Protein 2EK1 (pdb70)

Nearest PDB structures (foldseek):
  2f9d-assembly1_A  TM=8.554E-01  e=1.506E-04  Homo sapiens
  3lqv-assembly1_A  TM=8.595E-01  e=1.959E-04  Homo sapiens
  7q4o-assembly1_F  TM=8.553E-01  e=1.959E-04  Homo sapiens
  5d78-assembly1_A  TM=8.202E-01  e=4.035E-04  Saccharomyces cerevisiae S288C
  1no8-assembly1_A  TM=7.678E-01  e=1.829E-03  Mus musculus

Sequence (605 aa):
PTVIKVQNPFTVSIDEILDFFYGYQVIPGSVCLKYNEKGPTGEAVAFESRDEATAAVIDLNDRPIGSRKVKLSGPSPTVIKVQNPFTVSIDEILDFFYGYQVIPGSVCLKYNEKGPTGEAVAFESRDEATAAVIDLNDRPIGSRKVKLSGPPTVIKVQNPFTVSIDEILDFFYGYQVIPGSVCLKYNEKGPTGEAVAFESRDEATAAVIDLNDRPIGSRKVKLSGPSGPTVIKVQNPFTVSIDEILDFFYGYQVIPGSVCLKYNEKGPTGEAVAFESRDEATAAVIDLNDRPIGSRKVKLSGPPTVIKVQNPFTVSIDEILDFFYGYQVIPGSVCLKYNEKGPTGEAVAFESRDEATAAVIDLNDRPIGSRKVKLSGPSPTVIKVQNPFTVSIDEILDFFYGYQVIPGSVCLKYNEKGPTGEAVAFESRDEATAAVIDLNDRPIGSRKVKLSGPSTVIKVQNPFTVSIDEILDFFYGYQVIPGSVCLKYNEKGPTGEAVAFESRDEATAAVIDLNDRPIGSRKVKLSGPPTVIKVQNPFTVSIDEILDFFYGYQVIPGSVCLKYNEKGPTGEAVAFESRDEATAAVIDLNDRPIGSRKVKLSGPS

Solvent-accessible surface area: 30882 Å² total

Secondary structure (DSSP, 8-state):
-EE-EEE--TT--HHHHHHHTTTS-B-TT--EEE--TT---S---EESSHHHHHHHHHHHTT-EETTEE-EEE---/-EE-EEE---S--HHHHHHHTTTS-BPTT--EEE--TT---S---EESSHHHHHHHHHHHTT-EETTEE-EEE--/-EE-EEE--TT--HHHHHHHTBTB-B-TT--EEE--TT---S---EESSHHHHHHHHHHHTT-BSSSSBPEEE---/--EE-EEE---S--HHHHHHHTTTS-BPTT--EEE--TT---S---EES-HHHHHHHHHHHTT-EETTEEPEEE--/-EE-EEE--TT--HHHHHHHTTTS-B-TT--EEE--TT---S---EESSHHHHHHHHHHHTT-EETTEEPEEE---/-EE-EEE---S--HHHHHHHTTTS-BPTT--EEE--TT---S---EES-HHHHHHHHHHHTT-EETTEEPEEE---/-B-EEE---S--HHHHHHHTTTS-BPTT--EEE--TT---S---BBSSHHHHHHHHHHHTT-BSSSSB-EEE--/--B-EEE--TT--HHHHHHHTTTS-B-TT--EEE--TT---S---BBS-HHHHHHHHHHHTT-EETTEE-EEE---

InterPro domains:
  IPR000504 RNA recognition motif domain [PF00076] (859-928)
  IPR000504 RNA recognition motif domain [PF28441] (5-83)
  IPR000504 RNA recognition motif domain [PF28441] (307-384)
  IPR000504 RNA recognition motif domain [PF28441] (433-510)
  IPR000504 RNA recognition motif domain [PF28441] (551-627)
  IPR000504 RNA recognition motif domain [PS50102] (304-379)
  IPR000504 RNA recognition motif domain [PS50102] (430-507)
  IPR000504 RNA recognition motif domain [PS50102] (856-932)
  IPR000504 RNA recognition motif domain [SM00360] (305-375)
  IPR000504 RNA recognition motif domain [SM00360] (431-503)
  IPR000504 RNA recognition motif domain [SM00360] (545-617)
  IPR000504 RNA recognition motif domain [SM00360] (857-930)
  IPR012677 Nucleotide-binding alpha-beta plait domain superfamily [G3DSA:3.30.70.330] (1-85)
  IPR012677 Nucleotide-binding alpha-beta plait domain superfamily [G3DSA:3.30.70.330] (300-381)
  IPR012677 Nucleotide-binding alpha-beta plait domain superfamily [G3DSA:3.30.70.330] (408-527)
  IPR012677 Nucleotide-binding alpha-beta plait domain superfamily [G3DSA:3.30.70.330] (542-623)
  IPR012677 Nucleotide-binding alpha-beta plait domain superfamily [G3DSA:3.30.70.330] (846-930)
  IPR034591 RBM12, RNA recognition motif 1 [cd12745] (1-92)
  IPR034594 RBM12, RNA recognition motif 2 [cd12747] (303-377)
  IPR034854 RBM12, RNA recognition motif 5 [cd12751] (855-930)

GO terms:
  GO:0005515 protein binding (F, IPI)
  GO:0005654 nucleoplasm (C, IDA)
  GO:0003723 RNA binding (F, HDA)

Organism: Homo sapiens (NCBI:txid9606)

CATH classification: 3.30.70.330

Foldseek 3Di:
DFDKKKADDPPDDLVLVCVLCVVQAWPSVAWDADADPVGGHRMITHHPDLVSQVVCQVPQQQPDRPPGGMHMGHTD/DWDKKKADPQDADVVLVCVLVPPQAWPPPQWDADADPVGHHRMTTDHPDPVSLVVCQVPQQQPDRPPGGMHMDDD/DWDKKKAKDPPDDLVLVVVLLPPFAWPNVAKDADDDPVGGHRMITHGPDQVSLVVCQVPQQQPDRDVIGMHMGDGD/DWWDKKKADPQDADVVLVVVLVPPACWPPPAWAADADPVGHHRMTTTHNDPVRLVCCQVVQQQPDRPPGGMHMDGD/DFDKKKADPPDDDLVLVVVLLPPFQWVSVAWDADADPVGGRRMITDHPDQVSLVVCQVVQAQCDDPPGRMHMDDRD/DWDKKKADDPDADVVLVVVLVVPFDWDPVAWDADADPVGGHRMITDHPDLVRQVVCQVPQAQDDRPPGGMGMGTGD/DDKKKADPLDADPVLVVVLVPPQAWPPPQWDADADPVGHHRMTTHGPDLVSQQVCQVVQQQPDRDVGGMHMGHD/DFDKKKADDPVDDLVLVCVLLPPLQWPSVAKDADDDPVGGRRMITGHPDLVSQQVCQVPQAQPDRPPGGMHMDHTD

Structure (mmCIF, N/CA/C/O backbone):
data_2EK1
#
_entry.id   2EK1
#
_cell.length_a   47.879
_cell.length_b   103.227
_cell.length_c   62.189
_cell.angle_alpha   90.00
_cell.angle_beta   91.50
_cell.angle_gamma   90.00
#
_symmetry.space_group_name_H-M   'P 1 21 1'
#
loop_
_entity.id
_entity.type
_entity.pdbx_description
1 polymer 'RNA-binding protein 12'
2 water water
#
loop_
_atom_site.group_PDB
_atom_site.id
_atom_site.type_symbol
_atom_site.label_atom_id
_atom_site.label_alt_id
_atom_site.label_comp_id
_atom_site.label_asym_id
_atom_site.label_entity_id
_atom_site.label_seq_id
_atom_site.pdbx_PDB_ins_code
_atom_site.Cartn_x
_atom_site.Cartn_y
_atom_site.Cartn_z
_atom_site.occupancy
_atom_site.B_iso_or_equiv
_atom_site.auth_seq_id
_atom_site.auth_comp_id
_atom_site.auth_asym_id
_atom_site.auth_atom_id
_atom_site.pdbx_PDB_model_num
ATOM 1 N N . PRO A 1 15 ? -12.697 61.995 54.367 1.00 37.94 875 PRO A N 1
ATOM 2 C CA . PRO A 1 15 ? -11.930 61.584 53.122 1.00 37.65 875 PRO A CA 1
ATOM 3 C C . PRO A 1 15 ? -11.806 62.829 52.262 1.00 36.04 875 PRO A C 1
ATOM 4 O O . PRO A 1 15 ? -12.804 63.490 51.963 1.00 37.57 875 PRO A O 1
ATOM 8 N N . THR A 1 16 ? -10.583 63.179 51.879 1.00 32.06 876 THR A N 1
ATOM 9 C CA . THR A 1 16 ? -10.440 64.418 51.132 1.00 29.47 876 THR A CA 1
ATOM 10 C C . THR A 1 16 ? -9.879 64.056 49.800 1.00 25.26 876 THR A C 1
ATOM 11 O O . THR A 1 16 ? -8.954 63.243 49.717 1.00 21.78 876 THR A O 1
ATOM 15 N N . VAL A 1 17 ? -10.429 64.678 48.790 1.00 21.78 877 VAL A N 1
ATOM 16 C CA . VAL A 1 17 ? -10.037 64.344 47.430 1.00 21.60 877 VAL A CA 1
ATOM 17 C C . VAL A 1 17 ? -9.133 65.389 46.845 1.00 21.99 877 VAL A C 1
ATOM 18 O O . VAL A 1 17 ? -9.361 66.603 47.005 1.00 23.52 877 VAL A O 1
ATOM 22 N N . ILE A 1 18 ? -8.087 64.954 46.182 1.00 18.58 878 ILE A N 1
ATOM 23 C CA . ILE A 1 18 ? -7.232 65.941 45.529 1.00 18.46 878 ILE A CA 1
ATOM 24 C C . ILE A 1 18 ? -7.281 65.711 43.981 1.00 17.63 878 ILE A C 1
ATOM 25 O O . ILE A 1 18 ? -7.724 64.710 43.508 1.00 20.13 878 ILE A O 1
ATOM 30 N N . LYS A 1 19 ? -6.740 66.637 43.239 1.00 17.42 879 LYS A N 1
ATOM 31 C CA . LYS A 1 19 ? -6.633 66.524 41.811 1.00 17.26 879 LYS A CA 1
ATOM 32 C C . LYS A 1 19 ? -5.201 66.334 41.422 1.00 16.73 879 LYS A C 1
ATOM 33 O O . LYS A 1 19 ? -4.258 66.905 42.031 1.00 15.36 879 LYS A O 1
ATOM 39 N N . VAL A 1 20 ? -5.029 65.567 40.347 1.00 15.47 880 VAL A N 1
ATOM 40 C CA . VAL A 1 20 ? -3.730 65.230 39.772 1.00 12.93 880 VAL A CA 1
ATOM 41 C C . VAL A 1 20 ? -3.858 65.607 38.321 1.00 14.89 880 VAL A C 1
ATOM 42 O O . VAL A 1 20 ? -4.860 65.270 37.664 1.00 13.84 880 VAL A O 1
ATOM 46 N N . GLN A 1 21 ? -2.857 66.289 37.784 1.00 14.52 881 GLN A N 1
ATOM 47 C CA . GLN A 1 21 ? -2.909 66.757 36.389 1.00 17.49 881 GLN A CA 1
ATOM 48 C C . GLN A 1 21 ? -1.515 66.570 35.773 1.00 17.50 881 GLN A C 1
ATOM 49 O O . GLN A 1 21 ? -0.508 66.470 36.496 1.00 16.81 881 GLN A O 1
ATOM 55 N N . ASN A 1 22 ? -1.493 66.601 34.460 1.00 17.09 882 ASN A N 1
ATOM 56 C CA . ASN A 1 22 ? -0.295 66.459 33.684 1.00 17.36 882 ASN A CA 1
ATOM 57 C C . ASN A 1 22 ? 0.230 65.059 33.685 1.00 19.89 882 ASN A C 1
ATOM 58 O O . ASN A 1 22 ? 1.366 64.891 33.364 1.00 19.21 882 ASN A O 1
ATOM 71 N N . PRO A 1 24 ? 0.993 61.337 32.099 1.00 21.72 884 PRO A N 1
ATOM 72 C CA . PRO A 1 24 ? 1.028 60.958 30.682 1.00 22.44 884 PRO A CA 1
ATOM 73 C C . PRO A 1 24 ? -0.214 60.144 30.413 1.00 23.69 884 PRO A C 1
ATOM 74 O O . PRO A 1 24 ? -0.881 59.587 31.358 1.00 20.73 884 PRO A O 1
ATOM 78 N N . PHE A 1 25 ? -0.544 60.119 29.137 1.00 21.96 885 PHE A N 1
ATOM 79 C CA . PHE A 1 25 ? -1.690 59.404 28.646 1.00 26.04 885 PHE A CA 1
ATOM 80 C C . PHE A 1 25 ? -1.591 57.878 28.844 1.00 25.64 885 PHE A C 1
ATOM 81 O O . PHE A 1 25 ? -2.571 57.233 28.755 1.00 26.50 885 PHE A O 1
ATOM 89 N N . THR A 1 26 ? -0.405 57.319 29.046 1.00 25.92 886 THR A N 1
ATOM 90 C CA . THR A 1 26 ? -0.203 55.872 29.281 1.00 24.88 886 THR A CA 1
ATOM 91 C C . THR A 1 26 ? -0.294 55.478 30.763 1.00 24.38 886 THR A C 1
ATOM 92 O O . THR A 1 26 ? -0.104 54.322 31.107 1.00 22.71 886 THR A O 1
ATOM 96 N N . VAL A 1 27 ? -0.549 56.440 31.648 1.00 22.49 887 VAL A N 1
ATOM 97 C CA . VAL A 1 27 ? -0.568 56.132 33.044 1.00 21.40 887 VAL A CA 1
ATOM 98 C C . VAL A 1 27 ? -1.549 54.962 33.416 1.00 20.30 887 VAL A C 1
ATOM 99 O O . VAL A 1 27 ? -2.595 54.779 32.794 1.00 20.05 887 VAL A O 1
ATOM 103 N N . SER A 1 28 ? -1.208 54.191 34.435 1.00 17.22 888 SER A N 1
ATOM 104 C CA . SER A 1 28 ? -2.099 53.149 34.868 1.00 20.98 888 SER A CA 1
ATOM 105 C C . SER A 1 28 ? -2.505 53.414 36.300 1.00 19.05 888 SER A C 1
ATOM 106 O O . SER A 1 28 ? -1.821 54.149 36.995 1.00 19.55 888 SER A O 1
ATOM 109 N N . ILE A 1 29 ? -3.574 52.760 36.768 1.00 18.22 889 ILE A N 1
ATOM 110 C CA . ILE A 1 29 ? -3.951 52.858 38.150 1.00 18.52 889 ILE A CA 1
ATOM 111 C C . ILE A 1 29 ? -2.733 52.447 39.028 1.00 21.14 889 ILE A C 1
ATOM 112 O O . ILE A 1 29 ? -2.440 53.122 40.008 1.00 19.59 889 ILE A O 1
ATOM 117 N N . ASP A 1 30 ? -1.986 51.414 38.647 1.00 22.52 890 ASP A N 1
ATOM 118 C CA . ASP A 1 30 ? -0.831 51.024 39.492 1.00 25.11 890 ASP A CA 1
ATOM 119 C C . ASP A 1 30 ? 0.219 52.137 39.643 1.00 24.57 890 ASP A C 1
ATOM 120 O O . ASP A 1 30 ? 0.693 52.367 40.729 1.00 25.92 890 ASP A O 1
ATOM 125 N N . GLU A 1 31 ? 0.572 52.783 38.540 1.00 22.20 891 GLU A N 1
ATOM 126 C CA . GLU A 1 31 ? 1.520 53.890 38.544 1.00 24.31 891 GLU A CA 1
ATOM 127 C C . GLU A 1 31 ? 1.047 55.024 39.417 1.00 25.13 891 GLU A C 1
ATOM 128 O O . GLU A 1 31 ? 1.894 55.711 40.043 1.00 24.48 891 GLU A O 1
ATOM 134 N N . ILE A 1 32 ? -0.287 55.223 39.495 1.00 22.67 892 ILE A N 1
ATOM 135 C CA . ILE A 1 32 ? -0.805 56.265 40.350 1.00 21.76 892 ILE A CA 1
ATOM 136 C C . ILE A 1 32 ? -0.642 55.851 41.776 1.00 22.90 892 ILE A C 1
ATOM 137 O O . ILE A 1 32 ? -0.237 56.668 42.670 1.00 23.54 892 ILE A O 1
ATOM 142 N N . LEU A 1 33 ? -1.000 54.594 42.046 1.00 22.72 893 LEU A N 1
ATOM 143 C CA . LEU A 1 33 ? -0.861 54.056 43.387 1.00 24.66 893 LEU A CA 1
ATOM 144 C C . LEU A 1 33 ? 0.633 54.075 43.731 1.00 24.63 893 LEU A C 1
ATOM 145 O O . LEU A 1 33 ? 0.974 54.522 44.733 1.00 27.17 893 LEU A O 1
ATOM 150 N N . ASP A 1 34 ? 1.524 53.637 42.870 1.00 28.97 894 ASP A N 1
ATOM 151 C CA . ASP A 1 34 ? 2.966 53.708 43.179 1.00 29.04 894 ASP A CA 1
ATOM 152 C C . ASP A 1 34 ? 3.371 55.165 43.466 1.00 28.60 894 ASP A C 1
ATOM 153 O O . ASP A 1 34 ? 4.028 55.415 44.440 1.00 28.58 894 ASP A O 1
ATOM 158 N N . PHE A 1 35 ? 2.974 56.131 42.640 1.00 27.19 895 PHE A N 1
ATOM 159 C CA . PHE A 1 35 ? 3.336 57.533 42.891 1.00 23.76 895 PHE A CA 1
ATOM 160 C C . PHE A 1 35 ? 2.985 57.938 44.334 1.00 24.70 895 PHE A C 1
ATOM 161 O O . PHE A 1 35 ? 3.735 58.676 44.977 1.00 23.23 895 PHE A O 1
ATOM 169 N N . PHE A 1 36 ? 1.824 57.520 44.849 1.00 23.96 896 PHE A N 1
ATOM 170 C CA . PHE A 1 36 ? 1.499 57.912 46.189 1.00 23.01 896 PHE A CA 1
ATOM 171 C C . PHE A 1 36 ? 1.954 56.900 47.238 1.00 24.14 896 PHE A C 1
ATOM 172 O O . PHE A 1 36 ? 1.425 56.895 48.346 1.00 23.33 896 PHE A O 1
ATOM 180 N N . TYR A 1 37 ? 2.955 56.096 46.877 1.00 25.25 897 TYR A N 1
ATOM 181 C CA . TYR A 1 37 ? 3.476 55.050 47.797 1.00 29.67 897 TYR A CA 1
ATOM 182 C C . TYR A 1 37 ? 4.049 55.732 49.022 1.00 29.82 897 TYR A C 1
ATOM 183 O O . TYR A 1 37 ? 4.823 56.694 48.939 1.00 28.19 897 TYR A O 1
ATOM 192 N N . GLY A 1 38 ? 3.607 55.292 50.171 1.00 29.92 898 GLY A N 1
ATOM 193 C CA . GLY A 1 38 ? 4.137 55.894 51.356 1.00 29.99 898 GLY A CA 1
ATOM 194 C C . GLY A 1 38 ? 3.183 56.975 51.775 1.00 31.47 898 GLY A C 1
ATOM 195 O O . GLY A 1 38 ? 3.394 57.620 52.837 1.00 30.37 898 GLY A O 1
ATOM 196 N N . TYR A 1 39 ? 2.137 57.235 50.992 1.00 29.97 899 TYR A N 1
ATOM 197 C CA . TYR A 1 39 ? 1.230 58.280 51.473 1.00 28.12 899 TYR A CA 1
ATOM 198 C C . TYR A 1 39 ? -0.207 57.917 51.843 1.00 27.79 899 TYR A C 1
ATOM 199 O O . TYR A 1 39 ? -1.001 58.795 52.091 1.00 27.28 899 TYR A O 1
ATOM 208 N N . GLN A 1 40 ? -0.593 56.651 51.882 1.00 27.98 900 GLN A N 1
ATOM 209 C CA . GLN A 1 40 ? -1.984 56.349 52.331 1.00 29.02 900 GLN A CA 1
ATOM 210 C C . GLN A 1 40 ? -3.206 56.840 51.503 1.00 27.68 900 GLN A C 1
ATOM 211 O O . GLN A 1 40 ? -4.317 57.178 51.972 1.00 28.01 900 GLN A O 1
ATOM 217 N N . VAL A 1 41 ? -2.979 56.849 50.213 1.00 26.71 901 VAL A N 1
ATOM 218 C CA . VAL A 1 41 ? -4.009 57.170 49.286 1.00 24.50 901 VAL A CA 1
ATOM 219 C C . VAL A 1 41 ? -4.942 55.968 49.423 1.00 23.56 901 VAL A C 1
ATOM 220 O O . VAL A 1 41 ? -4.490 54.851 49.571 1.00 23.17 901 VAL A O 1
ATOM 224 N N . ILE A 1 42 ? -6.244 56.169 49.356 1.00 24.01 902 ILE A N 1
ATOM 225 C CA . ILE A 1 42 ? -7.195 55.102 49.413 1.00 22.81 902 ILE A CA 1
ATOM 226 C C . ILE A 1 42 ? -7.108 54.384 48.070 1.00 25.55 902 ILE A C 1
ATOM 227 O O . ILE A 1 42 ? -7.424 54.994 47.013 1.00 24.49 902 ILE A O 1
ATOM 232 N N . PRO A 1 43 ? -6.776 53.059 48.081 1.00 26.36 903 PRO A N 1
ATOM 233 C CA . PRO A 1 43 ? -6.624 52.293 46.843 1.00 27.12 903 PRO A CA 1
ATOM 234 C C . PRO A 1 43 ? -7.742 52.076 45.791 1.00 27.39 903 PRO A C 1
ATOM 235 O O . PRO A 1 43 ? -7.402 51.770 44.616 1.00 28.61 903 PRO A O 1
ATOM 239 N N . GLY A 1 44 ? -9.019 52.277 46.149 1.00 26.91 904 GLY A N 1
ATOM 240 C CA . GLY A 1 44 ? -10.129 52.140 45.186 1.00 23.88 904 GLY A CA 1
ATOM 241 C C . GLY A 1 44 ? -10.794 53.507 44.901 1.00 24.27 904 GLY A C 1
ATOM 242 O O . GLY A 1 44 ? -11.917 53.567 44.354 1.00 22.39 904 GLY A O 1
ATOM 243 N N . SER A 1 45 ? -10.059 54.608 45.179 1.00 20.67 905 SER A N 1
ATOM 244 C CA . SER A 1 45 ? -10.600 55.979 45.036 1.00 20.12 905 SER A CA 1
ATOM 245 C C . SER A 1 45 ? -10.123 56.642 43.751 1.00 20.33 905 SER A C 1
ATOM 246 O O . SER A 1 45 ? -10.514 57.772 43.478 1.00 21.86 905 SER A O 1
ATOM 249 N N . VAL A 1 46 ? -9.294 55.983 42.965 1.00 18.82 906 VAL A N 1
ATOM 250 C CA . VAL A 1 46 ? -8.766 56.698 41.791 1.00 18.00 906 VAL A CA 1
ATOM 251 C C . VAL A 1 46 ? -9.826 56.794 40.658 1.00 19.25 906 VAL A C 1
ATOM 252 O O . VAL A 1 46 ? -10.458 55.764 40.334 1.00 15.74 906 VAL A O 1
ATOM 256 N N . CYS A 1 47 ? -10.014 57.979 40.067 1.00 18.24 907 CYS A N 1
ATOM 257 C CA . CYS A 1 47 ? -10.916 58.058 38.869 1.00 19.63 907 CYS A CA 1
ATOM 258 C C . CYS A 1 47 ? -10.086 58.847 37.877 1.00 16.51 907 CYS A C 1
ATOM 259 O O . CYS A 1 47 ? -9.394 59.749 38.280 1.00 15.02 907 CYS A O 1
ATOM 262 N N . LEU A 1 48 ? -10.155 58.506 36.599 1.00 15.66 908 LEU A N 1
ATOM 263 C CA . LEU A 1 48 ? -9.396 59.108 35.569 1.00 16.01 908 LEU A CA 1
ATOM 264 C C . LEU A 1 48 ? -10.359 59.877 34.707 1.00 18.39 908 LEU A C 1
ATOM 265 O O . LEU A 1 48 ? -11.445 59.330 34.331 1.00 16.44 908 LEU A O 1
ATOM 270 N N . LYS A 1 49 ? -9.959 61.099 34.323 1.00 18.25 909 LYS A N 1
ATOM 271 C CA . LYS A 1 49 ? -10.835 61.883 33.506 1.00 19.33 909 LYS A CA 1
ATOM 272 C C . LYS A 1 49 ? -10.633 61.622 31.999 1.00 19.51 909 LYS A C 1
ATOM 273 O O . LYS A 1 49 ? -9.536 61.348 31.550 1.00 16.08 909 LYS A O 1
ATOM 279 N N . TYR A 1 50 ? -11.726 61.727 31.243 1.00 19.72 910 TYR A N 1
ATOM 280 C CA . TYR A 1 50 ? -11.611 61.525 29.783 1.00 22.52 910 TYR A CA 1
ATOM 281 C C . TYR A 1 50 ? -12.429 62.632 29.111 1.00 21.12 910 TYR A C 1
ATOM 282 O O . TYR A 1 50 ? -13.502 62.971 29.574 1.00 24.74 910 TYR A O 1
ATOM 291 N N . ASN A 1 51 ? -11.952 63.187 28.035 1.00 20.53 911 ASN A N 1
ATOM 292 C CA . ASN A 1 51 ? -12.742 64.206 27.350 1.00 18.70 911 ASN A CA 1
ATOM 293 C C . ASN A 1 51 ? -13.943 63.618 26.631 1.00 21.39 911 ASN A C 1
ATOM 294 O O . ASN A 1 51 ? -14.240 62.392 26.676 1.00 18.25 911 ASN A O 1
ATOM 299 N N . GLU A 1 52 ? -14.605 64.486 25.859 1.00 22.47 912 GLU A N 1
ATOM 300 C CA . GLU A 1 52 ? -15.783 64.087 25.164 1.00 24.41 912 GLU A CA 1
ATOM 301 C C . GLU A 1 52 ? -15.494 63.084 24.045 1.00 25.01 912 GLU A C 1
ATOM 302 O O . GLU A 1 52 ? -16.345 62.276 23.659 1.00 25.36 912 GLU A O 1
ATOM 308 N N . LYS A 1 53 ? -14.269 63.031 23.557 1.00 25.77 913 LYS A N 1
ATOM 309 C CA . LYS A 1 53 ? -13.977 62.067 22.516 1.00 24.03 913 LYS A CA 1
ATOM 310 C C . LYS A 1 53 ? -13.502 60.744 23.031 1.00 24.59 913 LYS A C 1
ATOM 311 O O . LYS A 1 53 ? -12.986 59.921 22.256 1.00 22.68 913 LYS A O 1
ATOM 317 N N . GLY A 1 54 ? -13.639 60.544 24.352 1.00 22.22 914 GLY A N 1
ATOM 318 C CA . GLY A 1 54 ? -13.273 59.255 24.934 1.00 20.29 914 GLY A CA 1
ATOM 319 C C . GLY A 1 54 ? -11.789 59.015 25.125 1.00 18.82 914 GLY A C 1
ATOM 320 O O . GLY A 1 54 ? -11.353 57.882 25.229 1.00 17.62 914 GLY A O 1
ATOM 329 N N . PRO A 1 56 ? -8.207 59.949 27.354 1.00 19.87 916 PRO A N 1
ATOM 330 C CA . PRO A 1 56 ? -7.816 60.427 28.693 1.00 21.18 916 PRO A CA 1
ATOM 331 C C . PRO A 1 56 ? -7.230 61.863 28.739 1.00 23.03 916 PRO A C 1
ATOM 332 O O . PRO A 1 56 ? -6.434 62.219 27.865 1.00 24.08 916 PRO A O 1
ATOM 336 N N . THR A 1 57 ? -7.630 62.705 29.707 1.00 21.98 917 THR A N 1
ATOM 337 C CA . THR A 1 57 ? -7.056 64.080 29.728 1.00 23.12 917 THR A CA 1
ATOM 338 C C . THR A 1 57 ? -5.698 64.238 30.490 1.00 23.24 917 THR A C 1
ATOM 339 O O . THR A 1 57 ? -5.129 65.309 30.440 1.00 22.37 917 THR A O 1
ATOM 343 N N . GLY A 1 58 ? -5.180 63.182 31.163 1.00 21.88 918 GLY A N 1
ATOM 344 C CA . GLY A 1 58 ? -3.951 63.371 31.933 1.00 21.51 918 GLY A CA 1
ATOM 345 C C . GLY A 1 58 ? -4.320 63.820 33.336 1.00 20.59 918 GLY A C 1
ATOM 346 O O . GLY A 1 58 ? -3.461 64.145 34.128 1.00 21.64 918 GLY A O 1
ATOM 347 N N . GLU A 1 59 ? -5.614 63.792 33.677 1.00 22.66 919 GLU A N 1
ATOM 348 C CA . GLU A 1 59 ? -6.088 64.249 34.988 1.00 19.79 919 GLU A CA 1
ATOM 349 C C . GLU A 1 59 ? -6.755 63.132 35.783 1.00 21.37 919 GLU A C 1
ATOM 350 O O . GLU A 1 59 ? -7.315 62.194 35.192 1.00 20.05 919 GLU A O 1
ATOM 356 N N . ALA A 1 60 ? -6.752 63.259 37.108 1.00 18.90 920 ALA A N 1
ATOM 357 C CA . ALA A 1 60 ? -7.346 62.238 37.978 1.00 20.48 920 ALA A CA 1
ATOM 358 C C . ALA A 1 60 ? -7.740 62.877 39.315 1.00 20.53 920 ALA A C 1
ATOM 359 O O . ALA A 1 60 ? -7.348 64.017 39.592 1.00 22.80 920 ALA A O 1
ATOM 369 N N . VAL A 1 62 ? -8.112 61.585 43.361 1.00 19.76 922 VAL A N 1
ATOM 370 C CA . VAL A 1 62 ? -7.616 60.530 44.208 1.00 20.43 922 VAL A CA 1
ATOM 371 C C . VAL A 1 62 ? -7.945 60.983 45.672 1.00 19.94 922 VAL A C 1
ATOM 372 O O . VAL A 1 62 ? -7.981 62.200 45.988 1.00 19.82 922 VAL A O 1
ATOM 376 N N . ALA A 1 63 ? -8.217 60.026 46.547 1.00 17.74 923 ALA A N 1
ATOM 377 C CA . ALA A 1 63 ? -8.611 60.406 47.918 1.00 19.17 923 ALA A CA 1
ATOM 378 C C . ALA A 1 63 ? -7.741 59.795 49.002 1.00 17.59 923 ALA A C 1
ATOM 379 O O . ALA A 1 63 ? -7.142 58.803 48.810 1.00 16.74 923 ALA A O 1
ATOM 381 N N . PHE A 1 64 ? -7.746 60.447 50.158 1.00 20.20 924 PHE A N 1
ATOM 382 C CA . PHE A 1 64 ? -6.961 60.051 51.296 1.00 20.56 924 PHE A CA 1
ATOM 383 C C . PHE A 1 64 ? -7.945 60.058 52.467 1.00 23.70 924 PHE A C 1
ATOM 384 O O . PHE A 1 64 ? -8.979 60.804 52.469 1.00 20.66 924 PHE A O 1
ATOM 392 N N . GLU A 1 65 ? -7.575 59.263 53.449 1.00 22.83 925 GLU A N 1
ATOM 393 C CA . GLU A 1 65 ? -8.353 59.100 54.653 1.00 29.84 925 GLU A CA 1
ATOM 394 C C . GLU A 1 65 ? -8.583 60.336 55.456 1.00 28.51 925 GLU A C 1
ATOM 395 O O . GLU A 1 65 ? -9.609 60.485 56.041 1.00 30.52 925 GLU A O 1
ATOM 401 N N . SER A 1 66 ? -7.638 61.233 55.478 1.00 30.01 926 SER A N 1
ATOM 402 C CA . SER A 1 66 ? -7.817 62.461 56.250 1.00 28.77 926 SER A CA 1
ATOM 403 C C . SER A 1 66 ? -7.418 63.711 55.434 1.00 29.45 926 SER A C 1
ATOM 404 O O . SER A 1 66 ? -6.716 63.603 54.389 1.00 26.08 926 SER A O 1
ATOM 407 N N . ARG A 1 67 ? -7.865 64.899 55.895 1.00 29.91 927 ARG A N 1
ATOM 408 C CA . ARG A 1 67 ? -7.472 66.131 55.216 1.00 31.31 927 ARG A CA 1
ATOM 409 C C . ARG A 1 67 ? -5.968 66.332 55.388 1.00 31.54 927 ARG A C 1
ATOM 410 O O . ARG A 1 67 ? -5.283 66.705 54.396 1.00 33.94 927 ARG A O 1
ATOM 418 N N . ASP A 1 68 ? -5.431 66.096 56.608 1.00 28.64 928 ASP A N 1
ATOM 419 C CA . ASP A 1 68 ? -3.974 66.252 56.834 1.00 27.00 928 ASP A CA 1
ATOM 420 C C . ASP A 1 68 ? -3.182 65.356 55.862 1.00 24.06 928 ASP A C 1
ATOM 421 O O . ASP A 1 68 ? -2.200 65.833 55.322 1.00 25.74 928 ASP A O 1
ATOM 426 N N . GLU A 1 69 ? -3.575 64.101 55.616 1.00 22.64 929 GLU A N 1
ATOM 427 C CA . GLU A 1 69 ? -2.786 63.281 54.658 1.00 21.35 929 GLU A CA 1
ATOM 428 C C . GLU A 1 69 ? -2.869 63.839 53.199 1.00 19.34 929 GLU A C 1
ATOM 429 O O . GLU A 1 69 ? -1.850 63.851 52.499 1.00 20.60 929 GLU A O 1
ATOM 435 N N . ALA A 1 70 ? -4.058 64.298 52.766 1.00 17.71 930 ALA A N 1
ATOM 436 C CA . ALA A 1 70 ? -4.203 64.886 51.399 1.00 18.16 930 ALA A CA 1
ATOM 437 C C . ALA A 1 70 ? -3.247 66.097 51.270 1.00 19.02 930 ALA A C 1
ATOM 438 O O . ALA A 1 70 ? -2.541 66.270 50.310 1.00 17.38 930 ALA A O 1
ATOM 440 N N . THR A 1 71 ? -3.254 66.946 52.285 1.00 20.59 931 THR A N 1
ATOM 441 C CA . THR A 1 71 ? -2.362 68.095 52.320 1.00 23.03 931 THR A CA 1
ATOM 442 C C . THR A 1 71 ? -0.902 67.757 52.237 1.00 23.37 931 THR A C 1
ATOM 443 O O . THR A 1 71 ? -0.199 68.380 51.450 1.00 21.66 931 THR A O 1
ATOM 447 N N . ALA A 1 72 ? -0.444 66.764 53.024 1.00 21.53 932 ALA A N 1
ATOM 448 C CA . ALA A 1 72 ? 0.915 66.344 52.982 1.00 21.12 932 ALA A CA 1
ATOM 449 C C . ALA A 1 72 ? 1.277 65.791 51.629 1.00 21.00 932 ALA A C 1
ATOM 450 O O . ALA A 1 72 ? 2.380 66.072 51.122 1.00 18.12 932 ALA A O 1
ATOM 452 N N . ALA A 1 73 ? 0.406 64.935 51.032 1.00 20.14 933 ALA A N 1
ATOM 453 C CA . ALA A 1 73 ? 0.772 64.461 49.675 1.00 17.47 933 ALA A CA 1
ATOM 454 C C . ALA A 1 73 ? 0.952 65.611 48.715 1.00 16.94 933 ALA A C 1
ATOM 455 O O . ALA A 1 73 ? 1.914 65.638 47.935 1.00 17.62 933 ALA A O 1
ATOM 457 N N . VAL A 1 74 ? 0.022 66.552 48.739 1.00 17.11 934 VAL A N 1
ATOM 458 C CA . VAL A 1 74 ? 0.100 67.655 47.832 1.00 17.53 934 VAL A CA 1
ATOM 459 C C . VAL A 1 74 ? 1.385 68.445 48.008 1.00 20.33 934 VAL A C 1
ATOM 460 O O . VAL A 1 74 ? 2.033 68.831 47.017 1.00 17.93 934 VAL A O 1
ATOM 464 N N . ILE A 1 75 ? 1.797 68.659 49.259 1.00 18.49 935 ILE A N 1
ATOM 465 C CA . ILE A 1 75 ? 3.040 69.359 49.454 1.00 21.16 935 ILE A CA 1
ATOM 466 C C . ILE A 1 75 ? 4.271 68.627 49.001 1.00 19.82 935 ILE A C 1
ATOM 467 O O . ILE A 1 75 ? 5.053 69.142 48.217 1.00 19.05 935 ILE A O 1
ATOM 472 N N . ASP A 1 76 ? 4.395 67.374 49.418 1.00 20.30 936 ASP A N 1
ATOM 473 C CA . ASP A 1 76 ? 5.597 66.617 49.166 1.00 21.61 936 ASP A CA 1
ATOM 474 C C . ASP A 1 76 ? 5.739 66.054 47.777 1.00 22.09 936 ASP A C 1
ATOM 475 O O . ASP A 1 76 ? 6.883 65.907 47.339 1.00 24.20 936 ASP A O 1
ATOM 480 N N . LEU A 1 77 ? 4.622 65.791 47.083 1.00 19.84 937 LEU A N 1
ATOM 481 C CA . LEU A 1 77 ? 4.681 65.174 45.725 1.00 18.85 937 LEU A CA 1
ATOM 482 C C . LEU A 1 77 ? 4.432 66.057 44.538 1.00 17.47 937 LEU A C 1
ATOM 483 O O . LEU A 1 77 ? 4.617 65.571 43.454 1.00 19.57 937 LEU A O 1
ATOM 488 N N . ASN A 1 78 ? 4.019 67.304 44.728 1.00 15.28 938 ASN A N 1
ATOM 489 C CA . ASN A 1 78 ? 3.773 68.206 43.586 1.00 18.59 938 ASN A CA 1
ATOM 490 C C . ASN A 1 78 ? 5.081 68.314 42.827 1.00 18.86 938 ASN A C 1
ATOM 491 O O . ASN A 1 78 ? 6.134 68.452 43.441 1.00 16.56 938 ASN A O 1
ATOM 496 N N . ASP A 1 79 ? 4.986 68.226 41.495 1.00 18.04 939 ASP A N 1
ATOM 497 C CA . ASP A 1 79 ? 6.135 68.289 40.611 1.00 21.01 939 ASP A CA 1
ATOM 498 C C . ASP A 1 79 ? 7.018 67.043 40.562 1.00 21.45 939 ASP A C 1
ATOM 499 O O . ASP A 1 79 ? 8.035 67.081 39.880 1.00 24.89 939 ASP A O 1
ATOM 504 N N . ARG A 1 80 ? 6.666 65.949 41.240 1.00 21.96 940 ARG A N 1
ATOM 505 C CA . ARG A 1 80 ? 7.496 64.743 41.132 1.00 24.64 940 ARG A CA 1
ATOM 506 C C . ARG A 1 80 ? 7.097 64.086 39.841 1.00 22.94 940 ARG A C 1
ATOM 507 O O . ARG A 1 80 ? 6.015 64.305 39.350 1.00 25.70 940 ARG A O 1
ATOM 515 N N . PRO A 1 81 ? 7.917 63.209 39.331 1.00 22.28 941 PRO A N 1
ATOM 516 C CA . PRO A 1 81 ? 7.491 62.630 38.055 1.00 23.44 941 PRO A CA 1
ATOM 517 C C . PRO A 1 81 ? 6.721 61.379 38.076 1.00 24.51 941 PRO A C 1
ATOM 518 O O . PRO A 1 81 ? 6.714 60.613 39.065 1.00 22.80 941 PRO A O 1
ATOM 522 N N . ILE A 1 82 ? 6.051 61.182 36.944 1.00 28.51 942 ILE A N 1
ATOM 523 C CA . ILE A 1 82 ? 5.342 59.914 36.617 1.00 29.96 942 ILE A CA 1
ATOM 524 C C . ILE A 1 82 ? 5.806 59.823 35.194 1.00 30.54 942 ILE A C 1
ATOM 525 O O . ILE A 1 82 ? 5.506 60.703 34.369 1.00 31.90 942 ILE A O 1
ATOM 530 N N . GLY A 1 83 ? 6.577 58.797 34.886 1.00 32.79 943 GLY A N 1
ATOM 531 C CA . GLY A 1 83 ? 7.117 58.709 33.539 1.00 29.91 943 GLY A CA 1
ATOM 532 C C . GLY A 1 83 ? 7.899 59.982 33.336 1.00 29.94 943 GLY A C 1
ATOM 533 O O . GLY A 1 83 ? 8.514 60.457 34.253 1.00 30.06 943 GLY A O 1
ATOM 534 N N . SER A 1 84 ? 7.814 60.571 32.155 1.00 29.67 944 SER A N 1
ATOM 535 C CA . SER A 1 84 ? 8.542 61.788 31.791 1.00 30.43 944 SER A CA 1
ATOM 536 C C . SER A 1 84 ? 7.838 63.114 32.168 1.00 30.07 944 SER A C 1
ATOM 537 O O . SER A 1 84 ? 8.304 64.209 31.810 1.00 30.01 944 SER A O 1
ATOM 540 N N . ARG A 1 85 ? 6.720 63.038 32.895 1.00 27.59 945 ARG A N 1
ATOM 541 C CA . ARG A 1 85 ? 6.076 64.292 33.224 1.00 27.22 945 ARG A CA 1
ATOM 542 C C . ARG A 1 85 ? 6.052 64.606 34.695 1.00 25.56 945 ARG A C 1
ATOM 543 O O . ARG A 1 85 ? 5.909 63.718 35.498 1.00 27.78 945 ARG A O 1
ATOM 551 N N . LYS A 1 86 ? 6.186 65.872 35.018 1.00 23.79 946 LYS A N 1
ATOM 552 C CA . LYS A 1 86 ? 6.109 66.322 36.385 1.00 24.43 946 LYS A CA 1
ATOM 553 C C . LYS A 1 86 ? 4.624 66.566 36.631 1.00 22.49 946 LYS A C 1
ATOM 554 O O . LYS A 1 86 ? 3.967 67.392 35.950 1.00 22.81 946 LYS A O 1
ATOM 560 N N . VAL A 1 87 ? 4.098 65.807 37.571 1.00 22.42 947 VAL A N 1
ATOM 561 C CA . VAL A 1 87 ? 2.693 65.844 37.970 1.00 21.12 947 VAL A CA 1
ATOM 562 C C . VAL A 1 87 ? 2.371 67.084 38.766 1.00 21.27 947 VAL A C 1
ATOM 563 O O . VAL A 1 87 ? 3.189 67.521 39.557 1.00 22.08 947 VAL A O 1
ATOM 567 N N . LYS A 1 88 ? 1.213 67.701 38.513 1.00 17.45 948 LYS A N 1
ATOM 568 C CA . LYS A 1 88 ? 0.785 68.842 39.226 1.00 19.37 948 LYS A CA 1
ATOM 569 C C . LYS A 1 88 ? -0.375 68.408 40.245 1.00 18.88 948 LYS A C 1
ATOM 570 O O . LYS A 1 88 ? -1.384 67.890 39.790 1.00 17.88 948 LYS A O 1
ATOM 576 N N . LEU A 1 89 ? -0.237 68.661 41.558 1.00 17.97 949 LEU A N 1
ATOM 577 C CA . LEU A 1 89 ? -1.292 68.280 42.544 1.00 19.65 949 LEU A CA 1
ATOM 578 C C . LEU A 1 89 ? -1.962 69.514 43.108 1.00 20.23 949 LEU A C 1
ATOM 579 O O . LEU A 1 89 ? -1.282 70.532 43.325 1.00 20.10 949 LEU A O 1
ATOM 584 N N . SER A 1 90 ? -3.272 69.459 43.341 1.00 21.24 950 SER A N 1
ATOM 585 C CA . SER A 1 90 ? -4.023 70.595 43.862 1.00 26.16 950 SER A CA 1
ATOM 586 C C . SER A 1 90 ? -4.823 70.108 45.005 1.00 27.35 950 SER A C 1
ATOM 587 O O . SER A 1 90 ? -5.603 69.171 44.878 1.00 24.34 950 SER A O 1
ATOM 590 N N . GLY A 1 91 ? -4.613 70.830 46.082 1.00 31.53 951 GLY A N 1
ATOM 591 C CA . GLY A 1 91 ? -5.113 70.554 47.406 1.00 36.71 951 GLY A CA 1
ATOM 592 C C . GLY A 1 91 ? -6.570 70.377 47.446 1.00 40.47 951 GLY A C 1
ATOM 593 O O . GLY A 1 91 ? -7.266 70.807 46.539 1.00 41.51 951 GLY A O 1
ATOM 594 N N . PRO A 1 92 ? -7.062 69.832 48.577 1.00 43.31 952 PRO A N 1
ATOM 595 C CA . PRO A 1 92 ? -8.459 69.549 48.825 1.00 45.77 952 PRO A CA 1
ATOM 596 C C . PRO A 1 92 ? -9.440 70.730 48.784 1.00 49.00 952 PRO A C 1
ATOM 597 O O . PRO A 1 92 ? -9.122 71.838 49.238 1.00 48.49 952 PRO A O 1
ATOM 601 N N . SER A 1 93 ? -10.626 70.482 48.207 1.00 51.51 953 SER A N 1
ATOM 602 C CA . SER A 1 93 ? -11.655 71.512 48.134 1.00 54.57 953 SER A CA 1
ATOM 603 C C . SER A 1 93 ? -13.038 71.158 48.727 1.00 56.29 953 SER A C 1
ATOM 604 O O . SER A 1 93 ? -13.475 69.968 48.629 1.00 57.71 953 SER A O 1
ATOM 607 N N . PRO B 1 15 ? -18.693 73.848 40.339 1.00 46.38 875 PRO B N 1
ATOM 608 C CA . PRO B 1 15 ? -17.722 72.798 40.742 1.00 44.59 875 PRO B CA 1
ATOM 609 C C . PRO B 1 15 ? -18.382 71.848 41.774 1.00 42.68 875 PRO B C 1
ATOM 610 O O . PRO B 1 15 ? -17.872 71.688 42.885 1.00 42.41 875 PRO B O 1
ATOM 614 N N . THR B 1 16 ? -19.546 71.306 41.480 1.00 39.22 876 THR B N 1
ATOM 615 C CA . THR B 1 16 ? -20.095 70.396 42.460 1.00 38.07 876 THR B CA 1
ATOM 616 C C . THR B 1 16 ? -20.326 69.044 41.726 1.00 36.56 876 THR B C 1
ATOM 617 O O . THR B 1 16 ? -21.055 68.976 40.671 1.00 33.29 876 THR B O 1
ATOM 621 N N . VAL B 1 17 ? -19.688 67.988 42.264 1.00 33.76 877 VAL B N 1
ATOM 622 C CA . VAL B 1 17 ? -19.778 66.653 41.646 1.00 31.54 877 VAL B CA 1
ATOM 623 C C . VAL B 1 17 ? -20.808 65.666 42.197 1.00 29.66 877 VAL B C 1
ATOM 624 O O . VAL B 1 17 ? -21.137 65.669 43.419 1.00 28.55 877 VAL B O 1
ATOM 628 N N . ILE B 1 18 ? -21.315 64.816 41.302 1.00 24.64 878 ILE B N 1
ATOM 629 C CA . ILE B 1 18 ? -22.241 63.779 41.753 1.00 23.68 878 ILE B CA 1
ATOM 630 C C . ILE B 1 18 ? -21.588 62.468 41.323 1.00 20.84 878 ILE B C 1
ATOM 631 O O . ILE B 1 18 ? -20.666 62.462 40.551 1.00 17.22 878 ILE B O 1
ATOM 636 N N . LYS B 1 19 ? -22.045 61.373 41.855 1.00 20.57 879 LYS B N 1
ATOM 637 C CA . LYS B 1 19 ? -21.502 60.068 41.501 1.00 19.73 879 LYS B CA 1
ATOM 638 C C . LYS B 1 19 ? -22.538 59.355 40.672 1.00 21.09 879 LYS B C 1
ATOM 639 O O . LYS B 1 19 ? -23.741 59.495 40.926 1.00 22.42 879 LYS B O 1
ATOM 645 N N . VAL B 1 20 ? -22.100 58.571 39.705 1.00 18.11 880 VAL B N 1
ATOM 646 C CA . VAL B 1 20 ? -23.039 57.811 38.914 1.00 19.00 880 VAL B CA 1
ATOM 647 C C . VAL B 1 20 ? -22.662 56.353 39.145 1.00 18.25 880 VAL B C 1
ATOM 648 O O . VAL B 1 20 ? -21.476 55.968 39.028 1.00 18.09 880 VAL B O 1
ATOM 652 N N . GLN B 1 21 ? -23.639 55.510 39.418 1.00 17.97 881 GLN B N 1
ATOM 653 C CA . GLN B 1 21 ? -23.361 54.047 39.631 1.00 17.09 881 GLN B CA 1
ATOM 654 C C . GLN B 1 21 ? -24.242 53.153 38.826 1.00 15.54 881 GLN B C 1
ATOM 655 O O . GLN B 1 21 ? -25.382 53.568 38.439 1.00 15.62 881 GLN B O 1
ATOM 661 N N . ASN B 1 22 ? -23.744 51.932 38.581 1.00 13.17 882 ASN B N 1
ATOM 662 C CA . ASN B 1 22 ? -24.453 50.876 37.856 1.00 12.47 882 ASN B CA 1
ATOM 663 C C . ASN B 1 22 ? -24.436 51.049 36.375 1.00 13.73 882 ASN B C 1
ATOM 664 O O . ASN B 1 22 ? -25.263 50.507 35.646 1.00 14.96 882 ASN B O 1
ATOM 677 N N . PRO B 1 24 ? -22.965 50.254 32.627 1.00 14.79 884 PRO B N 1
ATOM 678 C CA . PRO B 1 24 ? -22.385 49.064 32.022 1.00 12.70 884 PRO B CA 1
ATOM 679 C C . PRO B 1 24 ? -20.885 49.230 32.194 1.00 14.15 884 PRO B C 1
ATOM 680 O O . PRO B 1 24 ? -20.393 50.353 32.188 1.00 11.73 884 PRO B O 1
ATOM 684 N N . PHE B 1 25 ? -20.127 48.147 32.291 1.00 14.60 885 PHE B N 1
ATOM 685 C CA . PHE B 1 25 ? -18.701 48.361 32.450 1.00 15.88 885 PHE B CA 1
ATOM 686 C C . PHE B 1 25 ? -17.999 48.989 31.253 1.00 17.46 885 PHE B C 1
ATOM 687 O O . PHE B 1 25 ? -16.956 49.567 31.445 1.00 18.73 885 PHE B O 1
ATOM 695 N N . THR B 1 26 ? -18.503 48.801 30.033 1.00 17.07 886 THR B N 1
ATOM 696 C CA . THR B 1 26 ? -17.849 49.415 28.838 1.00 16.68 886 THR B CA 1
ATOM 697 C C . THR B 1 26 ? -18.836 50.605 28.533 1.00 16.86 886 THR B C 1
ATOM 698 O O . THR B 1 26 ? -20.032 50.343 28.250 1.00 17.05 886 THR B O 1
ATOM 702 N N . VAL B 1 27 ? -18.404 51.856 28.680 1.00 14.05 887 VAL B N 1
ATOM 703 C CA . VAL B 1 27 ? -19.336 52.972 28.416 1.00 16.36 887 VAL B CA 1
ATOM 704 C C . VAL B 1 27 ? -18.455 54.060 27.857 1.00 15.85 887 VAL B C 1
ATOM 705 O O . VAL B 1 27 ? -17.281 54.175 28.265 1.00 18.48 887 VAL B O 1
ATOM 709 N N . SER B 1 28 ? -18.945 54.870 26.940 1.00 14.02 888 SER B N 1
ATOM 710 C CA . SER B 1 28 ? -18.073 55.902 26.376 1.00 15.80 888 SER B CA 1
ATOM 711 C C . SER B 1 28 ? -18.432 57.195 27.037 1.00 16.11 888 SER B C 1
ATOM 712 O O . SER B 1 28 ? -19.548 57.356 27.621 1.00 18.51 888 SER B O 1
ATOM 715 N N . ILE B 1 29 ? -17.502 58.144 26.991 1.00 16.26 889 ILE B N 1
ATOM 716 C CA . ILE B 1 29 ? -17.861 59.420 27.524 1.00 17.20 889 ILE B CA 1
ATOM 717 C C . ILE B 1 29 ? -19.075 59.974 26.718 1.00 17.67 889 ILE B C 1
ATOM 718 O O . ILE B 1 29 ? -20.043 60.557 27.279 1.00 18.58 889 ILE B O 1
ATOM 723 N N . ASP B 1 30 ? -19.042 59.715 25.436 1.00 18.39 890 ASP B N 1
ATOM 724 C CA . ASP B 1 30 ? -20.135 60.184 24.556 1.00 21.56 890 ASP B CA 1
ATOM 725 C C . ASP B 1 30 ? -21.522 59.770 25.164 1.00 21.04 890 ASP B C 1
ATOM 726 O O . ASP B 1 30 ? -22.404 60.608 25.349 1.00 22.95 890 ASP B O 1
ATOM 731 N N . GLU B 1 31 ? -21.669 58.489 25.496 1.00 20.78 891 GLU B N 1
ATOM 732 C CA . GLU B 1 31 ? -22.895 57.951 26.099 1.00 21.74 891 GLU B CA 1
ATOM 733 C C . GLU B 1 31 ? -23.233 58.667 27.409 1.00 20.27 891 GLU B C 1
ATOM 734 O O . GLU B 1 31 ? -24.395 58.991 27.700 1.00 22.06 891 GLU B O 1
ATOM 740 N N . ILE B 1 32 ? -22.245 58.933 28.239 1.00 18.82 892 ILE B N 1
ATOM 741 C CA . ILE B 1 32 ? -22.524 59.664 29.496 1.00 17.99 892 ILE B CA 1
ATOM 742 C C . ILE B 1 32 ? -23.044 61.084 29.296 1.00 19.40 892 ILE B C 1
ATOM 743 O O . ILE B 1 32 ? -23.980 61.552 30.004 1.00 19.09 892 ILE B O 1
ATOM 748 N N . LEU B 1 33 ? -22.448 61.784 28.344 1.00 20.49 893 LEU B N 1
ATOM 749 C CA . LEU B 1 33 ? -22.841 63.166 28.063 1.00 23.44 893 LEU B CA 1
ATOM 750 C C . LEU B 1 33 ? -24.259 63.145 27.492 1.00 22.89 893 LEU B C 1
ATOM 751 O O . LEU B 1 33 ? -25.033 63.982 27.809 1.00 22.44 893 LEU B O 1
ATOM 756 N N . ASP B 1 34 ? -24.623 62.130 26.706 1.00 24.42 894 ASP B N 1
ATOM 757 C CA . ASP B 1 34 ? -26.005 62.064 26.178 1.00 21.51 894 ASP B CA 1
ATOM 758 C C . ASP B 1 34 ? -26.964 61.905 27.333 1.00 22.61 894 ASP B C 1
ATOM 759 O O . ASP B 1 34 ? -28.011 62.518 27.389 1.00 22.71 894 ASP B O 1
ATOM 764 N N . PHE B 1 35 ? -26.601 61.058 28.278 1.00 20.57 895 PHE B N 1
ATOM 765 C CA . PHE B 1 35 ? -27.416 60.826 29.434 1.00 20.67 895 PHE B CA 1
ATOM 766 C C . PHE B 1 35 ? -27.694 62.140 30.134 1.00 21.00 895 PHE B C 1
ATOM 767 O O . PHE B 1 35 ? -28.807 62.321 30.679 1.00 21.21 895 PHE B O 1
ATOM 775 N N . PHE B 1 36 ? -26.717 63.045 30.128 1.00 20.16 896 PHE B N 1
ATOM 776 C CA . PHE B 1 36 ? -26.850 64.344 30.802 1.00 21.66 896 PHE B CA 1
ATOM 777 C C . PHE B 1 36 ? -27.187 65.507 29.870 1.00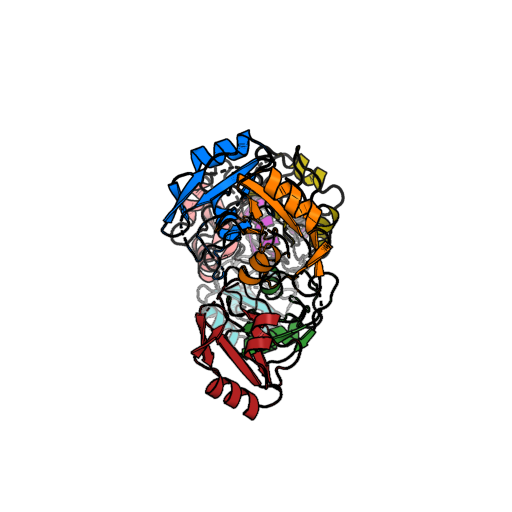 22.15 896 PHE B C 1
ATOM 778 O O . PHE B 1 36 ? -27.143 66.659 30.263 1.00 20.19 896 PHE B O 1
ATOM 786 N N . TYR B 1 37 ? -27.588 65.173 28.661 1.00 25.56 897 TYR B N 1
ATOM 787 C CA . TYR B 1 37 ? -27.929 66.212 27.669 1.00 27.99 897 TYR B CA 1
ATOM 788 C C . TYR B 1 37 ? -28.833 67.262 28.287 1.00 26.93 897 TYR B C 1
ATOM 789 O O . TYR B 1 37 ? -29.822 66.965 28.923 1.00 25.79 897 TYR B O 1
ATOM 798 N N . GLY B 1 38 ? -28.484 68.516 28.142 1.00 29.73 898 GLY B N 1
ATOM 799 C CA . GLY B 1 38 ? -29.347 69.549 28.710 1.00 30.51 898 GLY B CA 1
ATOM 800 C C . GLY B 1 38 ? -28.948 70.038 30.080 1.00 31.96 898 GLY B C 1
ATOM 801 O O . GLY B 1 38 ? -29.447 71.064 30.565 1.00 31.38 898 GLY B O 1
ATOM 802 N N . TYR B 1 39 ? -28.093 69.288 30.761 1.00 31.22 899 TYR B N 1
ATOM 803 C CA . TYR B 1 39 ? -27.644 69.785 32.027 1.00 31.93 899 TYR B CA 1
ATOM 804 C C . TYR B 1 39 ? -26.236 70.292 31.758 1.00 33.17 899 TYR B C 1
ATOM 805 O O . TYR B 1 39 ? -25.570 69.885 30.802 1.00 32.01 899 TYR B O 1
ATOM 814 N N . GLN B 1 40 ? -25.756 71.206 32.570 1.00 34.40 900 GLN B N 1
ATOM 815 C CA . GLN B 1 40 ? -24.437 71.715 32.258 1.00 35.36 900 GLN B CA 1
ATOM 816 C C . GLN B 1 40 ? -23.269 70.939 32.861 1.00 34.08 900 GLN B C 1
ATOM 817 O O . GLN B 1 40 ? -22.695 71.340 33.860 1.00 34.54 900 GLN B O 1
ATOM 823 N N . VAL B 1 41 ? -22.928 69.829 32.233 1.00 33.63 901 VAL B N 1
ATOM 824 C CA . VAL B 1 41 ? -21.818 69.010 32.698 1.00 32.99 901 VAL B CA 1
ATOM 825 C C . VAL B 1 41 ? -20.513 69.795 32.440 1.00 32.64 901 VAL B C 1
ATOM 826 O O . VAL B 1 41 ? -20.250 70.170 31.299 1.00 32.35 901 VAL B O 1
ATOM 830 N N . ILE B 1 42 ? -19.700 70.033 33.462 1.00 30.29 902 ILE B N 1
ATOM 831 C CA . ILE B 1 42 ? -18.420 70.710 33.217 1.00 31.26 902 ILE B CA 1
ATOM 832 C C . ILE B 1 42 ? -17.526 69.910 32.270 1.00 30.68 902 ILE B C 1
ATOM 833 O O . ILE B 1 42 ? -17.164 68.785 32.569 1.00 31.10 902 ILE B O 1
ATOM 838 N N . PRO B 1 43 ? -17.145 70.502 31.119 1.00 30.69 903 PRO B N 1
ATOM 839 C CA . PRO B 1 43 ? -16.292 69.820 30.124 1.00 30.65 903 PRO B CA 1
ATOM 840 C C . PRO B 1 43 ? -15.066 69.099 30.658 1.00 29.47 903 PRO B C 1
ATOM 841 O O . PRO B 1 43 ? -14.223 69.745 31.337 1.00 30.08 903 PRO B O 1
ATOM 845 N N . GLY B 1 44 ? -14.896 67.818 30.290 1.00 24.56 904 GLY B N 1
ATOM 846 C CA . GLY B 1 44 ? -13.715 67.122 30.741 1.00 22.89 904 GLY B CA 1
ATOM 847 C C . GLY B 1 44 ? -13.712 66.645 32.190 1.00 23.43 904 GLY B C 1
ATOM 848 O O . GLY B 1 44 ? -12.733 66.088 32.624 1.00 25.22 904 GLY B O 1
ATOM 849 N N . SER B 1 45 ? -14.808 66.826 32.926 1.00 22.96 905 SER B N 1
ATOM 850 C CA . SER B 1 45 ? -14.860 66.420 34.332 1.00 21.27 905 SER B CA 1
ATOM 851 C C . SER B 1 45 ? -15.371 65.002 34.514 1.00 20.40 905 SER B C 1
ATOM 852 O O . SER B 1 45 ? -15.568 64.568 35.651 1.00 18.16 905 SER B O 1
ATOM 855 N N . VAL B 1 46 ? -15.724 64.323 33.416 1.00 19.46 906 VAL B N 1
ATOM 856 C CA . VAL B 1 46 ? -16.209 62.980 33.616 1.00 18.48 906 VAL B CA 1
ATOM 857 C C . VAL B 1 46 ? -15.080 62.045 33.979 1.00 17.04 906 VAL B C 1
ATOM 858 O O . VAL B 1 46 ? -14.151 61.883 33.203 1.00 17.64 906 VAL B O 1
ATOM 862 N N . CYS B 1 47 ? -15.080 61.446 35.167 1.00 20.79 907 CYS B N 1
ATOM 863 C CA . CYS B 1 47 ? -13.983 60.537 35.413 1.00 22.32 907 CYS B CA 1
ATOM 864 C C . CYS B 1 47 ? -14.451 59.208 35.941 1.00 20.81 907 CYS B C 1
ATOM 865 O O . CYS B 1 47 ? -15.248 59.039 36.902 1.00 20.64 907 CYS B O 1
ATOM 868 N N . LEU B 1 48 ? -14.025 58.247 35.179 1.00 16.94 908 LEU B N 1
ATOM 869 C CA . LEU B 1 48 ? -14.352 56.930 35.419 1.00 14.57 908 LEU B CA 1
ATOM 870 C C . LEU B 1 48 ? -13.606 56.431 36.628 1.00 14.92 908 LEU B C 1
ATOM 871 O O . LEU B 1 48 ? -12.380 56.604 36.698 1.00 14.41 908 LEU B O 1
ATOM 876 N N . LYS B 1 49 ? -14.328 55.819 37.546 1.00 11.33 909 LYS B N 1
ATOM 877 C CA . LYS B 1 49 ? -13.726 55.244 38.748 1.00 14.84 909 LYS B CA 1
ATOM 878 C C . LYS B 1 49 ? -13.130 53.816 38.504 1.00 16.89 909 LYS B C 1
ATOM 879 O O . LYS B 1 49 ? -13.776 53.010 37.864 1.00 17.13 909 LYS B O 1
ATOM 885 N N . TYR B 1 50 ? -11.916 53.545 39.007 1.00 16.08 910 TYR B N 1
ATOM 886 C CA . TYR B 1 50 ? -11.280 52.217 38.891 1.00 16.99 910 TYR B CA 1
ATOM 887 C C . TYR B 1 50 ? -11.181 51.628 40.307 1.00 17.28 910 TYR B C 1
ATOM 888 O O . TYR B 1 50 ? -10.990 52.366 41.253 1.00 17.05 910 TYR B O 1
ATOM 897 N N . ASN B 1 51 ? -11.392 50.318 40.468 1.00 18.51 911 ASN B N 1
ATOM 898 C CA . ASN B 1 51 ? -11.292 49.716 41.833 1.00 21.98 911 ASN B CA 1
ATOM 899 C C . ASN B 1 51 ? -9.853 49.442 42.170 1.00 24.36 911 ASN B C 1
ATOM 900 O O . ASN B 1 51 ? -8.990 49.819 41.432 1.00 24.97 911 ASN B O 1
ATOM 905 N N . GLU B 1 52 ? -9.588 48.752 43.291 1.00 29.93 912 GLU B N 1
ATOM 906 C CA . GLU B 1 52 ? -8.229 48.428 43.813 1.00 32.34 912 GLU B CA 1
ATOM 907 C C . GLU B 1 52 ? -7.332 47.628 42.842 1.00 32.61 912 GLU B C 1
ATOM 908 O O . GLU B 1 52 ? -6.087 47.774 42.834 1.00 30.30 912 GLU B O 1
ATOM 914 N N . LYS B 1 53 ? -8.016 46.790 42.054 1.00 32.20 913 LYS B N 1
ATOM 915 C CA . LYS B 1 53 ? -7.368 45.902 41.068 1.00 31.63 913 LYS B CA 1
ATOM 916 C C . LYS B 1 53 ? -7.143 46.680 39.816 1.00 30.92 913 LYS B C 1
ATOM 917 O O . LYS B 1 53 ? -6.516 46.210 38.846 1.00 31.92 913 LYS B O 1
ATOM 923 N N . GLY B 1 54 ? -7.600 47.924 39.844 1.00 27.04 914 GLY B N 1
ATOM 924 C CA . GLY B 1 54 ? -7.397 48.742 38.662 1.00 24.38 914 GLY B CA 1
ATOM 925 C C . GLY B 1 54 ? -8.381 48.425 37.525 1.00 22.83 914 GLY B C 1
ATOM 926 O O . GLY B 1 54 ? -8.048 48.673 36.344 1.00 21.64 914 GLY B O 1
ATOM 935 N N . PRO B 1 56 ? -12.426 48.581 35.584 1.00 19.34 916 PRO B N 1
ATOM 936 C CA . PRO B 1 56 ? -13.623 49.407 35.444 1.00 21.80 916 PRO B CA 1
ATOM 937 C C . PRO B 1 56 ? -14.631 48.927 36.443 1.00 21.77 916 PRO B C 1
ATOM 938 O O . PRO B 1 56 ? -14.592 47.779 36.888 1.00 21.93 916 PRO B O 1
ATOM 942 N N . THR B 1 57 ? -15.560 49.797 36.776 1.00 22.58 917 THR B N 1
ATOM 943 C CA . THR B 1 57 ? -16.561 49.496 37.711 1.00 23.18 917 THR B CA 1
ATOM 944 C C . THR B 1 57 ? -17.985 49.953 37.399 1.00 22.83 917 THR B C 1
ATOM 945 O O . THR B 1 57 ? -18.916 49.691 38.194 1.00 23.52 917 THR B O 1
ATOM 949 N N . GLY B 1 58 ? -18.170 50.686 36.321 1.00 19.29 918 GLY B N 1
ATOM 950 C CA . GLY B 1 58 ? -19.506 51.178 36.068 1.00 19.66 918 GLY B CA 1
ATOM 951 C C . GLY B 1 58 ? -19.850 52.392 36.956 1.00 17.55 918 GLY B C 1
ATOM 952 O O . GLY B 1 58 ? -20.998 52.773 37.143 1.00 14.38 918 GLY B O 1
ATOM 953 N N . GLU B 1 59 ? -18.833 53.010 37.518 1.00 16.08 919 GLU B N 1
ATOM 954 C CA . GLU B 1 59 ? -19.051 54.150 38.334 1.00 16.22 919 GLU B CA 1
ATOM 955 C C . GLU B 1 59 ? -18.273 55.346 37.800 1.00 16.86 919 GLU B C 1
ATOM 956 O O . GLU B 1 59 ? -17.188 55.191 37.171 1.00 17.26 919 GLU B O 1
ATOM 962 N N . ALA B 1 60 ? -18.796 56.548 38.033 1.00 17.35 920 ALA B N 1
ATOM 963 C CA . ALA B 1 60 ? -18.127 57.783 37.570 1.00 17.57 920 ALA B CA 1
ATOM 964 C C . ALA B 1 60 ? -18.501 58.987 38.407 1.00 19.80 920 ALA B C 1
ATOM 965 O O . ALA B 1 60 ? -19.532 58.984 39.087 1.00 19.51 920 ALA B O 1
ATOM 975 N N . VAL B 1 62 ? -19.150 63.098 38.090 1.00 20.89 922 VAL B N 1
ATOM 976 C CA . VAL B 1 62 ? -19.452 64.088 37.057 1.00 21.90 922 VAL B CA 1
ATOM 977 C C . VAL B 1 62 ? -19.657 65.435 37.739 1.00 20.79 922 VAL B C 1
ATOM 978 O O . VAL B 1 62 ? -20.316 65.516 38.762 1.00 24.18 922 VAL B O 1
ATOM 982 N N . ALA B 1 63 ? -19.068 66.483 37.195 1.00 20.66 923 ALA B N 1
ATOM 983 C CA . ALA B 1 63 ? -19.165 67.799 37.832 1.00 23.00 923 ALA B CA 1
ATOM 984 C C . ALA B 1 63 ? -20.059 68.803 37.133 1.00 25.21 923 ALA B C 1
ATOM 985 O O . ALA B 1 63 ? -20.109 68.812 35.878 1.00 27.28 923 ALA B O 1
ATOM 987 N N . PHE B 1 64 ? -20.752 69.629 37.929 1.00 27.32 924 PHE B N 1
ATOM 988 C CA . PHE B 1 64 ? -21.617 70.681 37.404 1.00 31.15 924 PHE B CA 1
ATOM 989 C C . PHE B 1 64 ? -21.149 72.000 38.001 1.00 33.55 924 PHE B C 1
ATOM 990 O O . PHE B 1 64 ? -20.605 72.042 39.120 1.00 32.39 924 PHE B O 1
ATOM 998 N N . GLU B 1 65 ? -21.391 73.039 37.207 1.00 36.24 925 GLU B N 1
ATOM 999 C CA . GLU B 1 65 ? -21.051 74.409 37.467 1.00 39.29 925 GLU B CA 1
ATOM 1000 C C . GLU B 1 65 ? -21.723 74.886 38.745 1.00 40.46 925 GLU B C 1
ATOM 1001 O O . GLU B 1 65 ? -21.082 75.542 39.567 1.00 42.22 925 GLU B O 1
ATOM 1007 N N . SER B 1 66 ? -22.980 74.502 38.978 1.00 40.22 926 SER B N 1
ATOM 1008 C CA . SER B 1 66 ? -23.623 74.925 40.213 1.00 39.16 926 SER B CA 1
ATOM 1009 C C . SER B 1 66 ? -24.235 73.763 40.997 1.00 39.20 926 SER B C 1
ATOM 1010 O O . SER B 1 66 ? -24.609 72.736 40.450 1.00 37.34 926 SER B O 1
ATOM 1013 N N . ARG B 1 67 ? -24.371 73.968 42.291 1.00 38.55 927 ARG B N 1
ATOM 1014 C CA . ARG B 1 67 ? -24.941 72.978 43.146 1.00 38.83 927 ARG B CA 1
ATOM 1015 C C . ARG B 1 67 ? -26.410 72.750 42.744 1.00 38.77 927 ARG B C 1
ATOM 1016 O O . ARG B 1 67 ? -26.896 71.621 42.696 1.00 37.86 927 ARG B O 1
ATOM 1024 N N . ASP B 1 68 ? -27.111 73.806 42.392 1.00 38.00 928 ASP B N 1
ATOM 1025 C CA . ASP B 1 68 ? -28.478 73.609 42.006 1.00 38.64 928 ASP B CA 1
ATOM 1026 C C . ASP B 1 68 ? -28.584 72.734 40.770 1.00 37.63 928 ASP B C 1
ATOM 1027 O O . ASP B 1 68 ? -29.506 71.968 40.672 1.00 34.83 928 ASP B O 1
ATOM 1032 N N . GLU B 1 69 ? -27.642 72.859 39.839 1.00 38.28 929 GLU B N 1
ATOM 1033 C CA . GLU B 1 69 ? -27.650 72.020 38.624 1.00 39.66 929 GLU B CA 1
ATOM 1034 C C . GLU B 1 69 ? -27.431 70.544 39.025 1.00 37.41 929 GLU B C 1
ATOM 1035 O O . GLU B 1 69 ? -28.155 69.653 38.567 1.00 37.36 929 GLU B O 1
ATOM 1041 N N . ALA B 1 70 ? -26.419 70.295 39.858 1.00 34.07 930 ALA B N 1
ATOM 1042 C CA . ALA B 1 70 ? -26.163 68.922 40.280 1.00 31.16 930 ALA B CA 1
ATOM 1043 C C . ALA B 1 70 ? -27.404 68.333 40.939 1.00 30.29 930 ALA B C 1
ATOM 1044 O O . ALA B 1 70 ? -27.867 67.233 40.601 1.00 25.34 930 ALA B O 1
ATOM 1046 N N . THR B 1 71 ? -27.953 69.072 41.908 1.00 30.23 931 THR B N 1
ATOM 1047 C CA . THR B 1 71 ? -29.174 68.604 42.587 1.00 31.75 931 THR B CA 1
ATOM 1048 C C . THR B 1 71 ? -30.322 68.206 41.605 1.00 31.55 931 THR B C 1
ATOM 1049 O O . THR B 1 71 ? -31.068 67.195 41.820 1.00 29.47 931 THR B O 1
ATOM 1053 N N . ALA B 1 72 ? -30.496 69.006 40.553 1.00 30.59 932 ALA B N 1
ATOM 1054 C CA . ALA B 1 72 ? -31.598 68.715 39.599 1.00 32.14 932 ALA B CA 1
ATOM 1055 C C . ALA B 1 72 ? -31.272 67.448 38.810 1.00 31.28 932 ALA B C 1
ATOM 1056 O O . ALA B 1 72 ? -32.130 66.561 38.617 1.00 33.72 932 ALA B O 1
ATOM 1058 N N . ALA B 1 73 ? -30.031 67.368 38.352 1.00 29.36 933 ALA B N 1
ATOM 1059 C CA . ALA B 1 73 ? -29.648 66.181 37.630 1.00 27.21 933 ALA B CA 1
ATOM 1060 C C . ALA B 1 73 ? -29.971 64.907 38.421 1.00 25.22 933 ALA B C 1
ATOM 1061 O O . ALA B 1 73 ? -30.511 63.932 37.885 1.00 23.98 933 ALA B O 1
ATOM 1063 N N . VAL B 1 74 ? -29.619 64.921 39.684 1.00 21.29 934 VAL B N 1
ATOM 1064 C CA . VAL B 1 74 ? -29.799 63.796 40.512 1.00 21.74 934 VAL B CA 1
ATOM 1065 C C . VAL B 1 74 ? -31.256 63.631 40.689 1.00 22.69 934 VAL B C 1
ATOM 1066 O O . VAL B 1 74 ? -31.746 62.518 40.605 1.00 24.12 934 VAL B O 1
ATOM 1070 N N . ILE B 1 75 ? -32.017 64.712 40.902 1.00 21.83 935 ILE B N 1
ATOM 1071 C CA . ILE B 1 75 ? -33.445 64.416 41.055 1.00 22.71 935 ILE B CA 1
ATOM 1072 C C . ILE B 1 75 ? -34.143 64.040 39.741 1.00 24.30 935 ILE B C 1
ATOM 1073 O O . ILE B 1 75 ? -34.925 63.097 39.727 1.00 23.26 935 ILE B O 1
ATOM 1078 N N . ASP B 1 76 ? -33.827 64.709 38.627 1.00 24.93 936 ASP B N 1
ATOM 1079 C CA . ASP B 1 76 ? -34.610 64.354 37.420 1.00 27.16 936 ASP B CA 1
ATOM 1080 C C . ASP B 1 76 ? -34.175 63.103 36.685 1.00 28.02 936 ASP B C 1
ATOM 1081 O O . ASP B 1 76 ? -34.990 62.497 35.951 1.00 26.83 936 ASP B O 1
ATOM 1086 N N . LEU B 1 77 ? -32.895 62.731 36.851 1.00 25.69 937 LEU B N 1
ATOM 1087 C CA . LEU B 1 77 ? -32.359 61.613 36.077 1.00 26.94 937 LEU B CA 1
ATOM 1088 C C . LEU B 1 77 ? -32.099 60.338 36.821 1.00 27.41 937 LEU B C 1
ATOM 1089 O O . LEU B 1 77 ? -31.661 59.359 36.192 1.00 25.87 937 LEU B O 1
ATOM 1094 N N . ASN B 1 78 ? -32.409 60.296 38.124 1.00 25.19 938 ASN B N 1
ATOM 1095 C CA . ASN B 1 78 ? -32.155 59.079 38.836 1.00 25.48 938 ASN B CA 1
ATOM 1096 C C . ASN B 1 78 ? -33.030 57.911 38.345 1.00 25.59 938 ASN B C 1
ATOM 1097 O O . ASN B 1 78 ? -34.252 58.022 38.090 1.00 24.69 938 ASN B O 1
ATOM 1102 N N . ASP B 1 79 ? -32.383 56.756 38.236 1.00 22.06 939 ASP B N 1
ATOM 1103 C CA . ASP B 1 79 ? -33.022 55.523 37.764 1.00 21.96 939 ASP B CA 1
ATOM 1104 C C . ASP B 1 79 ? -33.227 55.510 36.250 1.00 20.79 939 ASP B C 1
ATOM 1105 O O . ASP B 1 79 ? -33.836 54.568 35.791 1.00 20.56 939 ASP B O 1
ATOM 1110 N N . ARG B 1 80 ? -32.837 56.553 35.506 1.00 20.47 940 ARG B N 1
ATOM 1111 C CA . ARG B 1 80 ? -32.886 56.497 34.026 1.00 21.36 940 ARG B CA 1
ATOM 1112 C C . ARG B 1 80 ? -31.720 55.559 33.519 1.00 21.75 940 ARG B C 1
ATOM 1113 O O . ARG B 1 80 ? -30.666 55.446 34.205 1.00 20.73 940 ARG B O 1
ATOM 1121 N N . PRO B 1 81 ? -31.860 54.967 32.280 1.00 20.11 941 PRO B N 1
ATOM 1122 C CA . PRO B 1 81 ? -30.781 54.072 31.850 1.00 18.61 941 PRO B CA 1
ATOM 1123 C C . PRO B 1 81 ? -29.631 54.664 31.120 1.00 19.12 941 PRO B C 1
ATOM 1124 O O . PRO B 1 81 ? -29.750 55.754 30.581 1.00 15.62 941 PRO B O 1
ATOM 1128 N N . ILE B 1 82 ? -28.527 53.893 31.145 1.00 18.90 942 ILE B N 1
ATOM 1129 C CA . ILE B 1 82 ? -27.322 54.112 30.312 1.00 19.84 942 ILE B CA 1
ATOM 1130 C C . ILE B 1 82 ? -27.201 52.645 29.847 1.00 21.83 942 ILE B C 1
ATOM 1131 O O . ILE B 1 82 ? -27.116 51.708 30.680 1.00 19.88 942 ILE B O 1
ATOM 1136 N N . GLY B 1 83 ? -27.267 52.379 28.541 1.00 22.13 943 GLY B N 1
ATOM 1137 C CA . GLY B 1 83 ? -27.184 50.975 28.152 1.00 22.55 943 GLY B CA 1
ATOM 1138 C C . GLY B 1 83 ? -28.420 50.265 28.663 1.00 23.87 943 GLY B C 1
ATOM 1139 O O . GLY B 1 83 ? -29.496 50.849 28.739 1.00 25.06 943 GLY B O 1
ATOM 1140 N N . SER B 1 84 ? -28.359 49.028 29.104 1.00 25.35 944 SER B N 1
ATOM 1141 C CA . SER B 1 84 ? -29.664 48.501 29.552 1.00 25.65 944 SER B CA 1
ATOM 1142 C C . SER B 1 84 ? -29.809 48.602 31.104 1.00 24.28 944 SER B C 1
ATOM 1143 O O . SER B 1 84 ? -30.735 48.035 31.677 1.00 22.93 944 SER B O 1
ATOM 1146 N N . ARG B 1 85 ? -28.937 49.380 31.743 1.00 22.34 945 ARG B N 1
ATOM 1147 C CA . ARG B 1 85 ? -28.940 49.489 33.214 1.00 21.42 945 ARG B CA 1
ATOM 1148 C C . ARG B 1 85 ? -29.456 50.804 33.760 1.00 21.52 945 ARG B C 1
ATOM 1149 O O . ARG B 1 85 ? -29.147 51.900 33.221 1.00 21.22 945 ARG B O 1
ATOM 1157 N N . LYS B 1 86 ? -30.240 50.696 34.830 1.00 18.47 946 LYS B N 1
ATOM 1158 C CA . LYS B 1 86 ? -30.792 51.884 35.464 1.00 20.71 946 LYS B CA 1
ATOM 1159 C C . LYS B 1 86 ? -29.730 52.365 36.379 1.00 20.25 946 LYS B C 1
ATOM 1160 O O . LYS B 1 86 ? -29.345 51.670 37.332 1.00 22.16 946 LYS B O 1
ATOM 1166 N N . VAL B 1 87 ? -29.346 53.605 36.143 1.00 17.55 947 VAL B N 1
ATOM 1167 C CA . VAL B 1 87 ? -28.270 54.229 36.840 1.00 20.88 947 VAL B CA 1
ATOM 1168 C C . VAL B 1 87 ? -28.673 54.871 38.210 1.00 22.24 947 VAL B C 1
ATOM 1169 O O . VAL B 1 87 ? -29.777 55.361 38.307 1.00 22.11 947 VAL B O 1
ATOM 1173 N N . LYS B 1 88 ? -27.802 54.878 39.236 1.00 22.50 948 LYS B N 1
ATOM 1174 C CA . LYS B 1 88 ? -28.160 55.499 40.542 1.00 23.29 948 LYS B CA 1
ATOM 1175 C C . LYS B 1 88 ? -27.273 56.729 40.684 1.00 24.36 948 LYS B C 1
ATOM 1176 O O . LYS B 1 88 ? -25.991 56.641 40.564 1.00 24.68 948 LYS B O 1
ATOM 1182 N N . LEU B 1 89 ? -27.889 57.891 40.911 1.00 22.70 949 LEU B N 1
ATOM 1183 C CA . LEU B 1 89 ? -27.120 59.093 41.039 1.00 23.23 949 LEU B CA 1
ATOM 1184 C C . LEU B 1 89 ? -27.152 59.528 42.505 1.00 24.62 949 LEU B C 1
ATOM 1185 O O . LEU B 1 89 ? -28.166 59.346 43.195 1.00 21.54 949 LEU B O 1
ATOM 1190 N N . SER B 1 90 ? -26.037 60.032 42.989 1.00 23.59 950 SER B N 1
ATOM 1191 C CA . SER B 1 90 ? -26.048 60.539 44.338 1.00 27.36 950 SER B CA 1
ATOM 1192 C C . SER B 1 90 ? -25.142 61.705 44.521 1.00 27.70 950 SER B C 1
ATOM 1193 O O . SER B 1 90 ? -24.260 61.978 43.696 1.00 26.71 950 SER B O 1
ATOM 1196 N N . GLY B 1 91 ? -25.363 62.405 45.642 1.00 32.15 951 GLY B N 1
ATOM 1197 C CA . GLY B 1 91 ? -24.563 63.567 46.002 1.00 35.94 951 GLY B CA 1
ATOM 1198 C C . GLY B 1 91 ? -25.348 64.710 45.422 1.00 38.04 951 GLY B C 1
ATOM 1199 O O . GLY B 1 91 ? -26.524 64.515 45.100 1.00 39.56 951 GLY B O 1
ATOM 1200 N N . PRO B 1 92 ? -24.788 65.929 45.389 1.00 40.28 952 PRO B N 1
ATOM 1201 C CA . PRO B 1 92 ? -23.429 66.227 45.913 1.00 40.75 952 PRO B CA 1
ATOM 1202 C C . PRO B 1 92 ? -23.472 66.206 47.457 1.00 42.54 952 PRO B C 1
ATOM 1203 O O . PRO B 1 92 ? -24.454 66.830 47.946 1.00 43.12 952 PRO B O 1
ATOM 1207 N N . PRO C 1 15 ? 3.553 33.240 18.964 1.00 45.55 875 PRO C N 1
ATOM 1208 C CA . PRO C 1 15 ? 2.339 33.687 19.741 1.00 44.49 875 PRO C CA 1
ATOM 1209 C C . PRO C 1 15 ? 1.139 32.718 19.586 1.00 43.23 875 PRO C C 1
ATOM 1210 O O . PRO C 1 15 ? 0.406 32.743 18.587 1.00 43.39 875 PRO C O 1
ATOM 1214 N N . THR C 1 16 ? 0.955 31.842 20.569 1.00 40.35 876 THR C N 1
ATOM 1215 C CA . THR C 1 16 ? -0.139 30.892 20.490 1.00 37.37 876 THR C CA 1
ATOM 1216 C C . THR C 1 16 ? -1.218 31.222 21.572 1.00 33.61 876 THR C C 1
ATOM 1217 O O . THR C 1 16 ? -0.938 31.271 22.767 1.00 29.72 876 THR C O 1
ATOM 1221 N N . VAL C 1 17 ? -2.429 31.493 21.095 1.00 29.43 877 VAL C N 1
ATOM 1222 C CA . VAL C 1 17 ? -3.570 31.933 21.913 1.00 27.18 877 VAL C CA 1
ATOM 1223 C C . VAL C 1 17 ? -4.415 30.861 22.544 1.00 26.35 877 VAL C C 1
ATOM 1224 O O . VAL C 1 17 ? -4.759 29.890 21.909 1.00 25.15 877 VAL C O 1
ATOM 1228 N N . ILE C 1 18 ? -4.769 31.007 23.816 1.00 24.40 878 ILE C N 1
ATOM 1229 C CA . ILE C 1 18 ? -5.625 30.012 24.358 1.00 19.65 878 ILE C CA 1
ATOM 1230 C C . ILE C 1 18 ? -6.936 30.700 24.779 1.00 20.58 878 ILE C C 1
ATOM 1231 O O . ILE C 1 18 ? -6.992 31.950 24.848 1.00 20.10 878 ILE C O 1
ATOM 1236 N N . LYS C 1 19 ? -7.948 29.890 25.064 1.00 18.11 879 LYS C N 1
ATOM 1237 C CA . LYS C 1 19 ? -9.271 30.400 25.536 1.00 19.93 879 LYS C CA 1
ATOM 1238 C C . LYS C 1 19 ? -9.470 30.165 27.013 1.00 18.13 879 LYS C C 1
ATOM 1239 O O . LYS C 1 19 ? -9.124 29.070 27.534 1.00 19.88 879 LYS C O 1
ATOM 1245 N N . VAL C 1 20 ? -9.997 31.164 27.738 1.00 15.80 880 VAL C N 1
ATOM 1246 C CA . VAL C 1 20 ? -10.204 30.986 29.200 1.00 15.25 880 VAL C CA 1
ATOM 1247 C C . VAL C 1 20 ? -11.658 31.215 29.554 1.00 14.28 880 VAL C C 1
ATOM 1248 O O . VAL C 1 20 ? -12.234 32.206 29.154 1.00 14.52 880 VAL C O 1
ATOM 1252 N N . GLN C 1 21 ? -12.274 30.300 30.282 1.00 16.15 881 GLN C N 1
ATOM 1253 C CA . GLN C 1 21 ? -13.695 30.558 30.593 1.00 18.70 881 GLN C CA 1
ATOM 1254 C C . GLN C 1 21 ? -13.998 30.370 32.056 1.00 20.51 881 GLN C C 1
ATOM 1255 O O . GLN C 1 21 ? -13.249 29.737 32.728 1.00 21.01 881 GLN C O 1
ATOM 1261 N N . ASN C 1 22 ? -15.202 30.798 32.460 1.00 21.91 882 ASN C N 1
ATOM 1262 C CA . ASN C 1 22 ? -15.744 30.682 33.808 1.00 24.49 882 ASN C CA 1
ATOM 1263 C C . ASN C 1 22 ? -14.921 31.408 34.862 1.00 25.03 882 ASN C C 1
ATOM 1264 O O . ASN C 1 22 ? -14.760 30.902 35.942 1.00 25.37 882 ASN C O 1
ATOM 1277 N N . PRO C 1 24 ? -14.364 34.381 37.530 1.00 29.05 884 PRO C N 1
ATOM 1278 C CA . PRO C 1 24 ? -15.317 35.175 38.287 1.00 31.18 884 PRO C CA 1
ATOM 1279 C C . PRO C 1 24 ? -15.429 36.573 37.677 1.00 32.89 884 PRO C C 1
ATOM 1280 O O . PRO C 1 24 ? -14.475 37.193 37.132 1.00 31.80 884 PRO C O 1
ATOM 1284 N N . PHE C 1 25 ? -16.657 37.018 37.746 1.00 34.87 885 PHE C N 1
ATOM 1285 C CA . PHE C 1 25 ? -17.090 38.330 37.340 1.00 37.52 885 PHE C CA 1
ATOM 1286 C C . PHE C 1 25 ? -16.100 39.507 37.330 1.00 35.63 885 PHE C C 1
ATOM 1287 O O . PHE C 1 25 ? -15.841 40.190 36.318 1.00 35.12 885 PHE C O 1
ATOM 1295 N N . THR C 1 26 ? -15.632 39.710 38.548 1.00 36.92 886 THR C N 1
ATOM 1296 C CA . THR C 1 26 ? -14.749 40.735 39.024 1.00 34.91 886 THR C CA 1
ATOM 1297 C C . THR C 1 26 ? -13.271 40.515 38.755 1.00 32.72 886 THR C C 1
ATOM 1298 O O . THR C 1 26 ? -12.478 41.252 39.272 1.00 29.86 886 THR C O 1
ATOM 1302 N N . VAL C 1 27 ? -12.905 39.536 37.933 1.00 27.95 887 VAL C N 1
ATOM 1303 C CA . VAL C 1 27 ? -11.492 39.244 37.746 1.00 25.01 887 VAL C CA 1
ATOM 1304 C C . VAL C 1 27 ? -10.696 40.385 37.169 1.00 23.04 887 VAL C C 1
ATOM 1305 O O . VAL C 1 27 ? -11.168 41.093 36.309 1.00 23.65 887 VAL C O 1
ATOM 1309 N N . SER C 1 28 ? -9.464 40.548 37.596 1.00 20.78 888 SER C N 1
ATOM 1310 C CA . SER C 1 28 ? -8.688 41.642 37.029 1.00 21.15 888 SER C CA 1
ATOM 1311 C C . SER C 1 28 ? -7.600 41.051 36.139 1.00 22.62 888 SER C C 1
ATOM 1312 O O . SER C 1 28 ? -7.335 39.832 36.239 1.00 21.89 888 SER C O 1
ATOM 1315 N N . ILE C 1 29 ? -6.940 41.907 35.344 1.00 21.03 889 ILE C N 1
ATOM 1316 C CA . ILE C 1 29 ? -5.827 41.469 34.493 1.00 21.78 889 ILE C CA 1
ATOM 1317 C C . ILE C 1 29 ? -4.658 40.922 35.373 1.00 25.22 889 ILE C C 1
ATOM 1318 O O . ILE C 1 29 ? -3.999 39.925 35.034 1.00 25.39 889 ILE C O 1
ATOM 1323 N N . ASP C 1 30 ? -4.410 41.538 36.521 1.00 25.03 890 ASP C N 1
ATOM 1324 C CA . ASP C 1 30 ? -3.312 41.028 37.345 1.00 28.24 890 ASP C CA 1
ATOM 1325 C C . ASP C 1 30 ? -3.510 39.621 37.863 1.00 27.72 890 ASP C C 1
ATOM 1326 O O . ASP C 1 30 ? -2.556 38.820 37.973 1.00 28.11 890 ASP C O 1
ATOM 1331 N N . GLU C 1 31 ? -4.746 39.346 38.198 1.00 27.59 891 GLU C N 1
ATOM 1332 C CA . GLU C 1 31 ? -5.107 38.058 38.656 1.00 30.24 891 GLU C CA 1
ATOM 1333 C C . GLU C 1 31 ? -4.954 37.044 37.540 1.00 29.32 891 GLU C C 1
ATOM 1334 O O . GLU C 1 31 ? -4.603 35.910 37.801 1.00 30.93 891 GLU C O 1
ATOM 1340 N N . ILE C 1 32 ? -5.244 37.440 36.304 1.00 28.22 892 ILE C N 1
ATOM 1341 C CA . ILE C 1 32 ? -5.153 36.479 35.232 1.00 25.42 892 ILE C CA 1
ATOM 1342 C C . ILE C 1 32 ? -3.694 36.195 35.069 1.00 26.63 892 ILE C C 1
ATOM 1343 O O . ILE C 1 32 ? -3.250 35.052 34.990 1.00 25.60 892 ILE C O 1
ATOM 1348 N N . LEU C 1 33 ? -2.922 37.259 35.031 1.00 27.90 893 LEU C N 1
ATOM 1349 C CA . LEU C 1 33 ? -1.527 37.054 34.815 1.00 28.22 893 LEU C CA 1
ATOM 1350 C C . LEU C 1 33 ? -0.867 36.135 35.894 1.00 29.73 893 LEU C C 1
ATOM 1351 O O . LEU C 1 33 ? 0.000 35.303 35.573 1.00 29.09 893 LEU C O 1
ATOM 1356 N N . ASP C 1 34 ? -1.325 36.282 37.136 1.00 30.35 894 ASP C N 1
ATOM 1357 C CA . ASP C 1 34 ? -0.792 35.527 38.278 1.00 33.55 894 ASP C CA 1
ATOM 1358 C C . ASP C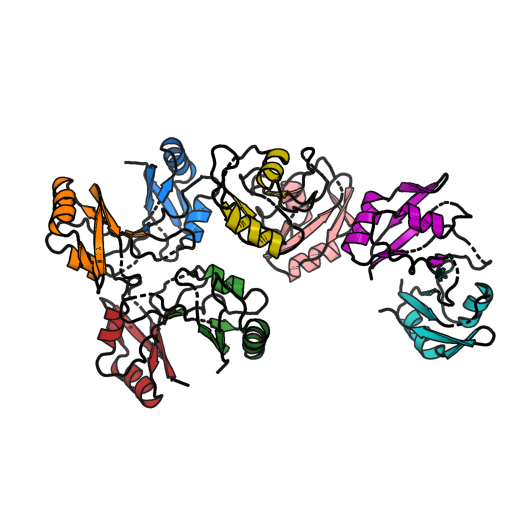 1 34 ? -1.296 34.104 38.234 1.00 31.93 894 ASP C C 1
ATOM 1359 O O . ASP C 1 34 ? -0.617 33.203 38.701 1.00 33.53 894 ASP C O 1
ATOM 1364 N N . PHE C 1 35 ? -2.525 33.926 37.753 1.00 31.38 895 PHE C N 1
ATOM 1365 C CA . PHE C 1 35 ? -3.070 32.590 37.603 1.00 29.40 895 PHE C CA 1
ATOM 1366 C C . PHE C 1 35 ? -2.099 31.874 36.715 1.00 29.64 895 PHE C C 1
ATOM 1367 O O . PHE C 1 35 ? -1.876 30.682 36.873 1.00 29.53 895 PHE C O 1
ATOM 1375 N N . PHE C 1 36 ? -1.504 32.623 35.785 1.00 29.25 896 PHE C N 1
ATOM 1376 C CA . PHE C 1 36 ? -0.595 32.071 34.839 1.00 28.36 896 PHE C CA 1
ATOM 1377 C C . PHE C 1 36 ? 0.879 32.108 35.192 1.00 30.74 896 PHE C C 1
ATOM 1378 O O . PHE C 1 36 ? 1.731 31.834 34.336 1.00 29.25 896 PHE C O 1
ATOM 1386 N N . TYR C 1 37 ? 1.201 32.375 36.460 1.00 33.31 897 TYR C N 1
ATOM 1387 C CA . TYR C 1 37 ? 2.612 32.466 36.788 1.00 35.29 897 TYR C CA 1
ATOM 1388 C C . TYR C 1 37 ? 3.411 31.213 36.555 1.00 35.55 897 TYR C C 1
ATOM 1389 O O . TYR C 1 37 ? 3.041 30.154 37.021 1.00 33.84 897 TYR C O 1
ATOM 1398 N N . GLY C 1 38 ? 4.529 31.343 35.836 1.00 36.78 898 GLY C N 1
ATOM 1399 C CA . GLY C 1 38 ? 5.364 30.180 35.591 1.00 36.71 898 GLY C CA 1
ATOM 1400 C C . GLY C 1 38 ? 5.284 29.727 34.146 1.00 36.62 898 GLY C C 1
ATOM 1401 O O . GLY C 1 38 ? 5.974 28.784 33.726 1.00 37.58 898 GLY C O 1
ATOM 1402 N N . TYR C 1 39 ? 4.420 30.368 33.368 1.00 34.11 899 TYR C N 1
ATOM 1403 C CA . TYR C 1 39 ? 4.344 30.016 31.972 1.00 33.20 899 TYR C CA 1
ATOM 1404 C C . TYR C 1 39 ? 4.712 31.303 31.276 1.00 33.13 899 TYR C C 1
ATOM 1405 O O . TYR C 1 39 ? 4.638 32.375 31.857 1.00 33.50 899 TYR C O 1
ATOM 1414 N N . GLN C 1 40 ? 5.165 31.239 30.047 1.00 33.17 900 GLN C N 1
ATOM 1415 C CA . GLN C 1 40 ? 5.583 32.480 29.432 1.00 32.64 900 GLN C CA 1
ATOM 1416 C C . GLN C 1 40 ? 4.460 33.208 28.688 1.00 31.42 900 GLN C C 1
ATOM 1417 O O . GLN C 1 40 ? 4.523 33.349 27.464 1.00 31.25 900 GLN C O 1
ATOM 1423 N N . VAL C 1 41 ? 3.465 33.641 29.438 1.00 30.51 901 VAL C N 1
ATOM 1424 C CA . VAL C 1 41 ? 2.311 34.366 28.904 1.00 32.04 901 VAL C CA 1
ATOM 1425 C C . VAL C 1 41 ? 2.804 35.730 28.447 1.00 31.62 901 VAL C C 1
ATOM 1426 O O . VAL C 1 41 ? 3.525 36.390 29.193 1.00 33.18 901 VAL C O 1
ATOM 1430 N N . ILE C 1 42 ? 2.466 36.144 27.232 1.00 29.62 902 ILE C N 1
ATOM 1431 C CA . ILE C 1 42 ? 2.854 37.439 26.762 1.00 27.89 902 ILE C CA 1
ATOM 1432 C C . ILE C 1 42 ? 2.065 38.484 27.552 1.00 29.88 902 ILE C C 1
ATOM 1433 O O . ILE C 1 42 ? 0.854 38.544 27.511 1.00 26.78 902 ILE C O 1
ATOM 1438 N N . PRO C 1 43 ? 2.777 39.346 28.312 1.00 32.76 903 PRO C N 1
ATOM 1439 C CA . PRO C 1 43 ? 2.142 40.381 29.152 1.00 32.67 903 PRO C CA 1
ATOM 1440 C C . PRO C 1 43 ? 1.061 41.335 28.655 1.00 30.63 903 PRO C C 1
ATOM 1441 O O . PRO C 1 43 ? 0.167 41.691 29.446 1.00 34.10 903 PRO C O 1
ATOM 1445 N N . GLY C 1 44 ? 1.068 41.742 27.408 1.00 26.20 904 GLY C N 1
ATOM 1446 C CA . GLY C 1 44 ? 0.008 42.648 27.041 1.00 22.56 904 GLY C CA 1
ATOM 1447 C C . GLY C 1 44 ? -0.935 41.922 26.118 1.00 19.92 904 GLY C C 1
ATOM 1448 O O . GLY C 1 44 ? -1.622 42.555 25.358 1.00 19.94 904 GLY C O 1
ATOM 1449 N N . SER C 1 45 ? -1.030 40.599 26.207 1.00 16.59 905 SER C N 1
ATOM 1450 C CA . SER C 1 45 ? -1.927 39.930 25.281 1.00 18.86 905 SER C CA 1
ATOM 1451 C C . SER C 1 45 ? -3.289 39.536 25.850 1.00 18.24 905 SER C C 1
ATOM 1452 O O . SER C 1 45 ? -4.060 38.970 25.126 1.00 18.30 905 SER C O 1
ATOM 1455 N N . VAL C 1 46 ? -3.600 39.816 27.126 1.00 19.12 906 VAL C N 1
ATOM 1456 C CA . VAL C 1 46 ? -4.909 39.379 27.640 1.00 16.03 906 VAL C CA 1
ATOM 1457 C C . VAL C 1 46 ? -6.046 40.257 26.999 1.00 17.84 906 VAL C C 1
ATOM 1458 O O . VAL C 1 46 ? -5.876 41.467 26.870 1.00 17.49 906 VAL C O 1
ATOM 1462 N N . CYS C 1 47 ? -7.150 39.678 26.525 1.00 19.24 907 CYS C N 1
ATOM 1463 C CA . CYS C 1 47 ? -8.270 40.542 26.112 1.00 20.64 907 CYS C CA 1
ATOM 1464 C C . CYS C 1 47 ? -9.442 39.883 26.856 1.00 19.05 907 CYS C C 1
ATOM 1465 O O . CYS C 1 47 ? -9.494 38.677 26.977 1.00 19.02 907 CYS C O 1
ATOM 1468 N N . LEU C 1 48 ? -10.293 40.689 27.463 1.00 18.01 908 LEU C N 1
ATOM 1469 C CA . LEU C 1 48 ? -11.458 40.168 28.198 1.00 16.05 908 LEU C CA 1
ATOM 1470 C C . LEU C 1 48 ? -12.682 40.290 27.319 1.00 16.01 908 LEU C C 1
ATOM 1471 O O . LEU C 1 48 ? -12.890 41.343 26.681 1.00 15.90 908 LEU C O 1
ATOM 1476 N N . LYS C 1 49 ? -13.512 39.235 27.278 1.00 17.32 909 LYS C N 1
ATOM 1477 C CA . LYS C 1 49 ? -14.752 39.297 26.474 1.00 18.17 909 LYS C CA 1
ATOM 1478 C C . LYS C 1 49 ? -15.886 39.960 27.261 1.00 18.87 909 LYS C C 1
ATOM 1479 O O . LYS C 1 49 ? -15.959 39.789 28.461 1.00 18.53 909 LYS C O 1
ATOM 1485 N N . TYR C 1 50 ? -16.707 40.736 26.581 1.00 18.64 910 TYR C N 1
ATOM 1486 C CA . TYR C 1 50 ? -17.900 41.457 27.183 1.00 21.00 910 TYR C CA 1
ATOM 1487 C C . TYR C 1 50 ? -19.139 41.132 26.329 1.00 21.78 910 TYR C C 1
ATOM 1488 O O . TYR C 1 50 ? -19.046 40.982 25.110 1.00 20.78 910 TYR C O 1
ATOM 1497 N N . ASN C 1 51 ? -20.290 41.022 26.968 1.00 20.77 911 ASN C N 1
ATOM 1498 C CA . ASN C 1 51 ? -21.509 40.733 26.188 1.00 22.05 911 ASN C CA 1
ATOM 1499 C C . ASN C 1 51 ? -22.096 42.014 25.612 1.00 21.30 911 ASN C C 1
ATOM 1500 O O . ASN C 1 51 ? -21.572 43.112 25.913 1.00 20.10 911 ASN C O 1
ATOM 1505 N N . GLU C 1 52 ? -23.183 41.924 24.829 1.00 21.95 912 GLU C N 1
ATOM 1506 C CA . GLU C 1 52 ? -23.743 43.164 24.242 1.00 21.16 912 GLU C CA 1
ATOM 1507 C C . GLU C 1 52 ? -24.139 44.219 25.261 1.00 19.39 912 GLU C C 1
ATOM 1508 O O . GLU C 1 52 ? -24.248 45.437 24.940 1.00 17.51 912 GLU C O 1
ATOM 1514 N N . LYS C 1 53 ? -24.422 43.748 26.458 1.00 17.75 913 LYS C N 1
ATOM 1515 C CA . LYS C 1 53 ? -24.840 44.655 27.515 1.00 20.58 913 LYS C CA 1
ATOM 1516 C C . LYS C 1 53 ? -23.650 45.409 28.111 1.00 20.18 913 LYS C C 1
ATOM 1517 O O . LYS C 1 53 ? -23.811 46.255 28.940 1.00 20.34 913 LYS C O 1
ATOM 1523 N N . GLY C 1 54 ? -22.431 45.096 27.688 1.00 21.24 914 GLY C N 1
ATOM 1524 C CA . GLY C 1 54 ? -21.309 45.863 28.206 1.00 16.60 914 GLY C CA 1
ATOM 1525 C C . GLY C 1 54 ? -20.805 45.332 29.483 1.00 16.84 914 GLY C C 1
ATOM 1526 O O . GLY C 1 54 ? -20.143 46.070 30.223 1.00 18.58 914 GLY C O 1
ATOM 1535 N N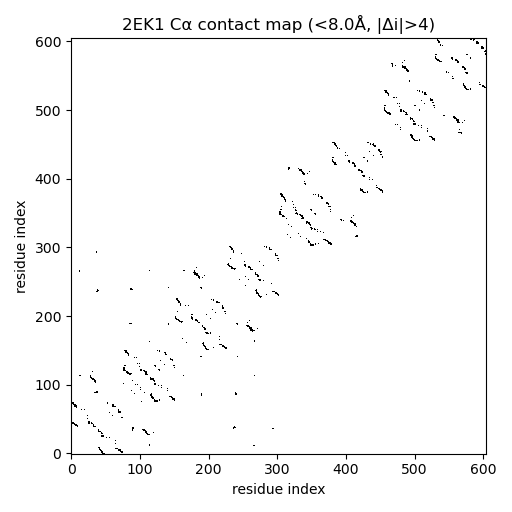 . PRO C 1 56 ? -18.651 42.048 31.520 1.00 17.14 916 PRO C N 1
ATOM 1536 C CA . PRO C 1 56 ? -17.638 41.014 31.419 1.00 18.97 916 PRO C CA 1
ATOM 1537 C C . PRO C 1 56 ? -18.329 39.650 31.500 1.00 21.14 916 PRO C C 1
ATOM 1538 O O . PRO C 1 56 ? -19.224 39.462 32.311 1.00 19.94 916 PRO C O 1
ATOM 1542 N N . THR C 1 57 ? -17.955 38.731 30.614 1.00 19.35 917 THR C N 1
ATOM 1543 C CA . THR C 1 57 ? -18.618 37.404 30.624 1.00 22.33 917 THR C CA 1
ATOM 1544 C C . THR C 1 57 ? -17.776 36.327 31.403 1.00 20.21 917 THR C C 1
ATOM 1545 O O . THR C 1 57 ? -18.172 35.209 31.570 1.00 22.81 917 THR C O 1
ATOM 1549 N N . GLY C 1 58 ? -16.607 36.674 31.874 1.00 19.57 918 GLY C N 1
ATOM 1550 C CA . GLY C 1 58 ? -15.827 35.682 32.508 1.00 17.81 918 GLY C CA 1
ATOM 1551 C C . GLY C 1 58 ? -14.972 34.884 31.511 1.00 16.60 918 GLY C C 1
ATOM 1552 O O . GLY C 1 58 ? -14.310 33.931 31.911 1.00 15.58 918 GLY C O 1
ATOM 1553 N N . GLU C 1 59 ? -14.940 35.306 30.246 1.00 16.53 919 GLU C N 1
ATOM 1554 C CA . GLU C 1 59 ? -14.124 34.607 29.290 1.00 17.63 919 GLU C CA 1
ATOM 1555 C C . GLU C 1 59 ? -12.992 35.574 28.834 1.00 16.88 919 GLU C C 1
ATOM 1556 O O . GLU C 1 59 ? -13.105 36.784 28.923 1.00 16.54 919 GLU C O 1
ATOM 1562 N N . ALA C 1 60 ? -11.862 34.993 28.432 1.00 16.43 920 ALA C N 1
ATOM 1563 C CA . ALA C 1 60 ? -10.758 35.760 27.949 1.00 15.24 920 ALA C CA 1
ATOM 1564 C C . ALA C 1 60 ? -9.923 34.967 26.923 1.00 14.30 920 ALA C C 1
ATOM 1565 O O . ALA C 1 60 ? -10.140 33.781 26.734 1.00 13.64 920 ALA C O 1
ATOM 1575 N N . VAL C 1 62 ? -5.756 34.660 25.953 1.00 15.01 922 VAL C N 1
ATOM 1576 C CA . VAL C 1 62 ? -4.426 34.986 26.490 1.00 18.03 922 VAL C CA 1
ATOM 1577 C C . VAL C 1 62 ? -3.435 34.233 25.585 1.00 19.24 922 VAL C C 1
ATOM 1578 O O . VAL C 1 62 ? -3.721 33.096 25.039 1.00 16.51 922 VAL C O 1
ATOM 1582 N N . ALA C 1 63 ? -2.251 34.827 25.490 1.00 20.40 923 ALA C N 1
ATOM 1583 C CA . ALA C 1 63 ? -1.250 34.229 24.624 1.00 19.38 923 ALA C CA 1
ATOM 1584 C C . ALA C 1 63 ? 0.083 33.994 25.297 1.00 21.37 923 ALA C C 1
ATOM 1585 O O . ALA C 1 63 ? 0.412 34.608 26.334 1.00 19.50 923 ALA C O 1
ATOM 1587 N N . PHE C 1 64 ? 0.858 33.119 24.673 1.00 23.57 924 PHE C N 1
ATOM 1588 C CA . PHE C 1 64 ? 2.171 32.739 25.215 1.00 26.00 924 PHE C CA 1
ATOM 1589 C C . PHE C 1 64 ? 3.224 32.838 24.118 1.00 28.24 924 PHE C C 1
ATOM 1590 O O . PHE C 1 64 ? 2.923 32.898 22.885 1.00 30.19 924 PHE C O 1
ATOM 1598 N N . GLU C 1 65 ? 4.459 32.901 24.597 1.00 32.05 925 GLU C N 1
ATOM 1599 C CA . GLU C 1 65 ? 5.646 33.024 23.761 1.00 33.89 925 GLU C CA 1
ATOM 1600 C C . GLU C 1 65 ? 5.747 31.896 22.767 1.00 33.78 925 GLU C C 1
ATOM 1601 O O . GLU C 1 65 ? 6.261 32.120 21.652 1.00 32.35 925 GLU C O 1
ATOM 1607 N N . SER C 1 66 ? 5.274 30.687 23.158 1.00 32.23 926 SER C N 1
ATOM 1608 C CA . SER C 1 66 ? 5.302 29.582 22.225 1.00 31.80 926 SER C CA 1
ATOM 1609 C C . SER C 1 66 ? 4.129 28.616 22.432 1.00 33.69 926 SER C C 1
ATOM 1610 O O . SER C 1 66 ? 3.497 28.587 23.521 1.00 34.14 926 SER C O 1
ATOM 1613 N N . ARG C 1 67 ? 3.869 27.817 21.387 1.00 32.93 927 ARG C N 1
ATOM 1614 C CA . ARG C 1 67 ? 2.806 26.827 21.380 1.00 33.21 927 ARG C CA 1
ATOM 1615 C C . ARG C 1 67 ? 3.044 25.848 22.465 1.00 32.72 927 ARG C C 1
ATOM 1616 O O . ARG C 1 67 ? 2.128 25.299 23.082 1.00 32.81 927 ARG C O 1
ATOM 1624 N N . ASP C 1 68 ? 4.318 25.618 22.728 1.00 34.10 928 ASP C N 1
ATOM 1625 C CA . ASP C 1 68 ? 4.655 24.666 23.758 1.00 32.55 928 ASP C CA 1
ATOM 1626 C C . ASP C 1 68 ? 4.305 25.266 25.098 1.00 30.25 928 ASP C C 1
ATOM 1627 O O . ASP C 1 68 ? 3.925 24.542 25.978 1.00 30.01 928 ASP C O 1
ATOM 1632 N N . GLU C 1 69 ? 4.404 26.588 25.267 1.00 29.22 929 GLU C N 1
ATOM 1633 C CA . GLU C 1 69 ? 4.053 27.166 26.593 1.00 27.83 929 GLU C CA 1
ATOM 1634 C C . GLU C 1 69 ? 2.524 27.198 26.772 1.00 24.42 929 GLU C C 1
ATOM 1635 O O . GLU C 1 69 ? 2.003 26.985 27.854 1.00 23.30 929 GLU C O 1
ATOM 1641 N N . ALA C 1 70 ? 1.845 27.498 25.676 1.00 23.43 930 ALA C N 1
ATOM 1642 C CA . ALA C 1 70 ? 0.357 27.533 25.649 1.00 24.09 930 ALA C CA 1
ATOM 1643 C C . ALA C 1 70 ? -0.193 26.170 26.109 1.00 22.64 930 ALA C C 1
ATOM 1644 O O . ALA C 1 70 ? -0.996 26.042 27.042 1.00 24.52 930 ALA C O 1
ATOM 1646 N N . THR C 1 71 ? 0.356 25.119 25.514 1.00 23.12 931 THR C N 1
ATOM 1647 C CA . THR C 1 71 ? -0.089 23.758 25.763 1.00 24.14 931 THR C CA 1
ATOM 1648 C C . THR C 1 71 ? 0.169 23.353 27.162 1.00 23.29 931 THR C C 1
ATOM 1649 O O . THR C 1 71 ? -0.662 22.726 27.839 1.00 24.07 931 THR C O 1
ATOM 1653 N N . ALA C 1 72 ? 1.310 23.697 27.684 1.00 24.77 932 ALA C N 1
ATOM 1654 C CA . ALA C 1 72 ? 1.514 23.231 29.071 1.00 23.52 932 ALA C CA 1
ATOM 1655 C C . ALA C 1 72 ? 0.570 23.931 30.061 1.00 23.17 932 ALA C C 1
ATOM 1656 O O . ALA C 1 72 ? 0.117 23.321 31.064 1.00 24.11 932 ALA C O 1
ATOM 1658 N N . ALA C 1 73 ? 0.279 25.202 29.775 1.00 23.66 933 ALA C N 1
ATOM 1659 C CA . ALA C 1 73 ? -0.616 26.032 30.622 1.00 22.41 933 ALA C CA 1
ATOM 1660 C C . ALA C 1 73 ? -1.996 25.369 30.580 1.00 23.66 933 ALA C C 1
ATOM 1661 O O . ALA C 1 73 ? -2.590 25.114 31.655 1.00 24.78 933 ALA C O 1
ATOM 1663 N N . VAL C 1 74 ? -2.472 25.042 29.356 1.00 23.03 934 VAL C N 1
ATOM 1664 C CA . VAL C 1 74 ? -3.779 24.414 29.228 1.00 22.78 934 VAL C CA 1
ATOM 1665 C C . VAL C 1 74 ? -3.783 23.096 29.986 1.00 24.58 934 VAL C C 1
ATOM 1666 O O . VAL C 1 74 ? -4.652 22.874 30.797 1.00 25.57 934 VAL C O 1
ATOM 1670 N N . ILE C 1 75 ? -2.764 22.251 29.747 1.00 26.09 935 ILE C N 1
ATOM 1671 C CA . ILE C 1 75 ? -2.622 20.950 30.416 1.00 28.13 935 ILE C CA 1
ATOM 1672 C C . ILE C 1 75 ? -2.508 21.057 31.944 1.00 27.51 935 ILE C C 1
ATOM 1673 O O . ILE C 1 75 ? -3.256 20.425 32.677 1.00 28.29 935 ILE C O 1
ATOM 1678 N N . ASP C 1 76 ? -1.609 21.886 32.440 1.00 28.66 936 ASP C N 1
ATOM 1679 C CA . ASP C 1 76 ? -1.463 21.936 33.864 1.00 30.20 936 ASP C CA 1
ATOM 1680 C C . ASP C 1 76 ? -2.467 22.756 34.625 1.00 30.98 936 ASP C C 1
ATOM 1681 O O . ASP C 1 76 ? -2.750 22.428 35.781 1.00 30.24 936 ASP C O 1
ATOM 1686 N N . LEU C 1 77 ? -3.022 23.798 33.996 1.00 28.91 937 LEU C N 1
ATOM 1687 C CA . LEU C 1 77 ? -3.888 24.718 34.696 1.00 27.74 937 LEU C CA 1
ATOM 1688 C C . LEU C 1 77 ? -5.378 24.580 34.528 1.00 27.85 937 LEU C C 1
ATOM 1689 O O . LEU C 1 77 ? -6.127 25.221 35.248 1.00 28.79 937 LEU C O 1
ATOM 1694 N N . ASN C 1 78 ? -5.828 23.735 33.624 1.00 27.88 938 ASN C N 1
ATOM 1695 C CA . ASN C 1 78 ? -7.254 23.579 33.440 1.00 28.59 938 ASN C CA 1
ATOM 1696 C C . ASN C 1 78 ? -7.919 23.117 34.738 1.00 30.58 938 ASN C C 1
ATOM 1697 O O . ASN C 1 78 ? -7.352 22.369 35.537 1.00 28.20 938 ASN C O 1
ATOM 1702 N N . ASP C 1 79 ? -9.101 23.656 34.988 1.00 32.82 939 ASP C N 1
ATOM 1703 C CA . ASP C 1 79 ? -9.827 23.354 36.201 1.00 37.39 939 ASP C CA 1
ATOM 1704 C C . ASP C 1 79 ? -9.253 24.090 37.413 1.00 38.33 939 ASP C C 1
ATOM 1705 O O . ASP C 1 79 ? -9.894 24.116 38.454 1.00 39.44 939 ASP C O 1
ATOM 1710 N N . ARG C 1 80 ? -8.052 24.654 37.317 1.00 39.21 940 ARG C N 1
ATOM 1711 C CA . ARG C 1 80 ? -7.510 25.398 38.464 1.00 39.44 940 ARG C CA 1
ATOM 1712 C C . ARG C 1 80 ? -8.514 26.522 38.782 1.00 38.74 940 ARG C C 1
ATOM 1713 O O . ARG C 1 80 ? -9.271 26.951 37.893 1.00 38.06 940 ARG C O 1
ATOM 1721 N N . PRO C 1 81 ? -8.494 27.045 40.018 1.00 37.54 941 PRO C N 1
ATOM 1722 C CA . PRO C 1 81 ? -9.435 28.088 40.416 1.00 38.11 941 PRO C CA 1
ATOM 1723 C C . PRO C 1 81 ? -8.938 29.520 40.464 1.00 37.64 941 PRO C C 1
ATOM 1724 O O . PRO C 1 81 ? -7.767 29.774 40.706 1.00 35.89 941 PRO C O 1
ATOM 1728 N N . ILE C 1 82 ? -9.867 30.446 40.217 1.00 38.10 942 ILE C N 1
ATOM 1729 C CA . ILE C 1 82 ? -9.528 31.839 40.299 1.00 38.46 942 ILE C CA 1
ATOM 1730 C C . ILE C 1 82 ? -10.249 32.363 41.494 1.00 39.96 942 ILE C C 1
ATOM 1731 O O . ILE C 1 82 ? -9.580 32.767 42.453 1.00 42.66 942 ILE C O 1
ATOM 1736 N N . GLY C 1 83 ? -11.573 32.351 41.525 1.00 40.06 943 GLY C N 1
ATOM 1737 C CA . GLY C 1 83 ? -12.162 32.791 42.790 1.00 38.92 943 GLY C CA 1
ATOM 1738 C C . GLY C 1 83 ? -12.789 31.551 43.426 1.00 37.56 943 GLY C C 1
ATOM 1739 O O . GLY C 1 83 ? -12.166 30.663 43.977 1.00 35.84 943 GLY C O 1
ATOM 1740 N N . SER C 1 84 ? -14.082 31.480 43.312 1.00 37.70 944 SER C N 1
ATOM 1741 C CA . SER C 1 84 ? -14.756 30.316 43.805 1.00 37.45 944 SER C CA 1
ATOM 1742 C C . SER C 1 84 ? -15.135 29.514 42.551 1.00 36.17 944 SER C C 1
ATOM 1743 O O . SER C 1 84 ? -15.908 28.591 42.590 1.00 35.80 944 SER C O 1
ATOM 1746 N N . ARG C 1 85 ? -14.571 29.928 41.438 1.00 34.79 945 ARG C N 1
ATOM 1747 C CA . ARG C 1 85 ? -14.827 29.345 40.155 1.00 33.68 945 ARG C CA 1
ATOM 1748 C C . ARG C 1 85 ? -13.631 28.576 39.590 1.00 34.12 945 ARG C C 1
ATOM 1749 O O . ARG C 1 85 ? -12.487 29.010 39.668 1.00 31.98 945 ARG C O 1
ATOM 1757 N N . LYS C 1 86 ? -13.894 27.380 39.051 1.00 33.15 946 LYS C N 1
ATOM 1758 C CA . LYS C 1 86 ? -12.794 26.601 38.461 1.00 32.46 946 LYS C CA 1
ATOM 1759 C C . LYS C 1 86 ? -12.788 27.083 36.992 1.00 29.82 946 LYS C C 1
ATOM 1760 O O . LYS C 1 86 ? -13.837 27.164 36.331 1.00 29.29 946 LYS C O 1
ATOM 1766 N N . VAL C 1 87 ? -11.602 27.398 36.515 1.00 27.29 947 VAL C N 1
ATOM 1767 C CA . VAL C 1 87 ? -11.441 27.953 35.180 1.00 27.42 947 VAL C CA 1
ATOM 1768 C C . VAL C 1 87 ? -11.291 26.874 34.093 1.00 26.43 947 VAL C C 1
ATOM 1769 O O . VAL C 1 87 ? -10.569 25.929 34.335 1.00 27.28 947 VAL C O 1
ATOM 1773 N N . LYS C 1 88 ? -11.956 27.015 32.942 1.00 24.38 948 LYS C N 1
ATOM 1774 C CA . LYS C 1 88 ? -11.809 26.065 31.851 1.00 25.39 948 LYS C CA 1
ATOM 1775 C C . LYS C 1 88 ? -10.846 26.694 30.828 1.00 23.91 948 LYS C C 1
ATOM 1776 O O . LYS C 1 88 ? -11.051 27.843 30.428 1.00 21.93 948 LYS C O 1
ATOM 1782 N N . LEU C 1 89 ? -9.794 25.961 30.462 1.00 20.63 949 LEU C N 1
ATOM 1783 C CA . LEU C 1 89 ? -8.809 26.422 29.459 1.00 18.67 949 LEU C CA 1
ATOM 1784 C C . LEU C 1 89 ? -8.956 25.528 28.233 1.00 18.01 949 LEU C C 1
ATOM 1785 O O . LEU C 1 89 ? -9.212 24.310 28.376 1.00 19.23 949 LEU C O 1
ATOM 1790 N N . SER C 1 90 ? -8.750 26.068 27.051 1.00 19.58 950 SER C N 1
ATOM 1791 C CA . SER C 1 90 ? -8.886 25.295 25.792 1.00 24.00 950 SER C CA 1
ATOM 1792 C C . SER C 1 90 ? -7.820 25.810 24.875 1.00 23.68 950 SER C C 1
ATOM 1793 O O . SER C 1 90 ? -7.404 26.908 25.051 1.00 23.89 950 SER C O 1
ATOM 1796 N N . GLY C 1 91 ? -7.556 25.052 23.815 1.00 26.34 951 GLY C N 1
ATOM 1797 C CA . GLY C 1 91 ? -6.568 25.434 22.810 1.00 28.01 951 GLY C CA 1
ATOM 1798 C C . GLY C 1 91 ? -5.275 24.804 23.208 1.00 31.26 951 GLY C C 1
ATOM 1799 O O . GLY C 1 91 ? -5.227 23.974 24.139 1.00 31.59 951 GLY C O 1
ATOM 1800 N N . PRO C 1 92 ? -4.180 25.247 22.598 1.00 34.98 952 PRO C N 1
ATOM 1801 C CA . PRO C 1 92 ? -4.150 26.288 21.570 1.00 36.76 952 PRO C CA 1
ATOM 1802 C C . PRO C 1 92 ? -4.680 25.888 20.203 1.00 40.17 952 PRO C C 1
ATOM 1803 O O . PRO C 1 92 ? -4.936 24.727 19.934 1.00 38.91 952 PRO C O 1
ATOM 1807 N N . SER C 1 93 ? -4.767 26.914 19.346 1.00 45.27 953 SER C N 1
ATOM 1808 C CA . SER C 1 93 ? -5.254 26.922 17.947 1.00 48.10 953 SER C CA 1
ATOM 1809 C C . SER C 1 93 ? -6.756 26.927 18.071 1.00 49.96 953 SER C C 1
ATOM 1810 O O . SER C 1 93 ? -7.183 26.626 19.201 1.00 51.51 953 SER C O 1
ATOM 1813 N N . GLY D 1 14 ? -12.443 26.282 14.421 1.00 42.44 874 GLY D N 1
ATOM 1814 C CA . GLY D 1 14 ? -12.800 27.468 15.295 1.00 42.34 874 GLY D CA 1
ATOM 1815 C C . GLY D 1 14 ? -13.315 28.706 14.540 1.00 42.10 874 GLY D C 1
ATOM 1816 O O . GLY D 1 14 ? -13.395 28.692 13.292 1.00 42.99 874 GLY D O 1
ATOM 1817 N N . PRO D 1 15 ? -13.668 29.808 15.252 1.00 39.42 875 PRO D N 1
ATOM 1818 C CA . PRO D 1 15 ? -14.161 30.999 14.537 1.00 37.44 875 PRO D CA 1
ATOM 1819 C C . PRO D 1 15 ? -12.944 31.732 13.988 1.00 35.45 875 PRO D C 1
ATOM 1820 O O . PRO D 1 15 ? -11.845 31.284 14.228 1.00 35.93 875 PRO D O 1
ATOM 1824 N N . THR D 1 16 ? -13.117 32.817 13.246 1.00 33.48 876 THR D N 1
ATOM 1825 C CA . THR D 1 16 ? -11.984 33.607 12.743 1.00 31.59 876 THR D CA 1
ATOM 1826 C C . THR D 1 16 ? -11.986 34.968 13.481 1.00 30.22 876 THR D C 1
ATOM 1827 O O . THR D 1 16 ? -13.041 35.598 13.577 1.00 26.72 876 THR D O 1
ATOM 1831 N N . VAL D 1 17 ? -10.832 35.424 13.985 1.00 27.59 877 VAL D N 1
ATOM 1832 C CA . VAL D 1 17 ? -10.856 36.664 14.746 1.00 29.06 877 VAL D CA 1
ATOM 1833 C C . VAL D 1 17 ? -10.149 37.740 14.042 1.00 26.89 877 VAL D C 1
ATOM 1834 O O . VAL D 1 17 ? -9.236 37.464 13.288 1.00 28.72 877 VAL D O 1
ATOM 1838 N N . ILE D 1 18 ? -10.559 38.984 14.247 1.00 25.68 878 ILE D N 1
ATOM 1839 C CA . ILE D 1 18 ? -9.889 40.097 13.590 1.00 23.82 878 ILE D CA 1
ATOM 1840 C C . ILE D 1 18 ? -9.590 41.068 14.666 1.00 23.86 878 ILE D C 1
ATOM 1841 O O . ILE D 1 18 ? -10.165 40.980 15.731 1.00 26.09 878 ILE D O 1
ATOM 1846 N N . LYS D 1 19 ? -8.787 42.043 14.349 1.00 21.10 879 LYS D N 1
ATOM 1847 C CA . LYS D 1 19 ? -8.380 43.035 15.292 1.00 25.00 879 LYS D CA 1
ATOM 1848 C C . LYS D 1 19 ? -8.832 44.414 14.880 1.00 22.62 879 LYS D C 1
ATOM 1849 O O . LYS D 1 19 ? -8.802 44.754 13.690 1.00 22.63 879 LYS D O 1
ATOM 1855 N N . VAL D 1 20 ? -9.257 45.177 15.877 1.00 21.71 880 VAL D N 1
ATOM 1856 C CA . VAL D 1 20 ? -9.658 46.570 15.728 1.00 21.92 880 VAL D CA 1
ATOM 1857 C C . VAL D 1 20 ? -8.738 47.437 16.553 1.00 21.91 880 VAL D C 1
ATOM 1858 O O . VAL D 1 20 ? -8.485 47.184 17.768 1.00 20.73 880 VAL D O 1
ATOM 1862 N N . GLN D 1 21 ? -8.289 48.520 15.940 1.00 22.10 881 GLN D N 1
ATOM 1863 C CA . GLN D 1 21 ? -7.408 49.441 16.631 1.00 23.71 881 GLN D CA 1
ATOM 1864 C C . GLN D 1 21 ? -7.788 50.875 16.407 1.00 22.93 881 GLN D C 1
ATOM 1865 O O . GLN D 1 21 ? -8.504 51.192 15.461 1.00 24.47 881 GLN D O 1
ATOM 1871 N N . ASN D 1 22 ? -7.270 51.730 17.268 1.00 22.49 882 ASN D N 1
ATOM 1872 C CA . ASN D 1 22 ? -7.477 53.185 17.278 1.00 21.95 882 ASN D CA 1
ATOM 1873 C C . ASN D 1 22 ? -8.880 53.631 17.757 1.00 21.79 882 ASN D C 1
ATOM 1874 O O . ASN D 1 22 ? -9.239 54.790 17.573 1.00 20.96 882 ASN D O 1
ATOM 1887 N N . PRO D 1 24 ? -11.742 55.005 20.538 1.00 22.13 884 PRO D N 1
ATOM 1888 C CA . PRO D 1 24 ? -11.576 55.901 21.690 1.00 22.61 884 PRO D CA 1
ATOM 1889 C C . PRO D 1 24 ? -11.323 54.911 22.896 1.00 23.12 884 PRO D C 1
ATOM 1890 O O . PRO D 1 24 ? -11.754 53.741 22.858 1.00 21.78 884 PRO D O 1
ATOM 1894 N N . PHE D 1 25 ? -10.666 55.383 23.965 1.00 23.65 885 PHE D N 1
ATOM 1895 C CA . PHE D 1 25 ? -10.403 54.491 25.105 1.00 22.31 885 PHE D CA 1
ATOM 1896 C C . PHE D 1 25 ? -11.675 54.062 25.835 1.00 20.99 885 PHE D C 1
ATOM 1897 O O . PHE D 1 25 ? -11.766 52.970 26.313 1.00 22.92 885 PHE D O 1
ATOM 1905 N N . THR D 1 26 ? -12.642 54.945 25.917 1.00 21.05 886 THR D N 1
ATOM 1906 C CA . THR D 1 26 ? -13.926 54.699 26.569 1.00 17.94 886 THR D CA 1
ATOM 1907 C C . THR D 1 26 ? -14.822 54.331 25.374 1.00 17.14 886 THR D C 1
ATOM 1908 O O . THR D 1 26 ? -15.168 55.192 24.540 1.00 16.69 886 THR D O 1
ATOM 1912 N N . VAL D 1 27 ? -15.218 53.080 25.289 1.00 15.72 887 VAL D N 1
ATOM 1913 C CA . VAL D 1 27 ? -16.104 52.695 24.170 1.00 15.78 887 VAL D CA 1
ATOM 1914 C C . VAL D 1 27 ? -16.929 51.536 24.679 1.00 15.67 887 VAL D C 1
ATOM 1915 O O . VAL D 1 27 ? -16.474 50.722 25.551 1.00 15.43 887 VAL D O 1
ATOM 1919 N N . SER D 1 28 ? -18.153 51.430 24.194 1.00 15.37 888 SER D N 1
ATOM 1920 C CA . SER D 1 28 ? -19.008 50.303 24.653 1.00 16.21 888 SER D CA 1
ATOM 1921 C C . SER D 1 28 ? -19.108 49.190 23.620 1.00 17.42 888 SER D C 1
ATOM 1922 O O . SER D 1 28 ? -18.864 49.433 22.413 1.00 18.46 888 SER D O 1
ATOM 1925 N N . ILE D 1 29 ? -19.558 48.023 24.072 1.00 17.88 889 ILE D N 1
ATOM 1926 C CA . ILE D 1 29 ? -19.729 46.916 23.160 1.00 18.83 889 ILE D CA 1
ATOM 1927 C C . ILE D 1 29 ? -20.815 47.281 22.201 1.00 20.26 889 ILE D C 1
ATOM 1928 O O . ILE D 1 29 ? -20.761 46.924 21.015 1.00 19.02 889 ILE D O 1
ATOM 1933 N N . ASP D 1 30 ? -21.796 48.017 22.727 1.00 19.57 890 ASP D N 1
ATOM 1934 C CA . ASP D 1 30 ? -22.882 48.580 21.932 1.00 22.81 890 ASP D CA 1
ATOM 1935 C C . ASP D 1 30 ? -22.331 49.312 20.710 1.00 20.70 890 ASP D C 1
ATOM 1936 O O . ASP D 1 30 ? -22.756 49.124 19.609 1.00 20.35 890 ASP D O 1
ATOM 1941 N N . GLU D 1 31 ? -21.429 50.232 20.948 1.00 20.96 891 GLU D N 1
ATOM 1942 C CA . GLU D 1 31 ? -20.815 51.035 19.887 1.00 21.28 891 GLU D CA 1
ATOM 1943 C C . GLU D 1 31 ? -20.098 50.199 18.878 1.00 21.11 891 GLU D C 1
ATOM 1944 O O . GLU D 1 31 ? -20.107 50.471 17.702 1.00 23.22 891 GLU D O 1
ATOM 1950 N N . ILE D 1 32 ? -19.427 49.170 19.361 1.00 22.91 892 ILE D N 1
ATOM 1951 C CA . ILE D 1 32 ? -18.663 48.253 18.496 1.00 18.88 892 ILE D CA 1
ATOM 1952 C C . ILE D 1 32 ? -19.625 47.425 17.663 1.00 20.58 892 ILE D C 1
ATOM 1953 O O . ILE D 1 32 ? -19.458 47.267 16.426 1.00 20.64 892 ILE D O 1
ATOM 1958 N N . LEU D 1 33 ? -20.651 46.900 18.288 1.00 19.92 893 LEU D N 1
ATOM 1959 C CA . LEU D 1 33 ? -21.593 46.072 17.540 1.00 22.30 893 LEU D CA 1
ATOM 1960 C C . LEU D 1 33 ? -22.283 46.912 16.491 1.00 22.79 893 LEU D C 1
ATOM 1961 O O . LEU D 1 33 ? -22.604 46.402 15.436 1.00 24.08 893 LEU D O 1
ATOM 1966 N N . ASP D 1 34 ? -22.544 48.184 16.782 1.00 23.02 894 ASP D N 1
ATOM 1967 C CA . ASP D 1 34 ? -23.146 49.071 15.784 1.00 24.93 894 ASP D CA 1
ATOM 1968 C C . ASP D 1 34 ? -22.217 49.226 14.550 1.00 23.95 894 ASP D C 1
ATOM 1969 O O . ASP D 1 34 ? -22.641 49.298 13.389 1.00 23.20 894 ASP D O 1
ATOM 1974 N N . PHE D 1 35 ? -20.956 49.423 14.842 1.00 21.98 895 PHE D N 1
ATOM 1975 C CA . PHE D 1 35 ? -19.978 49.585 13.808 1.00 21.20 895 PHE D CA 1
ATOM 1976 C C . PHE D 1 35 ? -20.004 48.350 12.895 1.00 19.17 895 PHE D C 1
ATOM 1977 O O . PHE D 1 35 ? -19.877 48.474 11.686 1.00 22.36 895 PHE D O 1
ATOM 1985 N N . PHE D 1 36 ? -20.184 47.191 13.455 1.00 17.27 896 PHE D N 1
ATOM 1986 C CA . PHE D 1 36 ? -20.270 45.947 12.666 1.00 20.76 896 PHE D CA 1
ATOM 1987 C C . PHE D 1 36 ? -21.668 45.594 12.076 1.00 18.28 896 PHE D C 1
ATOM 1988 O O . PHE D 1 36 ? -21.949 44.451 11.785 1.00 19.01 896 PHE D O 1
ATOM 1996 N N . TYR D 1 37 ? -22.558 46.558 11.953 1.00 19.09 897 TYR D N 1
ATOM 1997 C CA . TYR D 1 37 ? -23.949 46.208 11.481 1.00 20.48 897 TYR D CA 1
ATOM 1998 C C . TYR D 1 37 ? -23.893 45.451 10.167 1.00 19.43 897 TYR D C 1
ATOM 1999 O O . TYR D 1 37 ? -23.285 45.890 9.296 1.00 22.33 897 TYR D O 1
ATOM 2008 N N . GLY D 1 38 ? -24.537 44.306 10.054 1.00 21.24 898 GLY D N 1
ATOM 2009 C CA . GLY D 1 38 ? -24.517 43.560 8.803 1.00 24.47 898 GLY D CA 1
ATOM 2010 C C . GLY D 1 38 ? -23.553 42.408 8.693 1.00 25.56 898 GLY D C 1
ATOM 2011 O O . GLY D 1 38 ? -23.436 41.826 7.617 1.00 27.03 898 GLY D O 1
ATOM 2012 N N . TYR D 1 39 ? -22.870 42.053 9.796 1.00 26.23 899 TYR D N 1
ATOM 2013 C CA . TYR D 1 39 ? -21.840 40.965 9.846 1.00 25.77 899 TYR D CA 1
ATOM 2014 C C . TYR D 1 39 ? -22.138 40.033 11.012 1.00 28.21 899 TYR D C 1
ATOM 2015 O O . TYR D 1 39 ? -22.409 40.507 12.083 1.00 30.81 899 TYR D O 1
ATOM 2024 N N . GLN D 1 40 ? -22.093 38.722 10.907 1.00 28.36 900 GLN D N 1
ATOM 2025 C CA . GLN D 1 40 ? -22.493 38.090 12.146 1.00 31.12 900 GLN D CA 1
ATOM 2026 C C . GLN D 1 40 ? -21.339 38.054 13.176 1.00 29.44 900 GLN D C 1
ATOM 2027 O O . GLN D 1 40 ? -20.586 37.095 13.204 1.00 29.96 900 GLN D O 1
ATOM 2033 N N . VAL D 1 41 ? -21.164 39.084 13.989 1.00 28.54 901 VAL D N 1
ATOM 2034 C CA . VAL D 1 41 ? -20.117 38.960 15.027 1.00 26.34 901 VAL D CA 1
ATOM 2035 C C . VAL D 1 41 ? -20.641 37.864 15.999 1.00 28.92 901 VAL D C 1
ATOM 2036 O O . VAL D 1 41 ? -21.845 37.846 16.401 1.00 26.95 901 VAL D O 1
ATOM 2040 N N . ILE D 1 42 ? -19.779 36.946 16.405 1.00 26.32 902 ILE D N 1
ATOM 2041 C CA . ILE D 1 42 ? -20.271 35.926 17.294 1.00 26.86 902 ILE D CA 1
ATOM 2042 C C . ILE D 1 42 ? -20.630 36.595 18.620 1.00 28.52 902 ILE D C 1
ATOM 2043 O O . ILE D 1 42 ? -19.820 37.300 19.235 1.00 27.17 902 ILE D O 1
ATOM 2048 N N . PRO D 1 43 ? -21.835 36.325 19.105 1.00 29.11 903 PRO D N 1
ATOM 2049 C CA . PRO D 1 43 ? -22.195 36.984 20.368 1.00 28.41 903 PRO D CA 1
ATOM 2050 C C . PRO D 1 43 ? -21.273 36.616 21.506 1.00 27.31 903 PRO D C 1
ATOM 2051 O O . PRO D 1 43 ? -20.906 35.43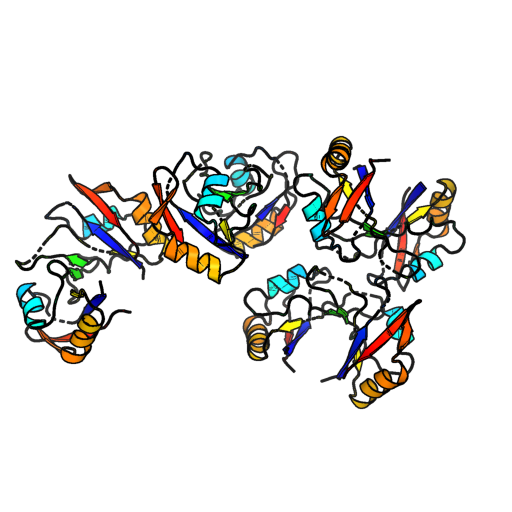2 21.723 1.00 28.00 903 PRO D O 1
ATOM 2055 N N . GLY D 1 44 ? -20.847 37.657 22.214 1.00 24.74 904 GLY D N 1
ATOM 2056 C CA . GLY D 1 44 ? -19.940 37.442 23.305 1.00 22.45 904 GLY D CA 1
ATOM 2057 C C . GLY D 1 44 ? -18.493 37.343 22.880 1.00 22.41 904 GLY D C 1
ATOM 2058 O O . GLY D 1 44 ? -17.689 37.078 23.755 1.00 22.21 904 GLY D O 1
ATOM 2059 N N . SER D 1 45 ? -18.155 37.590 21.605 1.00 21.73 905 SER D N 1
ATOM 2060 C CA . SER D 1 45 ? -16.723 37.513 21.176 1.00 22.09 905 SER D CA 1
ATOM 2061 C C . SER D 1 45 ? -15.968 38.813 21.119 1.00 21.53 905 SER D C 1
ATOM 2062 O O . SER D 1 45 ? -14.734 38.807 20.814 1.00 25.24 905 SER D O 1
ATOM 2065 N N . VAL D 1 46 ? -16.602 39.941 21.421 1.00 18.86 906 VAL D N 1
ATOM 2066 C CA . VAL D 1 46 ? -15.838 41.195 21.397 1.00 17.87 906 VAL D CA 1
ATOM 2067 C C . VAL D 1 46 ? -14.991 41.126 22.639 1.00 19.57 906 VAL D C 1
ATOM 2068 O O . VAL D 1 46 ? -15.491 40.874 23.809 1.00 20.45 906 VAL D O 1
ATOM 2072 N N . CYS D 1 47 ? -13.688 41.288 22.484 1.00 23.09 907 CYS D N 1
ATOM 2073 C CA . CYS D 1 47 ? -12.897 41.234 23.734 1.00 24.35 907 CYS D CA 1
ATOM 2074 C C . CYS D 1 47 ? -11.956 42.369 23.695 1.00 23.44 907 CYS D C 1
ATOM 2075 O O . CYS D 1 47 ? -11.246 42.577 22.704 1.00 23.72 907 CYS D O 1
ATOM 2078 N N . LEU D 1 48 ? -12.003 43.165 24.759 1.00 20.16 908 LEU D N 1
ATOM 2079 C CA . LEU D 1 48 ? -11.194 44.369 24.820 1.00 18.53 908 LEU D CA 1
ATOM 2080 C C . LEU D 1 48 ? -9.825 43.967 25.257 1.00 17.93 908 LEU D C 1
ATOM 2081 O O . LEU D 1 48 ? -9.685 43.201 26.191 1.00 15.60 908 LEU D O 1
ATOM 2086 N N . LYS D 1 49 ? -8.828 44.523 24.580 1.00 18.86 909 LYS D N 1
ATOM 2087 C CA . LYS D 1 49 ? -7.450 44.251 24.876 1.00 20.42 909 LYS D CA 1
ATOM 2088 C C . LYS D 1 49 ? -6.943 45.165 25.986 1.00 20.97 909 LYS D C 1
ATOM 2089 O O . LYS D 1 49 ? -7.306 46.329 26.079 1.00 21.17 909 LYS D O 1
ATOM 2095 N N . TYR D 1 50 ? -6.156 44.607 26.871 1.00 17.70 910 TYR D N 1
ATOM 2096 C CA . TYR D 1 50 ? -5.581 45.409 27.942 1.00 19.01 910 TYR D CA 1
ATOM 2097 C C . TYR D 1 50 ? -4.023 45.299 27.794 1.00 21.01 910 TYR D C 1
ATOM 2098 O O . TYR D 1 50 ? -3.496 44.214 27.568 1.00 19.26 910 TYR D O 1
ATOM 2107 N N . ASN D 1 51 ? -3.312 46.407 28.002 1.00 20.32 911 ASN D N 1
ATOM 2108 C CA . ASN D 1 51 ? -1.877 46.348 27.814 1.00 21.72 911 ASN D CA 1
ATOM 2109 C C . ASN D 1 51 ? -1.208 45.728 29.067 1.00 23.55 911 ASN D C 1
ATOM 2110 O O . ASN D 1 51 ? -1.908 45.246 30.000 1.00 21.46 911 ASN D O 1
ATOM 2115 N N . GLU D 1 52 ? 0.134 45.764 29.102 1.00 24.93 912 GLU D N 1
ATOM 2116 C CA . GLU D 1 52 ? 0.830 45.187 30.240 1.00 29.53 912 GLU D CA 1
ATOM 2117 C C . GLU D 1 52 ? 0.495 45.796 31.598 1.00 29.40 912 GLU D C 1
ATOM 2118 O O . GLU D 1 52 ? 0.625 45.109 32.625 1.00 30.97 912 GLU D O 1
ATOM 2124 N N . LYS D 1 53 ? 0.013 47.031 31.642 1.00 27.89 913 LYS D N 1
ATOM 2125 C CA . LYS D 1 53 ? -0.318 47.585 32.945 1.00 26.28 913 LYS D CA 1
ATOM 2126 C C . LYS D 1 53 ? -1.769 47.359 33.359 1.00 25.60 913 LYS D C 1
ATOM 2127 O O . LYS D 1 53 ? -2.175 47.878 34.391 1.00 27.52 913 LYS D O 1
ATOM 2133 N N . GLY D 1 54 ? -2.529 46.643 32.537 1.00 23.98 914 GLY D N 1
ATOM 2134 C CA . GLY D 1 54 ? -3.933 46.376 32.838 1.00 22.52 914 GLY D CA 1
ATOM 2135 C C . GLY D 1 54 ? -4.828 47.574 32.485 1.00 20.88 914 GLY D C 1
ATOM 2136 O O . GLY D 1 54 ? -5.885 47.749 33.123 1.00 22.01 914 GLY D O 1
ATOM 2145 N N . PRO D 1 56 ? -6.819 49.822 29.193 1.00 22.60 916 PRO D N 1
ATOM 2146 C CA . PRO D 1 56 ? -7.319 49.665 27.824 1.00 23.95 916 PRO D CA 1
ATOM 2147 C C . PRO D 1 56 ? -6.496 50.541 26.857 1.00 26.03 916 PRO D C 1
ATOM 2148 O O . PRO D 1 56 ? -5.959 51.576 27.259 1.00 25.32 916 PRO D O 1
ATOM 2152 N N . THR D 1 57 ? -6.454 50.160 25.591 1.00 25.77 917 THR D N 1
ATOM 2153 C CA . THR D 1 57 ? -5.736 50.974 24.618 1.00 28.39 917 THR D CA 1
ATOM 2154 C C . THR D 1 57 ? -6.469 51.294 23.307 1.00 27.54 917 THR D C 1
ATOM 2155 O O . THR D 1 57 ? -5.799 51.792 22.379 1.00 26.76 917 THR D O 1
ATOM 2159 N N . GLY D 1 58 ? -7.782 50.979 23.211 1.00 24.28 918 GLY D N 1
ATOM 2160 C CA . GLY D 1 58 ? -8.571 51.308 22.016 1.00 20.45 918 GLY D CA 1
ATOM 2161 C C . GLY D 1 58 ? -8.441 50.226 20.974 1.00 20.03 918 GLY D C 1
ATOM 2162 O O . GLY D 1 58 ? -8.560 50.489 19.789 1.00 21.63 918 GLY D O 1
ATOM 2163 N N . GLU D 1 59 ? -8.067 49.032 21.446 1.00 19.89 919 GLU D N 1
ATOM 2164 C CA . GLU D 1 59 ? -7.925 47.817 20.662 1.00 19.68 919 GLU D CA 1
ATOM 2165 C C . GLU D 1 59 ? -8.874 46.719 21.124 1.00 19.71 919 GLU D C 1
ATOM 2166 O O . GLU D 1 59 ? -9.089 46.542 22.340 1.00 17.43 919 GLU D O 1
ATOM 2172 N N . ALA D 1 60 ? -9.336 45.900 20.178 1.00 17.83 920 ALA D N 1
ATOM 2173 C CA . ALA D 1 60 ? -10.255 44.797 20.470 1.00 19.15 920 ALA D CA 1
ATOM 2174 C C . ALA D 1 60 ? -10.089 43.678 19.458 1.00 20.46 920 ALA D C 1
ATOM 2175 O O . ALA D 1 60 ? -9.503 43.909 18.383 1.00 21.85 920 ALA D O 1
ATOM 2185 N N . VAL D 1 62 ? -12.392 40.656 17.610 1.00 20.43 922 VAL D N 1
ATOM 2186 C CA . VAL D 1 62 ? -13.777 40.344 17.348 1.00 20.43 922 VAL D CA 1
ATOM 2187 C C . VAL D 1 62 ? -13.801 39.111 16.446 1.00 21.15 922 VAL D C 1
ATOM 2188 O O . VAL D 1 62 ? -13.015 39.059 15.484 1.00 20.90 922 VAL D O 1
ATOM 2192 N N . ALA D 1 63 ? -14.717 38.165 16.713 1.00 21.26 923 ALA D N 1
ATOM 2193 C CA . ALA D 1 63 ? -14.779 36.957 15.930 1.00 22.34 923 ALA D CA 1
ATOM 2194 C C . ALA D 1 63 ? -16.006 36.736 15.092 1.00 25.26 923 ALA D C 1
ATOM 2195 O O . ALA D 1 63 ? -17.097 37.219 15.422 1.00 22.02 923 ALA D O 1
ATOM 2197 N N . PHE D 1 64 ? -15.827 35.969 14.016 1.00 27.25 924 PHE D N 1
ATOM 2198 C CA . PHE D 1 64 ? -16.918 35.571 13.075 1.00 30.50 924 PHE D CA 1
ATOM 2199 C C . PHE D 1 64 ? -16.952 34.026 12.825 1.00 32.83 924 PHE D C 1
ATOM 2200 O O . PHE D 1 64 ? -15.905 33.355 12.906 1.00 32.72 924 PHE D O 1
ATOM 2208 N N . GLU D 1 65 ? -18.125 33.443 12.557 1.00 34.11 925 GLU D N 1
ATOM 2209 C CA . GLU D 1 65 ? -18.159 32.000 12.288 1.00 37.20 925 GLU D CA 1
ATOM 2210 C C . GLU D 1 65 ? -17.377 31.658 11.007 1.00 37.07 925 GLU D C 1
ATOM 2211 O O . GLU D 1 65 ? -16.852 30.551 10.853 1.00 39.25 925 GLU D O 1
ATOM 2217 N N . SER D 1 66 ? -17.215 32.618 10.124 1.00 36.78 926 SER D N 1
ATOM 2218 C CA . SER D 1 66 ? -16.569 32.322 8.888 1.00 36.91 926 SER D CA 1
ATOM 2219 C C . SER D 1 66 ? -15.365 33.122 8.452 1.00 37.95 926 SER D C 1
ATOM 2220 O O . SER D 1 66 ? -15.380 34.360 8.435 1.00 39.27 926 SER D O 1
ATOM 2223 N N . ARG D 1 67 ? -14.304 32.451 8.054 1.00 38.45 927 ARG D N 1
ATOM 2224 C CA . ARG D 1 67 ? -13.181 33.247 7.606 1.00 40.01 927 ARG D CA 1
ATOM 2225 C C . ARG D 1 67 ? -13.655 34.245 6.550 1.00 39.06 927 ARG D C 1
ATOM 2226 O O . ARG D 1 67 ? -13.236 35.430 6.539 1.00 40.05 927 ARG D O 1
ATOM 2234 N N . ASP D 1 68 ? -14.539 33.785 5.653 1.00 38.71 928 ASP D N 1
ATOM 2235 C CA . ASP D 1 68 ? -15.059 34.667 4.583 1.00 37.69 928 ASP D CA 1
ATOM 2236 C C . ASP D 1 68 ? -15.725 35.990 5.125 1.00 34.32 928 ASP D C 1
ATOM 2237 O O . ASP D 1 68 ? -15.566 37.081 4.546 1.00 29.76 928 ASP D O 1
ATOM 2242 N N . GLU D 1 69 ? -16.419 35.889 6.254 1.00 32.02 929 GLU D N 1
ATOM 2243 C CA . GLU D 1 69 ? -17.066 37.084 6.811 1.00 31.31 929 GLU D CA 1
ATOM 2244 C 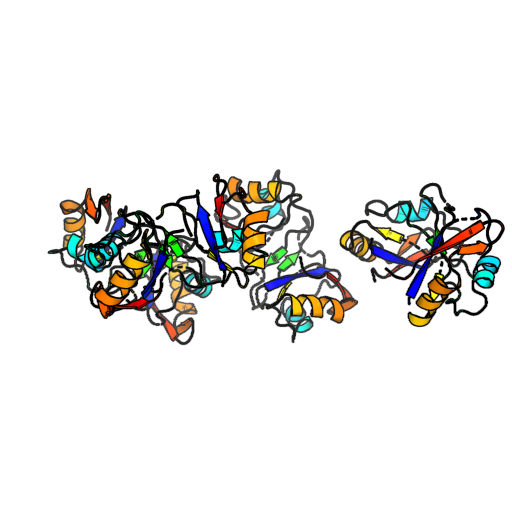C . GLU D 1 69 ? -16.001 37.965 7.416 1.00 29.16 929 GLU D C 1
ATOM 2245 O O . GLU D 1 69 ? -15.946 39.172 7.185 1.00 27.74 929 GLU D O 1
ATOM 2251 N N . ALA D 1 70 ? -15.105 37.350 8.177 1.00 28.20 930 ALA D N 1
ATOM 2252 C CA . ALA D 1 70 ? -14.070 38.139 8.755 1.00 28.27 930 ALA D CA 1
ATOM 2253 C C . ALA D 1 70 ? -13.364 38.997 7.698 1.00 27.65 930 ALA D C 1
ATOM 2254 O O . ALA D 1 70 ? -13.179 40.186 7.878 1.00 28.50 930 ALA D O 1
ATOM 2256 N N . THR D 1 71 ? -12.966 38.419 6.577 1.00 27.73 931 THR D N 1
ATOM 2257 C CA . THR D 1 71 ? -12.271 39.224 5.574 1.00 28.81 931 THR D CA 1
ATOM 2258 C C . THR D 1 71 ? -13.068 40.394 5.017 1.00 26.44 931 THR D C 1
ATOM 2259 O O . THR D 1 71 ? -12.545 41.492 4.748 1.00 26.69 931 THR D O 1
ATOM 2263 N N . ALA D 1 72 ? -14.325 40.097 4.744 1.00 28.11 932 ALA D N 1
ATOM 2264 C CA . ALA D 1 72 ? -15.251 41.088 4.215 1.00 28.31 932 ALA D CA 1
ATOM 2265 C C . ALA D 1 72 ? -15.334 42.223 5.221 1.00 28.35 932 ALA D C 1
ATOM 2266 O O . ALA D 1 72 ? -15.189 43.366 4.859 1.00 27.90 932 ALA D O 1
ATOM 2268 N N . ALA D 1 73 ? -15.507 41.892 6.507 1.00 29.52 933 ALA D N 1
ATOM 2269 C CA . ALA D 1 73 ? -15.563 42.965 7.508 1.00 28.50 933 ALA D CA 1
ATOM 2270 C C . ALA D 1 73 ? -14.294 43.788 7.435 1.00 28.10 933 ALA D C 1
ATOM 2271 O O . ALA D 1 73 ? -14.311 45.039 7.498 1.00 28.92 933 ALA D O 1
ATOM 2273 N N . VAL D 1 74 ? -13.147 43.102 7.292 1.00 27.29 934 VAL D N 1
ATOM 2274 C CA . VAL D 1 74 ? -11.926 43.882 7.261 1.00 27.36 934 VAL D CA 1
ATOM 2275 C C . VAL D 1 74 ? -11.800 44.746 6.035 1.00 28.44 934 VAL D C 1
ATOM 2276 O O . VAL D 1 74 ? -11.314 45.850 6.088 1.00 28.85 934 VAL D O 1
ATOM 2280 N N . ILE D 1 75 ? -12.225 44.241 4.890 1.00 29.70 935 ILE D N 1
ATOM 2281 C CA . ILE D 1 75 ? -12.057 45.066 3.717 1.00 30.22 935 ILE D CA 1
ATOM 2282 C C . ILE D 1 75 ? -13.092 46.186 3.704 1.00 29.75 935 ILE D C 1
ATOM 2283 O O . ILE D 1 75 ? -12.820 47.335 3.362 1.00 30.29 935 ILE D O 1
ATOM 2288 N N . ASP D 1 76 ? -14.292 45.835 4.125 1.00 30.75 936 ASP D N 1
ATOM 2289 C CA . ASP D 1 76 ? -15.408 46.818 4.074 1.00 31.07 936 ASP D CA 1
ATOM 2290 C C . ASP D 1 76 ? -15.293 47.981 5.093 1.00 29.59 936 ASP D C 1
ATOM 2291 O O . ASP D 1 76 ? -15.328 49.169 4.734 1.00 27.72 936 ASP D O 1
ATOM 2296 N N . LEU D 1 77 ? -14.969 47.642 6.333 1.00 29.35 937 LEU D N 1
ATOM 2297 C CA . LEU D 1 77 ? -14.944 48.685 7.382 1.00 27.87 937 LEU D CA 1
ATOM 2298 C C . LEU D 1 77 ? -13.649 49.334 7.740 1.00 27.98 937 LEU D C 1
ATOM 2299 O O . LEU D 1 77 ? -13.605 50.342 8.463 1.00 29.36 937 LEU D O 1
ATOM 2304 N N . ASN D 1 78 ? -12.557 48.795 7.219 1.00 28.33 938 ASN D N 1
ATOM 2305 C CA . ASN D 1 78 ? -11.288 49.402 7.579 1.00 28.99 938 ASN D CA 1
ATOM 2306 C C . ASN D 1 78 ? -11.358 50.839 7.243 1.00 29.98 938 ASN D C 1
ATOM 2307 O O . ASN D 1 78 ? -11.922 51.227 6.213 1.00 30.94 938 ASN D O 1
ATOM 2312 N N . ASP D 1 79 ? -10.812 51.612 8.169 1.00 30.75 939 ASP D N 1
ATOM 2313 C CA . ASP D 1 79 ? -10.765 53.077 8.188 1.00 30.97 939 ASP D CA 1
ATOM 2314 C C . ASP D 1 79 ? -12.128 53.746 8.453 1.00 28.63 939 ASP D C 1
ATOM 2315 O O . ASP D 1 79 ? -12.184 54.970 8.418 1.00 26.32 939 ASP D O 1
ATOM 2320 N N . ARG D 1 80 ? -13.209 52.983 8.719 1.00 27.64 940 ARG D N 1
ATOM 2321 C CA . ARG D 1 80 ? -14.466 53.673 9.063 1.00 27.70 940 ARG D CA 1
ATOM 2322 C C . ARG D 1 80 ? -14.351 54.024 10.551 1.00 28.24 940 ARG D C 1
ATOM 2323 O O . ARG D 1 80 ? -13.585 53.398 11.273 1.00 28.06 940 ARG D O 1
ATOM 2331 N N . PRO D 1 81 ? -15.058 55.052 11.005 1.00 27.82 941 PRO D N 1
ATOM 2332 C CA . PRO D 1 81 ? -15.011 55.510 12.360 1.00 27.42 941 PRO D CA 1
ATOM 2333 C C . PRO D 1 81 ? -15.888 54.911 13.426 1.00 27.54 941 PRO D C 1
ATOM 2334 O O . PRO D 1 81 ? -17.007 54.438 13.163 1.00 23.90 941 PRO D O 1
ATOM 2338 N N . ILE D 1 82 ? -15.356 55.060 14.647 1.00 25.98 942 ILE D N 1
ATOM 2339 C CA . ILE D 1 82 ? -16.051 54.689 15.868 1.00 26.89 942 ILE D CA 1
ATOM 2340 C C . ILE D 1 82 ? -15.774 55.950 16.623 1.00 27.99 942 ILE D C 1
ATOM 2341 O O . ILE D 1 82 ? -14.640 56.358 16.678 1.00 25.83 942 ILE D O 1
ATOM 2346 N N . GLY D 1 83 ? -16.823 56.632 17.074 1.00 28.80 943 GLY D N 1
ATOM 2347 C CA . GLY D 1 83 ? -16.593 57.883 17.756 1.00 32.41 943 GLY D CA 1
ATOM 2348 C C . GLY D 1 83 ? -15.948 58.929 16.845 1.00 35.11 943 GLY D C 1
ATOM 2349 O O . GLY D 1 83 ? -16.316 59.081 15.683 1.00 34.50 943 GLY D O 1
ATOM 2350 N N . SER D 1 84 ? -15.009 59.704 17.347 1.00 35.36 944 SER D N 1
ATOM 2351 C CA . SER D 1 84 ? -14.458 60.663 16.405 1.00 37.14 944 SER D CA 1
ATOM 2352 C C . SER D 1 84 ? -13.171 60.104 15.798 1.00 36.70 944 SER D C 1
ATOM 2353 O O . SER D 1 84 ? -12.366 60.833 15.179 1.00 36.67 944 SER D O 1
ATOM 2356 N N . ARG D 1 85 ? -12.978 58.790 15.932 1.00 34.53 945 ARG D N 1
ATOM 2357 C CA . ARG D 1 85 ? -11.777 58.194 15.374 1.00 32.58 945 ARG D CA 1
ATOM 2358 C C . ARG D 1 85 ? -11.947 57.113 14.312 1.00 32.46 945 ARG D C 1
ATOM 2359 O O . ARG D 1 85 ? -12.799 56.209 14.419 1.00 30.72 945 ARG D O 1
ATOM 2367 N N . LYS D 1 86 ? -11.066 57.190 13.316 1.00 30.21 946 LYS D N 1
ATOM 2368 C CA . LYS D 1 86 ? -11.014 56.232 12.227 1.00 30.67 946 LYS D CA 1
ATOM 2369 C C . LYS D 1 86 ? -10.254 55.010 12.742 1.00 28.78 946 LYS D C 1
ATOM 2370 O O . LYS D 1 86 ? -9.130 55.113 13.223 1.00 26.90 946 LYS D O 1
ATOM 2376 N N . VAL D 1 87 ? -10.858 53.841 12.632 1.00 27.97 947 VAL D N 1
ATOM 2377 C CA . VAL D 1 87 ? -10.180 52.667 13.121 1.00 28.90 947 VAL D CA 1
ATOM 2378 C C . VAL D 1 87 ? -9.531 51.795 12.060 1.00 27.74 947 VAL D C 1
ATOM 2379 O O . VAL D 1 87 ? -9.948 51.733 10.893 1.00 26.20 947 VAL D O 1
ATOM 2383 N N . LYS D 1 88 ? -8.515 51.093 12.529 1.00 26.70 948 LYS D N 1
ATOM 2384 C CA . LYS D 1 88 ? -7.729 50.154 11.720 1.00 25.89 948 LYS D CA 1
ATOM 2385 C C . LYS D 1 88 ? -8.148 48.707 12.009 1.00 23.46 948 LYS D C 1
ATOM 2386 O O . LYS D 1 88 ? -8.134 48.242 13.192 1.00 22.49 948 LYS D O 1
ATOM 2392 N N . LEU D 1 89 ? -8.471 47.963 10.969 1.00 20.96 949 LEU D N 1
ATOM 2393 C CA . LEU D 1 89 ? -8.880 46.586 11.151 1.00 22.57 949 LEU D CA 1
ATOM 2394 C C . LEU D 1 89 ? -7.820 45.693 10.512 1.00 25.08 949 LEU D C 1
ATOM 2395 O O . LEU D 1 89 ? -7.286 46.046 9.480 1.00 24.37 949 LEU D O 1
ATOM 2400 N N . SER D 1 90 ? -7.551 44.533 11.067 1.00 26.56 950 SER D N 1
ATOM 2401 C CA . SER D 1 90 ? -6.557 43.706 10.425 1.00 28.21 950 SER D CA 1
ATOM 2402 C C . SER D 1 90 ? -6.901 42.328 10.718 1.00 30.94 950 SER D C 1
ATOM 2403 O O . SER D 1 90 ? -7.654 42.027 11.658 1.00 29.20 950 SER D O 1
ATOM 2406 N N . GLY D 1 91 ? -6.261 41.454 9.963 1.00 32.01 951 GLY D N 1
ATOM 2407 C CA . GLY D 1 91 ? -6.487 40.036 10.1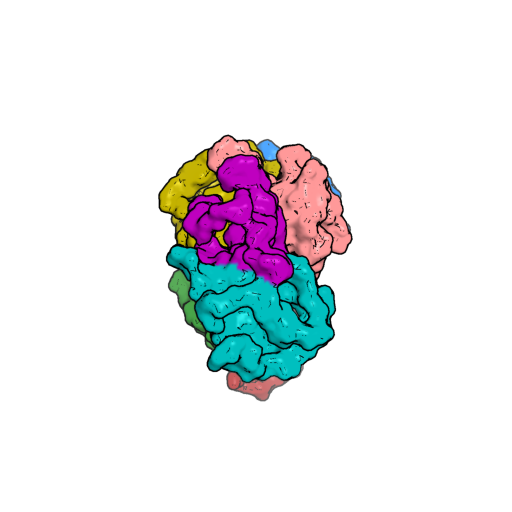52 1.00 35.04 951 GLY D CA 1
ATOM 2408 C C . GLY D 1 91 ? -7.297 39.670 8.948 1.00 37.75 951 GLY D C 1
ATOM 2409 O O . GLY D 1 91 ? -7.379 40.503 8.014 1.00 36.69 951 GLY D O 1
ATOM 2410 N N . PRO D 1 92 ? -7.885 38.451 8.915 1.00 39.94 952 PRO D N 1
ATOM 2411 C CA . PRO D 1 92 ? -7.769 37.465 10.000 1.00 41.56 952 PRO D CA 1
ATOM 2412 C C . PRO D 1 92 ? -6.346 37.038 10.387 1.00 43.49 952 PRO D C 1
ATOM 2413 O O . PRO D 1 92 ? -5.432 37.080 9.505 1.00 44.86 952 PRO D O 1
ATOM 2417 N N . PRO E 1 15 ? 19.280 16.103 48.135 1.00 51.91 875 PRO E N 1
ATOM 2418 C CA . PRO E 1 15 ? 20.048 15.592 49.306 1.00 50.68 875 PRO E CA 1
ATOM 2419 C C . PRO E 1 15 ? 21.264 16.502 49.568 1.00 49.12 875 PRO E C 1
ATOM 2420 O O . PRO E 1 15 ? 22.320 16.320 48.921 1.00 49.62 875 PRO E O 1
ATOM 2424 N N . THR E 1 16 ? 21.153 17.437 50.531 1.00 46.73 876 THR E N 1
ATOM 2425 C CA . THR E 1 16 ? 22.250 18.387 50.789 1.00 43.35 876 THR E CA 1
ATOM 2426 C C . THR E 1 16 ? 23.086 18.065 52.016 1.00 40.21 876 THR E C 1
ATOM 2427 O O . THR E 1 16 ? 22.605 17.950 53.168 1.00 37.64 876 THR E O 1
ATOM 2431 N N . VAL E 1 17 ? 24.360 17.931 51.691 1.00 35.32 877 VAL E N 1
ATOM 2432 C CA . VAL E 1 17 ? 25.401 17.499 52.573 1.00 33.86 877 VAL E CA 1
ATOM 2433 C C . VAL E 1 17 ? 26.216 18.582 53.249 1.00 29.64 877 VAL E C 1
ATOM 2434 O O . VAL E 1 17 ? 26.517 19.574 52.629 1.00 28.42 877 VAL E O 1
ATOM 2438 N N . ILE E 1 18 ? 26.492 18.430 54.543 1.00 25.02 878 ILE E N 1
ATOM 2439 C CA . ILE E 1 18 ? 27.373 19.411 55.179 1.00 22.81 878 ILE E CA 1
ATOM 2440 C C . ILE E 1 18 ? 28.610 18.671 55.693 1.00 23.55 878 ILE E C 1
ATOM 2441 O O . ILE E 1 18 ? 28.583 17.429 55.772 1.00 22.89 878 ILE E O 1
ATOM 2446 N N . LYS E 1 19 ? 29.714 19.410 55.938 1.00 23.24 879 LYS E N 1
ATOM 2447 C CA . LYS E 1 19 ? 30.938 18.846 56.463 1.00 22.98 879 LYS E CA 1
ATOM 2448 C C . LYS E 1 19 ? 30.953 19.136 57.978 1.00 22.67 879 LYS E C 1
ATOM 2449 O O . LYS E 1 19 ? 30.464 20.202 58.443 1.00 22.14 879 LYS E O 1
ATOM 2455 N N . VAL E 1 20 ? 31.438 18.157 58.759 1.00 20.58 880 VAL E N 1
ATOM 2456 C CA . VAL E 1 20 ? 31.504 18.292 60.220 1.00 18.97 880 VAL E CA 1
ATOM 2457 C C . VAL E 1 20 ? 32.929 18.003 60.597 1.00 20.08 880 VAL E C 1
ATOM 2458 O O . VAL E 1 20 ? 33.444 16.969 60.196 1.00 20.86 880 VAL E O 1
ATOM 2462 N N . GLN E 1 21 ? 33.581 18.913 61.330 1.00 20.67 881 GLN E N 1
ATOM 2463 C CA . GLN E 1 21 ? 34.968 18.694 61.724 1.00 19.99 881 GLN E CA 1
ATOM 2464 C C . GLN E 1 21 ? 35.163 18.989 63.204 1.00 20.81 881 GLN E C 1
ATOM 2465 O O . GLN E 1 21 ? 34.303 19.643 63.859 1.00 20.27 881 GLN E O 1
ATOM 2471 N N . ASN E 1 22 ? 36.301 18.522 63.727 1.00 20.66 882 ASN E N 1
ATOM 2472 C CA . ASN E 1 22 ? 36.704 18.662 65.151 1.00 19.83 882 ASN E CA 1
ATOM 2473 C C . ASN E 1 22 ? 35.825 17.955 66.205 1.00 19.82 882 ASN E C 1
ATOM 2474 O O . ASN E 1 22 ? 35.515 18.533 67.290 1.00 18.49 882 ASN E O 1
ATOM 2487 N N . PRO E 1 24 ? 35.035 14.760 68.888 1.00 20.55 884 PRO E N 1
ATOM 2488 C CA . PRO E 1 24 ? 35.967 13.988 69.721 1.00 21.64 884 PRO E CA 1
ATOM 2489 C C . PRO E 1 24 ? 36.348 12.739 68.907 1.00 22.64 884 PRO E C 1
ATOM 2490 O O . PRO E 1 24 ? 35.590 12.219 68.028 1.00 18.94 884 PRO E O 1
ATOM 2494 N N . PHE E 1 25 ? 37.538 12.284 69.242 1.00 25.38 885 PHE E N 1
ATOM 2495 C CA . PHE E 1 25 ? 38.145 11.138 68.632 1.00 28.86 885 PHE E CA 1
ATOM 2496 C C . PHE E 1 25 ? 37.254 9.902 68.601 1.00 28.91 885 PHE E C 1
ATOM 2497 O O . PHE E 1 25 ? 37.311 9.089 67.687 1.00 26.08 885 PHE E O 1
ATOM 2505 N N . THR E 1 26 ? 36.459 9.771 69.642 1.00 27.25 886 THR E N 1
ATOM 2506 C CA . THR E 1 26 ? 35.662 8.595 69.772 1.00 29.35 886 THR E CA 1
ATOM 2507 C C . THR E 1 26 ? 34.169 8.839 69.753 1.00 28.04 886 THR E C 1
ATOM 2508 O O . THR E 1 26 ? 33.385 8.177 70.417 1.00 30.79 886 THR E O 1
ATOM 2512 N N . VAL E 1 27 ? 33.734 9.701 68.878 1.00 27.39 887 VAL E N 1
ATOM 2513 C CA . VAL E 1 27 ? 32.340 10.055 68.834 1.00 22.80 887 VAL E CA 1
ATOM 2514 C C . VAL E 1 27 ? 31.564 8.902 68.308 1.00 25.05 887 VAL E C 1
ATOM 2515 O O . VAL E 1 27 ? 32.116 8.110 67.465 1.00 23.80 887 VAL E O 1
ATOM 2519 N N . SER E 1 28 ? 30.286 8.809 68.705 1.00 20.10 888 SER E N 1
ATOM 2520 C CA . SER E 1 28 ? 29.409 7.764 68.184 1.00 24.64 888 SER E CA 1
ATOM 2521 C C . SER E 1 28 ? 28.344 8.248 67.179 1.00 24.29 888 SER E C 1
ATOM 2522 O O . SER E 1 28 ? 28.018 9.447 67.080 1.00 23.66 888 SER E O 1
ATOM 2525 N N . ILE E 1 29 ? 27.783 7.315 66.414 1.00 23.03 889 ILE E N 1
ATOM 2526 C CA . ILE E 1 29 ? 26.766 7.740 65.482 1.00 21.53 889 ILE E CA 1
ATOM 2527 C C . ILE E 1 29 ? 25.596 8.307 66.289 1.00 21.65 889 ILE E C 1
ATOM 2528 O O . ILE E 1 29 ? 24.962 9.216 65.848 1.00 18.18 889 ILE E O 1
ATOM 2533 N N . ASP E 1 30 ? 25.320 7.762 67.485 1.00 22.51 890 ASP E N 1
ATOM 2534 C CA . ASP E 1 30 ? 24.187 8.296 68.281 1.00 26.23 890 ASP E CA 1
ATOM 2535 C C . ASP E 1 30 ? 24.457 9.726 68.676 1.00 23.98 890 ASP E C 1
ATOM 2536 O O . ASP E 1 30 ? 23.553 10.538 68.590 1.00 28.07 890 ASP E O 1
ATOM 2541 N N . GLU E 1 31 ? 25.675 10.028 69.116 1.00 24.32 891 GLU E N 1
ATOM 2542 C CA . GLU E 1 31 ? 26.006 11.426 69.505 1.00 24.43 891 GLU E CA 1
ATOM 2543 C C . GLU E 1 31 ? 25.851 12.398 68.303 1.00 23.10 891 GLU E C 1
ATOM 2544 O O . GLU E 1 31 ? 25.285 13.493 68.429 1.00 22.99 891 GLU E O 1
ATOM 2550 N N . ILE E 1 32 ? 26.361 11.998 67.140 1.00 19.93 892 ILE E N 1
ATOM 2551 C CA . ILE E 1 32 ? 26.192 12.889 65.965 1.00 19.10 892 ILE E CA 1
ATOM 2552 C C . ILE E 1 32 ? 24.686 13.104 65.678 1.00 20.12 892 ILE E C 1
ATOM 2553 O O . ILE E 1 32 ? 24.214 14.216 65.441 1.00 22.30 892 ILE E O 1
ATOM 2558 N N . LEU E 1 33 ? 23.898 12.042 65.725 1.00 21.68 893 LEU E N 1
ATOM 2559 C CA . LEU E 1 33 ? 22.461 12.229 65.431 1.00 21.60 893 LEU E CA 1
ATOM 2560 C C . LEU E 1 33 ? 21.747 13.176 66.481 1.00 24.41 893 LEU E C 1
ATOM 2561 O O . LEU E 1 33 ? 20.912 14.045 66.116 1.00 24.64 893 LEU E O 1
ATOM 2566 N N . ASP E 1 34 ? 22.131 13.066 67.766 1.00 26.21 894 ASP E N 1
ATOM 2567 C CA . ASP E 1 34 ? 21.563 13.945 68.826 1.00 25.44 894 ASP E CA 1
ATOM 2568 C C . ASP E 1 34 ? 22.052 15.413 68.687 1.00 24.40 894 ASP E C 1
ATOM 2569 O O . ASP E 1 34 ? 21.319 16.391 68.984 1.00 23.88 894 ASP E O 1
ATOM 2574 N N . PHE E 1 35 ? 23.293 15.583 68.266 1.00 22.55 895 PHE E N 1
ATOM 2575 C CA . PHE E 1 35 ? 23.845 16.928 68.073 1.00 23.80 895 PHE E CA 1
ATOM 2576 C C . PHE E 1 35 ? 22.934 17.667 67.096 1.00 23.89 895 PHE E C 1
ATOM 2577 O O . PHE E 1 35 ? 22.682 18.856 67.257 1.00 24.75 895 PHE E O 1
ATOM 2585 N N . PHE E 1 36 ? 22.452 16.955 66.083 1.00 25.44 896 PHE E N 1
ATOM 2586 C CA . PHE E 1 36 ? 21.524 17.563 65.118 1.00 28.69 896 PHE E CA 1
ATOM 2587 C C . PHE E 1 36 ? 20.046 17.449 65.504 1.00 31.76 896 PHE E C 1
ATOM 2588 O O . PHE E 1 36 ? 19.171 17.704 64.689 1.00 33.68 896 PHE E O 1
ATOM 2596 N N . TYR E 1 37 ? 19.764 17.064 66.739 1.00 35.78 897 TYR E N 1
ATOM 2597 C CA . TYR E 1 37 ? 18.360 16.924 67.160 1.00 39.49 897 TYR E CA 1
ATOM 2598 C C . TYR E 1 37 ? 17.555 18.133 66.762 1.00 40.57 897 TYR E C 1
ATOM 2599 O O . TYR E 1 37 ? 17.887 19.261 67.174 1.00 41.88 897 TYR E O 1
ATOM 2608 N N . GLY E 1 38 ? 16.498 17.917 65.980 1.00 41.34 898 GLY E N 1
ATOM 2609 C CA . GLY E 1 38 ? 15.648 19.024 65.580 1.00 42.39 898 GLY E CA 1
ATOM 2610 C C . GLY E 1 38 ? 15.908 19.601 64.194 1.00 42.84 898 GLY E C 1
ATOM 2611 O O . GLY E 1 38 ? 15.454 20.722 63.878 1.00 44.29 898 GLY E O 1
ATOM 2612 N N . TYR E 1 39 ? 16.612 18.838 63.359 1.00 42.77 899 TYR E N 1
ATOM 2613 C CA . TYR E 1 39 ? 16.924 19.244 61.993 1.00 41.65 899 TYR E CA 1
ATOM 2614 C C . TYR E 1 39 ? 16.706 17.981 61.245 1.00 42.18 899 TYR E C 1
ATOM 2615 O O . TYR E 1 39 ? 17.120 16.931 61.705 1.00 41.76 899 TYR E O 1
ATOM 2624 N N . GLN E 1 40 ? 16.038 18.074 60.105 1.00 43.51 900 GLN E N 1
ATOM 2625 C CA . GLN E 1 40 ? 15.727 16.913 59.258 1.00 45.07 900 GLN E CA 1
ATOM 2626 C C . GLN E 1 40 ? 16.963 16.176 58.779 1.00 44.80 900 GLN E C 1
ATOM 2627 O O . GLN E 1 40 ? 17.171 15.956 57.569 1.00 45.70 900 GLN E O 1
ATOM 2633 N N . VAL E 1 41 ? 17.804 15.834 59.734 1.00 45.16 901 VAL E N 1
ATOM 2634 C CA . VAL E 1 41 ? 19.019 15.102 59.478 1.00 43.81 901 VAL E CA 1
ATOM 2635 C C . VAL E 1 41 ? 18.463 13.778 59.051 1.00 43.99 901 VAL E C 1
ATOM 2636 O O . VAL E 1 41 ? 17.490 13.293 59.661 1.00 44.67 901 VAL E O 1
ATOM 2640 N N . ILE E 1 42 ? 18.985 13.248 57.952 1.00 43.73 902 ILE E N 1
ATOM 2641 C CA . ILE E 1 42 ? 18.583 11.956 57.442 1.00 44.58 902 ILE E CA 1
ATOM 2642 C C . ILE E 1 42 ? 19.480 11.074 58.290 1.00 45.72 902 ILE E C 1
ATOM 2643 O O . ILE E 1 42 ? 20.691 10.975 58.018 1.00 47.27 902 ILE E O 1
ATOM 2648 N N . PRO E 1 43 ? 18.925 10.390 59.303 1.00 45.89 903 PRO E N 1
ATOM 2649 C CA . PRO E 1 43 ? 19.820 9.552 60.122 1.00 44.09 903 PRO E CA 1
ATOM 2650 C C . PRO E 1 43 ? 20.611 8.382 59.477 1.00 43.07 903 PRO E C 1
ATOM 2651 O O . PRO E 1 43 ? 21.371 7.746 60.182 1.00 41.66 903 PRO E O 1
ATOM 2655 N N . GLY E 1 44 ? 20.441 8.130 58.163 1.00 41.60 904 GLY E N 1
ATOM 2656 C CA . GLY E 1 44 ? 21.162 7.072 57.461 1.00 38.09 904 GLY E CA 1
ATOM 2657 C C . GLY E 1 44 ? 22.315 7.553 56.564 1.00 35.88 904 GLY E C 1
ATOM 2658 O O . GLY E 1 44 ? 23.079 6.778 55.984 1.00 34.42 904 GLY E O 1
ATOM 2659 N N . SER E 1 45 ? 22.495 8.858 56.508 1.00 33.46 905 SER E N 1
ATOM 2660 C CA . SER E 1 45 ? 23.551 9.441 55.683 1.00 28.88 905 SER E CA 1
ATOM 2661 C C . SER E 1 45 ? 24.851 9.768 56.402 1.00 27.66 905 SER E C 1
ATOM 2662 O O . SER E 1 45 ? 25.715 10.380 55.779 1.00 27.40 905 SER E O 1
ATOM 2665 N N . VAL E 1 46 ? 25.039 9.431 57.682 1.00 23.81 906 VAL E N 1
ATOM 2666 C CA . VAL E 1 46 ? 26.294 9.861 58.298 1.00 22.10 906 VAL E CA 1
ATOM 2667 C C . VAL E 1 46 ? 27.491 9.017 57.847 1.00 23.22 906 VAL E C 1
ATOM 2668 O O . VAL E 1 46 ? 27.416 7.811 57.953 1.00 23.48 906 VAL E O 1
ATOM 2672 N N . CYS E 1 47 ? 28.586 9.627 57.371 1.00 22.32 907 CYS E N 1
ATOM 2673 C CA . CYS E 1 47 ? 29.743 8.822 57.011 1.00 23.32 907 CYS E CA 1
ATOM 2674 C C . CYS E 1 47 ? 30.892 9.427 57.827 1.00 21.79 907 CYS E C 1
ATOM 2675 O O . CYS E 1 47 ? 31.025 10.624 57.961 1.00 21.08 907 CYS E O 1
ATOM 2678 N N . LEU E 1 48 ? 31.700 8.573 58.412 1.00 18.21 908 LEU E N 1
ATOM 2679 C CA . LEU E 1 48 ? 32.789 9.022 59.261 1.00 19.32 908 LEU E CA 1
ATOM 2680 C C . LEU E 1 48 ? 34.072 8.866 58.479 1.00 18.98 908 LEU E C 1
ATOM 2681 O O . LEU E 1 48 ? 34.315 7.779 57.881 1.00 14.91 908 LEU E O 1
ATOM 2686 N N . LYS E 1 49 ? 34.883 9.897 58.509 1.00 18.34 909 LYS E N 1
ATOM 2687 C CA . LYS E 1 49 ? 36.155 9.842 57.804 1.00 20.39 909 LYS E CA 1
ATOM 2688 C C . LYS E 1 49 ? 37.214 9.159 58.659 1.00 20.17 909 LYS E C 1
ATOM 2689 O O . LYS E 1 49 ? 37.275 9.312 59.890 1.00 17.12 909 LYS E O 1
ATOM 2695 N N . TYR E 1 50 ? 38.048 8.390 57.989 1.00 19.80 910 TYR E N 1
ATOM 2696 C CA . TYR E 1 50 ? 39.144 7.643 58.654 1.00 20.38 910 TYR E CA 1
ATOM 2697 C C . TYR E 1 50 ? 40.380 7.919 57.816 1.00 22.62 910 TYR E C 1
ATOM 2698 O O . TYR E 1 50 ? 40.297 8.056 56.533 1.00 24.31 910 TYR E O 1
ATOM 2707 N N . ASN E 1 51 ? 41.509 8.040 58.477 1.00 20.64 911 ASN E N 1
ATOM 2708 C CA . ASN E 1 51 ? 42.725 8.258 57.713 1.00 20.87 911 ASN E CA 1
ATOM 2709 C C . ASN E 1 51 ? 43.337 7.009 57.103 1.00 20.02 911 ASN E C 1
ATOM 2710 O O . ASN E 1 51 ? 42.831 5.881 57.284 1.00 18.25 911 ASN E O 1
ATOM 2715 N N . GLU E 1 52 ? 44.477 7.140 56.407 1.00 22.91 912 GLU E N 1
ATOM 2716 C CA . GLU E 1 52 ? 44.992 5.935 55.765 1.00 25.55 912 GLU E CA 1
ATOM 2717 C C . GLU E 1 52 ? 45.342 4.812 56.698 1.00 26.29 912 GLU E C 1
ATOM 2718 O O . GLU E 1 52 ? 45.222 3.605 56.329 1.00 25.55 912 GLU E O 1
ATOM 2724 N N . LYS E 1 53 ? 45.701 5.183 57.931 1.00 24.74 913 LYS E N 1
ATOM 2725 C CA . LYS E 1 53 ? 46.060 4.209 58.917 1.00 25.25 913 LYS E CA 1
ATOM 2726 C C . LYS E 1 53 ? 44.833 3.569 59.529 1.00 25.39 913 LYS E C 1
ATOM 2727 O O . LYS E 1 53 ? 44.968 2.768 60.440 1.00 26.49 913 LYS E O 1
ATOM 2733 N N . GLY E 1 54 ? 43.627 3.933 59.067 1.00 25.35 914 GLY E N 1
ATOM 2734 C CA . GLY E 1 54 ? 42.445 3.276 59.609 1.00 23.16 914 GLY E CA 1
ATOM 2735 C C . GLY E 1 54 ? 41.989 3.829 60.931 1.00 25.27 914 GLY E C 1
ATOM 2736 O O . GLY E 1 54 ? 41.293 3.123 61.693 1.00 26.69 914 GLY E O 1
ATOM 2745 N N . PRO E 1 56 ? 39.920 7.110 63.033 1.00 25.77 916 PRO E N 1
ATOM 2746 C CA . PRO E 1 56 ? 38.949 8.166 62.791 1.00 24.63 916 PRO E CA 1
ATOM 2747 C C . PRO E 1 56 ? 39.627 9.540 62.904 1.00 27.02 916 PRO E C 1
ATOM 2748 O O . PRO E 1 56 ? 40.545 9.726 63.734 1.00 24.67 916 PRO E O 1
ATOM 2752 N N . THR E 1 57 ? 39.249 10.475 61.993 1.00 26.75 917 THR E N 1
ATOM 2753 C CA . THR E 1 57 ? 39.850 11.801 61.990 1.00 26.13 917 THR E CA 1
ATOM 2754 C C . THR E 1 57 ? 38.979 12.860 62.679 1.00 26.49 917 THR E C 1
ATOM 2755 O O . THR E 1 57 ? 39.360 14.002 62.749 1.00 28.62 917 THR E O 1
ATOM 2759 N N . GLY E 1 58 ? 37.847 12.471 63.220 1.00 25.74 918 GLY E N 1
ATOM 2760 C CA . GLY E 1 58 ? 37.017 13.450 63.869 1.00 25.23 918 GLY E CA 1
ATOM 2761 C C . GLY E 1 58 ? 36.167 14.217 62.898 1.00 24.94 918 GLY E C 1
ATOM 2762 O O . GLY E 1 58 ? 35.501 15.210 63.292 1.00 24.66 918 GLY E O 1
ATOM 2763 N N . GLU E 1 59 ? 36.217 13.823 61.624 1.00 23.44 919 GLU E N 1
ATOM 2764 C CA . GLU E 1 59 ? 35.436 14.498 60.616 1.00 22.25 919 GLU E CA 1
ATOM 2765 C C . GLU E 1 59 ? 34.300 13.649 60.035 1.00 22.38 919 GLU E C 1
ATOM 2766 O O . GLU E 1 59 ? 34.365 12.440 60.068 1.00 20.43 919 GLU E O 1
ATOM 2772 N N . ALA E 1 60 ? 33.248 14.301 59.502 1.00 22.02 920 ALA E N 1
ATOM 2773 C CA . ALA E 1 60 ? 32.106 13.570 58.922 1.00 23.04 920 ALA E CA 1
ATOM 2774 C C . ALA E 1 60 ? 31.332 14.353 57.907 1.00 24.51 920 ALA E C 1
ATOM 2775 O O . ALA E 1 60 ? 31.434 15.579 57.851 1.00 28.03 920 ALA E O 1
ATOM 2785 N N . VAL E 1 62 ? 27.321 14.697 56.654 1.00 25.72 922 VAL E N 1
ATOM 2786 C CA . VAL E 1 62 ? 25.960 14.358 57.030 1.00 25.86 922 VAL E CA 1
ATOM 2787 C C . VAL E 1 62 ? 24.956 15.020 56.097 1.00 26.28 922 VAL E C 1
ATOM 2788 O O . VAL E 1 62 ? 25.192 16.156 55.640 1.00 25.50 922 VAL E O 1
ATOM 2792 N N . ALA E 1 63 ? 23.837 14.340 55.819 1.00 27.65 923 ALA E N 1
ATOM 2793 C CA . ALA E 1 63 ? 22.839 14.942 54.910 1.00 28.00 923 ALA E CA 1
ATOM 2794 C C . ALA E 1 63 ? 21.490 15.292 55.501 1.00 30.84 923 ALA E C 1
ATOM 2795 O O . ALA E 1 63 ? 21.060 14.727 56.489 1.00 30.66 923 ALA E O 1
ATOM 2797 N N . PHE E 1 64 ? 20.845 16.297 54.910 1.00 32.27 924 PHE E N 1
ATOM 2798 C CA . PHE E 1 64 ? 19.544 16.711 55.344 1.00 33.61 924 PHE E CA 1
ATOM 2799 C C . PHE E 1 64 ? 18.631 16.557 54.141 1.00 34.83 924 PHE E C 1
ATOM 2800 O O . PHE E 1 64 ? 19.093 16.417 53.017 1.00 34.45 924 PHE E O 1
ATOM 2808 N N . GLU E 1 65 ? 17.342 16.578 54.414 1.00 38.57 925 GLU E N 1
ATOM 2809 C CA . GLU E 1 65 ? 16.318 16.405 53.391 1.00 42.06 925 GLU E CA 1
ATOM 2810 C C . GLU E 1 65 ? 16.232 17.563 52.449 1.00 41.12 925 GLU E C 1
ATOM 2811 O O . GLU E 1 65 ? 16.053 17.370 51.265 1.00 42.88 925 GLU E O 1
ATOM 2817 N N . SER E 1 66 ? 16.364 18.765 52.987 1.00 39.80 926 SER E N 1
ATOM 2818 C CA . SER E 1 66 ? 16.347 19.942 52.172 1.00 36.54 926 SER E CA 1
ATOM 2819 C C . SER E 1 66 ? 17.591 20.840 52.385 1.00 36.74 926 SER E C 1
ATOM 2820 O O . SER E 1 66 ? 18.230 20.888 53.492 1.00 36.01 926 SER E O 1
ATOM 2823 N N . ARG E 1 67 ? 17.976 21.517 51.314 1.00 34.58 927 ARG E N 1
ATOM 2824 C CA . ARG E 1 67 ? 19.118 22.437 51.381 1.00 34.80 927 ARG E CA 1
ATOM 2825 C C . ARG E 1 67 ? 18.868 23.456 52.496 1.00 35.91 927 ARG E C 1
ATOM 2826 O O . ARG E 1 67 ? 19.788 23.986 53.126 1.00 34.73 927 ARG E O 1
ATOM 2834 N N . ASP E 1 68 ? 17.595 23.770 52.713 1.00 35.70 928 ASP E N 1
ATOM 2835 C CA . ASP E 1 68 ? 17.297 24.751 53.714 1.00 35.37 928 ASP E CA 1
ATOM 2836 C C . ASP E 1 68 ? 17.603 24.181 55.108 1.00 33.51 928 ASP E C 1
ATOM 2837 O O . ASP E 1 68 ? 18.025 24.925 55.986 1.00 31.25 928 ASP E O 1
ATOM 2842 N N . GLU E 1 69 ? 17.327 22.887 55.306 1.00 33.13 929 GLU E N 1
ATOM 2843 C CA . GLU E 1 69 ? 17.563 22.274 56.624 1.00 33.04 929 GLU E CA 1
ATOM 2844 C C . GLU E 1 69 ? 19.055 22.308 56.935 1.00 28.82 929 GLU E C 1
ATOM 2845 O O . GLU E 1 69 ? 19.466 22.674 58.002 1.00 29.31 929 GLU E O 1
ATOM 2851 N N . ALA E 1 70 ? 19.815 21.984 55.937 1.00 25.48 930 ALA E N 1
ATOM 2852 C CA . ALA E 1 70 ? 21.261 21.879 55.999 1.00 24.66 930 ALA E CA 1
ATOM 2853 C C . ALA E 1 70 ? 21.885 23.207 56.317 1.00 25.93 930 ALA E C 1
ATOM 2854 O O . ALA E 1 70 ? 22.787 23.349 57.173 1.00 23.95 930 ALA E O 1
ATOM 2856 N N . THR E 1 71 ? 21.332 24.214 55.665 1.00 24.22 931 THR E N 1
ATOM 2857 C CA . THR E 1 71 ? 21.851 25.532 55.821 1.00 23.79 931 THR E CA 1
ATOM 2858 C C . THR E 1 71 ? 21.562 25.985 57.215 1.00 22.18 931 THR E C 1
ATOM 2859 O O . THR E 1 71 ? 22.418 26.595 57.843 1.00 21.89 931 THR E O 1
ATOM 2863 N N . ALA E 1 72 ? 20.362 25.687 57.716 1.00 23.78 932 ALA E N 1
ATOM 2864 C CA . ALA E 1 72 ? 20.041 26.154 59.091 1.00 24.26 932 ALA E CA 1
ATOM 2865 C C . ALA E 1 72 ? 20.895 25.486 60.231 1.00 23.90 932 ALA E C 1
ATOM 2866 O O . ALA E 1 72 ? 21.298 26.137 61.201 1.00 25.08 932 ALA E O 1
ATOM 2868 N N . ALA E 1 73 ? 21.101 24.190 60.094 1.00 24.12 933 ALA E N 1
ATOM 2869 C CA . ALA E 1 73 ? 21.923 23.355 60.991 1.00 21.41 933 ALA E CA 1
ATOM 2870 C C . ALA E 1 73 ? 23.363 23.944 61.068 1.00 21.47 933 ALA E C 1
ATOM 2871 O O . ALA E 1 73 ? 23.942 24.097 62.162 1.00 18.79 933 ALA E O 1
ATOM 2873 N N . VAL E 1 74 ? 23.923 24.250 59.881 1.00 22.31 934 VAL E N 1
ATOM 2874 C CA . VAL E 1 74 ? 25.279 24.821 59.806 1.00 22.29 934 VAL E CA 1
ATOM 2875 C C . VAL E 1 74 ? 25.270 26.157 60.530 1.00 22.53 934 VAL E C 1
ATOM 2876 O O . VAL E 1 74 ? 26.106 26.422 61.411 1.00 23.21 934 VAL E O 1
ATOM 2880 N N . ILE E 1 75 ? 24.293 27.007 60.226 1.00 23.87 935 ILE E N 1
ATOM 2881 C CA . ILE E 1 75 ? 24.210 28.286 60.923 1.00 24.80 935 ILE E CA 1
ATOM 2882 C C . ILE E 1 75 ? 23.886 28.177 62.411 1.00 25.80 935 ILE E C 1
ATOM 2883 O O . ILE E 1 75 ? 24.564 28.810 63.255 1.00 26.48 935 ILE E O 1
ATOM 2888 N N . ASP E 1 76 ? 22.930 27.319 62.762 1.00 23.70 936 ASP E N 1
ATOM 2889 C CA . ASP E 1 76 ? 22.544 27.302 64.193 1.00 23.92 936 ASP E CA 1
ATOM 2890 C C . ASP E 1 76 ? 23.519 26.573 65.086 1.00 24.25 936 ASP E C 1
ATOM 2891 O O . ASP E 1 76 ? 23.778 26.991 66.183 1.00 26.91 936 ASP E O 1
ATOM 2896 N N . LEU E 1 77 ? 24.105 25.512 64.543 1.00 23.57 937 LEU E N 1
ATOM 2897 C CA . LEU E 1 77 ? 24.986 24.599 65.244 1.00 21.74 937 LEU E CA 1
ATOM 2898 C C . LEU E 1 77 ? 26.484 24.725 65.165 1.00 22.51 937 LEU E C 1
ATOM 2899 O O . LEU E 1 77 ? 27.181 24.091 65.999 1.00 18.95 937 LEU E O 1
ATOM 2904 N N . ASN E 1 78 ? 27.015 25.533 64.226 1.00 21.01 938 ASN E N 1
ATOM 2905 C CA . ASN E 1 78 ? 28.460 25.678 64.127 1.00 23.68 938 ASN E CA 1
ATOM 2906 C C . ASN E 1 78 ? 28.992 26.177 65.462 1.00 24.88 938 ASN E C 1
ATOM 2907 O O . ASN E 1 78 ? 28.372 26.984 66.117 1.00 26.68 938 ASN E O 1
ATOM 2912 N N . ASP E 1 79 ? 30.120 25.627 65.881 1.00 26.41 939 ASP E N 1
ATOM 2913 C CA . ASP E 1 79 ? 30.789 25.927 67.140 1.00 28.83 939 ASP E CA 1
ATOM 2914 C C . ASP E 1 79 ? 30.104 25.444 68.391 1.00 29.80 939 ASP E C 1
ATOM 2915 O O . ASP E 1 79 ? 30.576 25.774 69.500 1.00 31.34 939 ASP E O 1
ATOM 2920 N N . ARG E 1 80 ? 29.016 24.692 68.250 1.00 27.83 940 ARG E N 1
ATOM 2921 C CA . ARG E 1 80 ? 28.384 24.127 69.426 1.00 28.17 940 ARG E CA 1
ATOM 2922 C C . ARG E 1 80 ? 29.175 22.855 69.802 1.00 28.18 940 ARG E C 1
ATOM 2923 O O . ARG E 1 80 ? 29.874 22.222 68.967 1.00 29.43 940 ARG E O 1
ATOM 2931 N N . PRO E 1 81 ? 29.015 22.409 71.028 1.00 27.04 941 PRO E N 1
ATOM 2932 C CA . PRO E 1 81 ? 29.844 21.244 71.285 1.00 26.07 941 PRO E CA 1
ATOM 2933 C C . PRO E 1 81 ? 29.406 19.811 71.235 1.00 25.08 941 PRO E C 1
ATOM 2934 O O . PRO E 1 81 ? 28.250 19.489 71.250 1.00 21.99 941 PRO E O 1
ATOM 2938 N N . ILE E 1 82 ? 30.424 18.950 71.171 1.00 24.21 942 ILE E N 1
ATOM 2939 C CA . ILE E 1 82 ? 30.225 17.540 71.311 1.00 24.54 942 ILE E CA 1
ATOM 2940 C C . ILE E 1 82 ? 31.398 17.230 72.251 1.00 25.08 942 ILE E C 1
ATOM 2941 O O . ILE E 1 82 ? 32.575 17.456 71.947 1.00 25.72 942 ILE E O 1
ATOM 2946 N N . GLY E 1 83 ? 31.038 16.827 73.455 1.00 24.76 943 GLY E N 1
ATOM 2947 C CA . GLY E 1 83 ? 32.053 16.549 74.444 1.00 26.62 943 GLY E CA 1
ATOM 2948 C C . GLY E 1 83 ? 32.851 17.789 74.732 1.00 26.50 943 GLY E C 1
ATOM 2949 O O . GLY E 1 83 ? 32.313 18.832 74.988 1.00 26.88 943 GLY E O 1
ATOM 2950 N N . SER E 1 84 ? 34.161 17.700 74.645 1.00 26.49 944 SER E N 1
ATOM 2951 C CA . SER E 1 84 ? 34.939 18.851 74.930 1.00 25.78 944 SER E CA 1
ATOM 2952 C C . SER E 1 84 ? 35.360 19.612 73.679 1.00 26.91 944 SER E C 1
ATOM 2953 O O . SER E 1 84 ? 36.222 20.463 73.722 1.00 26.40 944 SER E O 1
ATOM 2956 N N . ARG E 1 85 ? 34.712 19.366 72.555 1.00 25.48 945 ARG E N 1
ATOM 2957 C CA . ARG E 1 85 ? 35.140 20.127 71.380 1.00 25.20 945 ARG E CA 1
ATOM 2958 C C . ARG E 1 85 ? 34.067 21.084 70.875 1.00 23.75 945 ARG E C 1
ATOM 2959 O O . ARG E 1 85 ? 32.900 20.851 71.066 1.00 23.44 945 ARG E O 1
ATOM 2967 N N . LYS E 1 86 ? 34.448 22.163 70.242 1.00 22.72 946 LYS E N 1
ATOM 2968 C CA . LYS E 1 86 ? 33.366 22.933 69.635 1.00 23.89 946 LYS E CA 1
ATOM 2969 C C . LYS E 1 86 ? 33.429 22.411 68.212 1.00 23.39 946 LYS E C 1
ATOM 2970 O O . LYS E 1 86 ? 34.462 22.429 67.562 1.00 20.60 946 LYS E O 1
ATOM 2976 N N . VAL E 1 87 ? 32.322 21.870 67.754 1.00 23.31 947 VAL E N 1
ATOM 2977 C CA . VAL E 1 87 ? 32.241 21.289 66.414 1.00 23.89 947 VAL E CA 1
ATOM 2978 C C . VAL E 1 87 ? 32.246 22.392 65.334 1.00 25.52 947 VAL E C 1
ATOM 2979 O O . VAL E 1 87 ? 31.564 23.383 65.422 1.00 24.36 947 VAL E O 1
ATOM 2983 N N . LYS E 1 88 ? 33.002 22.176 64.292 1.00 24.23 948 LYS E N 1
ATOM 2984 C CA . LYS E 1 88 ? 33.012 23.091 63.196 1.00 23.63 948 LYS E CA 1
ATOM 2985 C C . LYS E 1 88 ? 32.138 22.545 62.029 1.00 23.50 948 LYS E C 1
ATOM 2986 O O . LYS E 1 88 ? 32.361 21.427 61.503 1.00 23.35 948 LYS E O 1
ATOM 2992 N N . LEU E 1 89 ? 31.237 23.373 61.525 1.00 20.48 949 LEU E N 1
ATOM 2993 C CA . LEU E 1 89 ? 30.378 22.953 60.433 1.00 18.74 949 LEU E CA 1
ATOM 2994 C C . LEU E 1 89 ? 30.568 23.880 59.232 1.00 19.84 949 LEU E C 1
ATOM 2995 O O . LEU E 1 89 ? 30.650 25.109 59.385 1.00 17.01 949 LEU E O 1
ATOM 3000 N N . SER E 1 90 ? 30.488 23.292 58.048 1.00 17.32 950 SER E N 1
ATOM 3001 C CA . SER E 1 90 ? 30.651 24.097 56.822 1.00 19.84 950 SER E CA 1
ATOM 3002 C C . SER E 1 90 ? 29.784 23.447 55.711 1.00 21.40 950 SER E C 1
ATOM 3003 O O . SER E 1 90 ? 29.418 22.236 55.799 1.00 19.53 950 SER E O 1
ATOM 3006 N N . GLY E 1 91 ? 29.444 24.269 54.700 1.00 24.02 951 GLY E N 1
ATOM 3007 C CA . GLY E 1 91 ? 28.558 23.873 53.604 1.00 25.46 951 GLY E CA 1
ATOM 3008 C C . GLY E 1 91 ? 27.191 24.431 53.968 1.00 27.85 951 GLY E C 1
ATOM 3009 O O . GLY E 1 91 ? 27.030 25.300 54.872 1.00 26.37 951 GLY E O 1
ATOM 3010 N N . PRO E 1 92 ? 26.162 23.939 53.300 1.00 29.46 952 PRO E N 1
ATOM 3011 C CA . PRO E 1 92 ? 26.240 22.921 52.256 1.00 31.60 952 PRO E CA 1
ATOM 3012 C C . PRO E 1 92 ? 26.948 23.417 51.023 1.00 34.51 952 PRO E C 1
ATOM 3013 O O . PRO E 1 92 ? 26.921 24.609 50.704 1.00 34.15 952 PRO E O 1
ATOM 3017 N N . SER E 1 93 ? 27.579 22.502 50.302 1.00 38.26 953 SER E N 1
ATOM 3018 C CA . SER E 1 93 ? 28.286 22.895 49.100 1.00 40.69 953 SER E CA 1
ATOM 3019 C C . SER E 1 93 ? 27.483 23.293 47.890 1.00 41.21 953 SER E C 1
ATOM 3020 O O . SER E 1 93 ? 26.336 22.867 47.740 1.00 42.78 953 SER E O 1
ATOM 3023 N N . PRO F 1 15 ? 35.923 19.114 46.018 1.00 38.36 875 PRO F N 1
ATOM 3024 C CA . PRO F 1 15 ? 36.565 18.021 45.200 1.00 36.98 875 PRO F CA 1
ATOM 3025 C C . PRO F 1 15 ? 35.480 17.151 44.625 1.00 35.87 875 PRO F C 1
ATOM 3026 O O . PRO F 1 15 ? 34.314 17.374 44.871 1.00 37.27 875 PRO F O 1
ATOM 3030 N N . THR F 1 16 ? 35.843 16.143 43.850 1.00 35.79 876 THR F N 1
ATOM 3031 C CA . THR F 1 16 ? 34.823 15.283 43.278 1.00 34.10 876 THR F CA 1
ATOM 3032 C C . THR F 1 16 ? 34.743 13.965 44.057 1.00 31.71 876 THR F C 1
ATOM 3033 O O . THR F 1 16 ? 35.713 13.181 44.121 1.00 28.78 876 THR F O 1
ATOM 3037 N N . VAL F 1 17 ? 33.560 13.742 44.621 1.00 31.02 877 VAL F N 1
ATOM 3038 C CA . VAL F 1 17 ? 33.299 12.561 45.449 1.00 29.96 877 VAL F CA 1
ATOM 3039 C C . VAL F 1 17 ? 32.558 11.420 44.751 1.00 27.25 877 VAL F C 1
ATOM 3040 O O . VAL F 1 17 ? 31.525 11.647 44.173 1.00 25.56 877 VAL F O 1
ATOM 3044 N N . ILE F 1 18 ? 33.070 10.202 44.830 1.00 25.15 878 ILE F N 1
ATOM 3045 C CA . ILE F 1 18 ? 32.350 9.098 44.256 1.00 23.69 878 ILE F CA 1
ATOM 3046 C C . ILE F 1 18 ? 31.844 8.199 45.348 1.00 22.40 878 ILE F C 1
ATOM 3047 O O . ILE F 1 18 ? 32.351 8.202 46.454 1.00 23.60 878 ILE F O 1
ATOM 3052 N N . LYS F 1 19 ? 30.840 7.408 45.006 1.00 22.74 879 LYS F N 1
ATOM 3053 C CA . LYS F 1 19 ? 30.239 6.465 45.919 1.00 22.05 879 LYS F CA 1
ATOM 3054 C C . LYS F 1 19 ? 30.694 5.017 45.647 1.00 19.48 879 LYS F C 1
ATOM 3055 O O . LYS F 1 19 ? 30.723 4.574 44.494 1.00 19.26 879 LYS F O 1
ATOM 3061 N N . VAL F 1 20 ? 31.008 4.268 46.705 1.00 18.12 880 VAL F N 1
ATOM 3062 C CA . VAL F 1 20 ? 31.438 2.872 46.601 1.00 18.96 880 VAL F CA 1
ATOM 3063 C C . VAL F 1 20 ? 30.338 2.161 47.417 1.00 21.51 880 VAL F C 1
ATOM 3064 O O . VAL F 1 20 ? 30.055 2.598 48.583 1.00 19.27 880 VAL F O 1
ATOM 3068 N N . GLN F 1 21 ? 29.699 1.142 46.822 1.00 21.50 881 GLN F N 1
ATOM 3069 C CA . GLN F 1 21 ? 28.599 0.385 47.492 1.00 22.68 881 GLN F CA 1
ATOM 3070 C C . GLN F 1 21 ? 28.890 -1.058 47.422 1.00 23.33 881 GLN F C 1
ATOM 3071 O O . GLN F 1 21 ? 29.666 -1.468 46.583 1.00 24.49 881 GLN F O 1
ATOM 3077 N N . ASN F 1 22 ? 28.226 -1.852 48.257 1.00 20.67 882 ASN F N 1
ATOM 3078 C CA . ASN F 1 22 ? 28.407 -3.293 48.299 1.00 20.79 882 ASN F CA 1
ATOM 3079 C C . ASN F 1 22 ? 29.669 -3.868 48.859 1.00 20.31 882 ASN F C 1
ATOM 3080 O O . ASN F 1 22 ? 29.986 -5.033 48.608 1.00 18.15 882 ASN F O 1
ATOM 3093 N N . PRO F 1 24 ? 32.073 -5.401 51.855 1.00 20.96 884 PRO F N 1
ATOM 3094 C CA . PRO F 1 24 ? 31.957 -6.345 52.925 1.00 21.51 884 PRO F CA 1
ATOM 3095 C C . PRO F 1 24 ? 31.853 -5.500 54.156 1.00 22.21 884 PRO F C 1
ATOM 3096 O O . PRO F 1 24 ? 32.323 -4.359 54.135 1.00 20.77 884 PRO F O 1
ATOM 3100 N N . PHE F 1 25 ? 31.142 -6.014 55.183 1.00 23.62 885 PHE F N 1
ATOM 3101 C CA . PHE F 1 25 ? 31.003 -5.292 56.484 1.00 23.63 885 PHE F CA 1
ATOM 3102 C C . PHE F 1 25 ? 32.360 -4.916 57.103 1.00 21.75 885 PHE F C 1
ATOM 3103 O O . PHE F 1 25 ? 32.570 -3.818 57.625 1.00 22.77 885 PHE F O 1
ATOM 3111 N N . THR F 1 26 ? 33.290 -5.856 57.090 1.00 20.28 886 THR F N 1
ATOM 3112 C CA . THR F 1 26 ? 34.579 -5.552 57.673 1.00 19.06 886 THR F CA 1
ATOM 3113 C C . THR F 1 26 ? 35.560 -5.198 56.510 1.00 20.13 886 THR F C 1
ATOM 3114 O O . THR F 1 26 ? 35.853 -6.060 55.624 1.00 17.63 886 THR F O 1
ATOM 3118 N N . VAL F 1 27 ? 36.038 -3.956 56.477 1.00 19.15 887 VAL F N 1
ATOM 3119 C CA . VAL F 1 27 ? 36.913 -3.558 55.362 1.00 20.10 887 VAL F CA 1
ATOM 3120 C C . VAL F 1 27 ? 37.843 -2.541 55.965 1.00 21.01 887 VAL F C 1
ATOM 3121 O O . VAL F 1 27 ? 37.406 -1.829 56.867 1.00 19.34 887 VAL F O 1
ATOM 3125 N N . SER F 1 28 ? 39.120 -2.463 55.553 1.00 18.65 888 SER F N 1
ATOM 3126 C CA . SER F 1 28 ? 39.965 -1.389 56.117 1.00 17.99 888 SER F CA 1
ATOM 3127 C C . SER F 1 28 ? 40.174 -0.255 55.117 1.00 20.65 888 SER F C 1
ATOM 3128 O O . SER F 1 28 ? 39.952 -0.407 53.883 1.00 17.90 888 SER F O 1
ATOM 3131 N N . ILE F 1 29 ? 40.608 0.910 55.616 1.00 18.46 889 ILE F N 1
ATOM 3132 C CA . ILE F 1 29 ? 40.872 1.974 54.673 1.00 18.68 889 ILE F CA 1
ATOM 3133 C C . ILE F 1 29 ? 41.970 1.491 53.692 1.00 21.46 889 ILE F C 1
ATOM 3134 O O . ILE F 1 29 ? 41.992 1.867 52.526 1.00 22.98 889 ILE F O 1
ATOM 3139 N N . ASP F 1 30 ? 42.918 0.713 54.194 1.00 22.55 890 ASP F N 1
ATOM 3140 C CA . ASP F 1 30 ? 44.041 0.166 53.370 1.00 25.77 890 ASP F CA 1
ATOM 3141 C C . ASP F 1 30 ? 43.501 -0.655 52.196 1.00 25.29 890 ASP F C 1
ATOM 3142 O O . ASP F 1 30 ? 43.933 -0.529 51.033 1.00 24.50 890 ASP F O 1
ATOM 3147 N N . GLU F 1 31 ? 42.525 -1.508 52.459 1.00 22.84 891 GLU F N 1
ATOM 3148 C CA . GLU F 1 31 ? 42.018 -2.228 51.320 1.00 22.71 891 GLU F CA 1
ATOM 3149 C C . GLU F 1 31 ? 41.275 -1.278 50.308 1.00 20.65 891 GLU F C 1
ATOM 3150 O O . GLU F 1 31 ? 41.231 -1.527 49.119 1.00 20.92 891 GLU F O 1
ATOM 3156 N N . ILE F 1 32 ? 40.632 -0.222 50.803 1.00 19.68 892 ILE F N 1
ATOM 3157 C CA . ILE F 1 32 ? 39.901 0.631 49.913 1.00 17.08 892 ILE F CA 1
ATOM 3158 C C . ILE F 1 32 ? 40.920 1.375 49.112 1.00 20.32 892 ILE F C 1
ATOM 3159 O O . ILE F 1 32 ? 40.758 1.498 47.908 1.00 22.35 892 ILE F O 1
ATOM 3164 N N . LEU F 1 33 ? 41.995 1.858 49.758 1.00 19.87 893 LEU F N 1
ATOM 3165 C CA . LEU F 1 33 ? 43.004 2.622 48.999 1.00 20.86 893 LEU F CA 1
ATOM 3166 C C . LEU F 1 33 ? 43.659 1.688 48.003 1.00 21.07 893 LEU F C 1
ATOM 3167 O O . LEU F 1 33 ? 43.960 2.131 46.915 1.00 24.17 893 LEU F O 1
ATOM 3172 N N . ASP F 1 34 ? 43.780 0.408 48.312 1.00 22.75 894 ASP F N 1
ATOM 3173 C CA . ASP F 1 34 ? 44.426 -0.499 47.395 1.00 23.85 894 ASP F CA 1
ATOM 3174 C C . ASP F 1 34 ? 43.503 -0.756 46.182 1.00 25.63 894 ASP F C 1
ATOM 3175 O O . ASP F 1 34 ? 43.954 -0.867 45.010 1.00 24.36 894 ASP F O 1
ATOM 3180 N N . PHE F 1 35 ? 42.202 -0.853 46.458 1.00 23.35 895 PHE F N 1
ATOM 3181 C CA . PHE F 1 35 ? 41.288 -1.042 45.411 1.00 22.04 895 PHE F CA 1
ATOM 3182 C C . PHE F 1 35 ? 41.504 0.088 44.459 1.00 22.70 895 PHE F C 1
ATOM 3183 O O . PHE F 1 35 ? 41.356 -0.077 43.232 1.00 22.44 895 PHE F O 1
ATOM 3191 N N . PHE F 1 36 ? 41.777 1.262 45.016 1.00 22.33 896 PHE F N 1
ATOM 3192 C CA . PHE F 1 36 ? 42.007 2.428 44.201 1.00 23.17 896 PHE F CA 1
ATOM 3193 C C . PHE F 1 36 ? 43.487 2.643 43.714 1.00 25.54 896 PHE F C 1
ATOM 3194 O O . PHE F 1 36 ? 43.799 3.657 43.152 1.00 25.24 896 PHE F O 1
ATOM 3202 N N . TYR F 1 37 ? 44.342 1.637 43.904 1.00 25.71 897 TYR F N 1
ATOM 3203 C CA . TYR F 1 37 ? 45.783 1.700 43.507 1.00 28.20 897 TYR F CA 1
ATOM 3204 C C . TYR F 1 37 ? 45.898 2.340 42.119 1.00 28.77 897 TYR F C 1
ATOM 3205 O O . TYR F 1 37 ? 45.401 1.794 41.111 1.00 27.05 897 TYR F O 1
ATOM 3214 N N . GLY F 1 38 ? 46.464 3.542 42.086 1.00 30.76 898 GLY F N 1
ATOM 3215 C CA . GLY F 1 38 ? 46.630 4.217 40.796 1.00 33.98 898 GLY F CA 1
ATOM 3216 C C . GLY F 1 38 ? 45.931 5.560 40.626 1.00 36.34 898 GLY F C 1
ATOM 3217 O O . GLY F 1 38 ? 46.423 6.501 39.952 1.00 37.61 898 GLY F O 1
ATOM 3218 N N . TYR F 1 39 ? 44.784 5.710 41.271 1.00 36.97 899 TYR F N 1
ATOM 3219 C CA . TYR F 1 39 ? 44.049 6.929 41.096 1.00 37.08 899 TYR F CA 1
ATOM 3220 C C . TYR F 1 39 ? 44.387 7.816 42.272 1.00 38.12 899 TYR F C 1
ATOM 3221 O O . TYR F 1 39 ? 44.965 7.367 43.259 1.00 38.26 899 TYR F O 1
ATOM 3230 N N . GLN F 1 40 ? 44.088 9.092 42.196 1.00 39.31 900 GLN F N 1
ATOM 3231 C CA . GLN F 1 40 ? 44.495 9.878 43.335 1.00 39.79 900 GLN F CA 1
ATOM 3232 C C . GLN F 1 40 ? 43.467 10.194 44.384 1.00 38.72 900 GLN F C 1
ATOM 3233 O O . GLN F 1 40 ? 42.841 11.248 44.359 1.00 40.00 900 GLN F O 1
ATOM 3239 N N . VAL F 1 41 ? 43.302 9.296 45.350 1.00 37.06 901 VAL F N 1
ATOM 3240 C CA . VAL F 1 41 ? 42.368 9.605 46.404 1.00 36.16 901 VAL F CA 1
ATOM 3241 C C . VAL F 1 41 ? 42.843 10.690 47.410 1.00 34.78 901 VAL F C 1
ATOM 3242 O O . VAL F 1 41 ? 43.935 10.625 47.966 1.00 35.01 901 VAL F O 1
ATOM 3246 N N . ILE F 1 42 ? 42.016 11.702 47.658 1.00 33.30 902 ILE F N 1
ATOM 3247 C CA . ILE F 1 42 ? 42.430 12.689 48.631 1.00 32.84 902 ILE F CA 1
ATOM 3248 C C . ILE F 1 42 ? 42.564 11.939 49.939 1.00 33.32 902 ILE F C 1
ATOM 3249 O O . ILE F 1 42 ? 41.601 11.312 50.404 1.00 32.99 902 ILE F O 1
ATOM 3254 N N . PRO F 1 43 ? 43.739 12.017 50.583 1.00 32.39 903 PRO F N 1
ATOM 3255 C CA . PRO F 1 43 ? 43.991 11.315 51.859 1.00 31.63 903 PRO F CA 1
ATOM 3256 C C . PRO F 1 43 ? 43.053 11.826 52.930 1.00 29.60 903 PRO F C 1
ATOM 3257 O O . PRO F 1 43 ? 42.818 13.027 53.061 1.00 30.26 903 PRO F O 1
ATOM 3261 N N . GLY F 1 44 ? 42.520 10.936 53.707 1.00 27.99 904 GLY F N 1
ATOM 3262 C CA . GLY F 1 44 ? 41.630 11.394 54.740 1.00 25.89 904 GLY F CA 1
ATOM 3263 C C . GLY F 1 44 ? 40.256 11.647 54.189 1.00 26.34 904 GLY F C 1
ATOM 3264 O O . GLY F 1 44 ? 39.301 11.962 54.955 1.00 26.89 904 GLY F O 1
ATOM 3265 N N . SER F 1 45 ? 40.115 11.500 52.865 1.00 25.24 905 SER F N 1
ATOM 3266 C CA . SER F 1 45 ? 38.774 11.674 52.309 1.00 22.54 905 SER F CA 1
ATOM 3267 C C . SER F 1 45 ? 37.923 10.376 52.405 1.00 21.45 905 SER F C 1
ATOM 3268 O O . SER F 1 45 ? 36.686 10.419 52.217 1.00 21.65 905 SER F O 1
ATOM 3271 N N . VAL F 1 46 ? 38.494 9.225 52.682 1.00 17.47 906 VAL F N 1
ATOM 3272 C CA . VAL F 1 46 ? 37.602 8.098 52.684 1.00 18.47 906 VAL F CA 1
ATOM 3273 C C . VAL F 1 46 ? 36.661 8.117 53.882 1.00 19.77 906 VAL F C 1
ATOM 3274 O O . VAL F 1 46 ? 37.134 8.314 55.024 1.00 20.16 906 VAL F O 1
ATOM 3278 N N . CYS F 1 47 ? 35.359 7.989 53.658 1.00 20.59 907 CYS F N 1
ATOM 3279 C CA . CYS F 1 47 ? 34.450 7.931 54.831 1.00 23.46 907 CYS F CA 1
ATOM 3280 C C . CYS F 1 47 ? 33.412 6.820 54.678 1.00 23.26 907 CYS F C 1
ATOM 3281 O O . CYS F 1 47 ? 32.842 6.652 53.613 1.00 23.09 907 CYS F O 1
ATOM 3284 N N . LEU F 1 48 ? 33.260 6.026 55.749 1.00 20.98 908 LEU F N 1
ATOM 3285 C CA . LEU F 1 48 ? 32.405 4.872 55.764 1.00 19.67 908 LEU F CA 1
ATOM 3286 C C . LEU F 1 48 ? 31.109 5.380 56.262 1.00 20.45 908 LEU F C 1
ATOM 3287 O O . LEU F 1 48 ? 31.055 6.119 57.277 1.00 20.27 908 LEU F O 1
ATOM 3292 N N . LYS F 1 49 ? 30.081 4.870 55.607 1.00 18.13 909 LYS F N 1
ATOM 3293 C CA . LYS F 1 49 ? 28.687 5.226 55.873 1.00 20.45 909 LYS F CA 1
ATOM 3294 C C . LYS F 1 49 ? 28.112 4.313 56.966 1.00 17.66 909 LYS F C 1
ATOM 3295 O O . LYS F 1 49 ? 28.318 3.126 56.887 1.00 16.89 909 LYS F O 1
ATOM 3301 N N . TYR F 1 50 ? 27.321 4.861 57.883 1.00 18.05 910 TYR F N 1
ATOM 3302 C CA . TYR F 1 50 ? 26.717 4.043 58.982 1.00 18.38 910 TYR F CA 1
ATOM 3303 C C . TYR F 1 50 ? 25.213 4.158 58.976 1.00 20.38 910 TYR F C 1
ATOM 3304 O O . TYR F 1 50 ? 24.701 5.175 58.543 1.00 21.16 910 TYR F O 1
ATOM 3313 N N . ASN F 1 51 ? 24.481 3.118 59.406 1.00 21.64 911 ASN F N 1
ATOM 3314 C CA . ASN F 1 51 ? 23.026 3.322 59.437 1.00 25.28 911 ASN F CA 1
ATOM 3315 C C . ASN F 1 51 ? 22.706 4.031 60.715 1.00 26.44 911 ASN F C 1
ATOM 3316 O O . ASN F 1 51 ? 23.596 4.296 61.563 1.00 27.70 911 ASN F O 1
ATOM 3321 N N . GLU F 1 52 ? 21.434 4.326 60.911 1.00 29.57 912 GLU F N 1
ATOM 3322 C CA . GLU F 1 52 ? 21.072 4.989 62.143 1.00 31.68 912 GLU F CA 1
ATOM 3323 C C . GLU F 1 52 ? 21.314 4.083 63.359 1.00 32.60 912 GLU F C 1
ATOM 3324 O O . GLU F 1 52 ? 21.123 4.516 64.505 1.00 33.55 912 GLU F O 1
ATOM 3330 N N . LYS F 1 53 ? 21.695 2.811 63.162 1.00 32.05 913 LYS F N 1
ATOM 3331 C CA . LYS F 1 53 ? 21.958 2.011 64.336 1.00 33.14 913 LYS F CA 1
ATOM 3332 C C . LYS F 1 53 ? 23.427 2.145 64.634 1.00 33.28 913 LYS F C 1
ATOM 3333 O O . LYS F 1 53 ? 23.929 1.753 65.709 1.00 34.91 913 LYS F O 1
ATOM 3339 N N . GLY F 1 54 ? 24.118 2.781 63.719 1.00 29.51 914 GLY F N 1
ATOM 3340 C CA . GLY F 1 54 ? 25.516 2.891 63.989 1.00 29.93 914 GLY F CA 1
ATOM 3341 C C . GLY F 1 54 ? 26.213 1.663 63.457 1.00 28.46 914 GLY F C 1
ATOM 3342 O O . GLY F 1 54 ? 27.346 1.341 63.902 1.00 30.05 914 GLY F O 1
ATOM 3351 N N . PRO F 1 56 ? 27.839 -0.335 59.974 1.00 22.95 916 PRO F N 1
ATOM 3352 C CA . PRO F 1 56 ? 28.261 0.002 58.581 1.00 23.76 916 PRO F CA 1
ATOM 3353 C C . PRO F 1 56 ? 27.303 -0.541 57.522 1.00 25.20 916 PRO F C 1
ATOM 3354 O O . PRO F 1 56 ? 26.692 -1.580 57.679 1.00 24.41 916 PRO F O 1
ATOM 3358 N N . THR F 1 57 ? 27.238 0.138 56.401 1.00 26.65 917 THR F N 1
ATOM 3359 C CA . THR F 1 57 ? 26.249 -0.249 55.413 1.00 27.49 917 THR F CA 1
ATOM 3360 C C . THR F 1 57 ? 26.840 -0.795 54.114 1.00 26.21 917 THR F C 1
ATOM 3361 O O . THR F 1 57 ? 26.078 -1.016 53.116 1.00 25.45 917 THR F O 1
ATOM 3365 N N . GLY F 1 58 ? 28.159 -0.938 54.127 1.00 23.15 918 GLY F N 1
ATOM 3366 C CA . GLY F 1 58 ? 28.911 -1.394 52.969 1.00 23.58 918 GLY F CA 1
ATOM 3367 C C . GLY F 1 58 ? 29.094 -0.289 51.952 1.00 21.84 918 GLY F C 1
ATOM 3368 O O . GLY F 1 58 ? 29.464 -0.505 50.802 1.00 21.62 918 GLY F O 1
ATOM 3369 N N . GLU F 1 59 ? 28.815 0.919 52.375 1.00 22.66 919 GLU F N 1
ATOM 3370 C CA . GLU F 1 59 ? 28.982 2.028 51.483 1.00 23.35 919 GLU F CA 1
ATOM 3371 C C . GLU F 1 59 ? 30.064 3.037 52.010 1.00 22.86 919 GLU F C 1
ATOM 3372 O O . GLU F 1 59 ? 30.175 3.290 53.262 1.00 21.04 919 GLU F O 1
ATOM 3378 N N . ALA F 1 60 ? 30.840 3.586 51.069 1.00 19.03 920 ALA F N 1
ATOM 3379 C CA . ALA F 1 60 ? 31.896 4.606 51.398 1.00 18.74 920 ALA F CA 1
ATOM 3380 C C . ALA F 1 60 ? 31.881 5.690 50.345 1.00 20.96 920 ALA F C 1
ATOM 3381 O O . ALA F 1 60 ? 31.289 5.484 49.310 1.00 18.18 920 ALA F O 1
ATOM 3391 N N . VAL F 1 62 ? 34.561 8.508 48.513 1.00 24.11 922 VAL F N 1
ATOM 3392 C CA . VAL F 1 62 ? 36.019 8.662 48.351 1.00 25.57 922 VAL F CA 1
ATOM 3393 C C . VAL F 1 62 ? 36.130 9.901 47.473 1.00 24.66 922 VAL F C 1
ATOM 3394 O O . VAL F 1 62 ? 35.270 10.093 46.578 1.00 23.65 922 VAL F O 1
ATOM 3398 N N . ALA F 1 63 ? 37.067 10.796 47.770 1.00 24.80 923 ALA F N 1
ATOM 3399 C CA . ALA F 1 63 ? 37.181 11.966 46.878 1.00 25.03 923 ALA F CA 1
ATOM 3400 C C . ALA F 1 63 ? 38.441 12.017 46.026 1.00 27.92 923 ALA F C 1
ATOM 3401 O O . ALA F 1 63 ? 39.443 11.337 46.258 1.00 26.47 923 ALA F O 1
ATOM 3403 N N . PHE F 1 64 ? 38.346 12.840 44.993 1.00 30.37 924 PHE F N 1
ATOM 3404 C CA . PHE F 1 64 ? 39.424 13.050 44.061 1.00 31.09 924 PHE F CA 1
ATOM 3405 C C . PHE F 1 64 ? 39.523 14.515 43.768 1.00 33.42 924 PHE F C 1
ATOM 3406 O O . PHE F 1 64 ? 38.507 15.249 43.655 1.00 33.18 924 PHE F O 1
ATOM 3414 N N . GLU F 1 65 ? 40.764 14.961 43.677 1.00 37.74 925 GLU F N 1
ATOM 3415 C CA . GLU F 1 65 ? 41.052 16.357 43.369 1.00 40.53 925 GLU F CA 1
ATOM 3416 C C . GLU F 1 65 ? 40.418 16.745 42.027 1.00 42.05 925 GLU F C 1
ATOM 3417 O O . GLU F 1 65 ? 39.884 17.841 41.913 1.00 43.07 925 GLU F O 1
ATOM 3423 N N . SER F 1 66 ? 40.498 15.849 41.023 1.00 41.98 926 SER F N 1
ATOM 3424 C CA . SER F 1 66 ? 39.919 16.124 39.694 1.00 40.48 926 SER F CA 1
ATOM 3425 C C . SER F 1 66 ? 38.747 15.282 39.263 1.00 39.25 926 SER F C 1
ATOM 3426 O O . SER F 1 66 ? 38.714 14.050 39.470 1.00 37.79 926 SER F O 1
ATOM 3429 N N . ARG F 1 67 ? 37.807 15.946 38.605 1.00 38.31 927 ARG F N 1
ATOM 3430 C CA . ARG F 1 67 ? 36.654 15.277 38.102 1.00 38.59 927 ARG F CA 1
ATOM 3431 C C . ARG F 1 67 ? 37.043 14.243 37.015 1.00 37.21 927 ARG F C 1
ATOM 3432 O O . ARG F 1 67 ? 36.426 13.177 36.935 1.00 35.24 927 ARG F O 1
ATOM 3440 N N . ASP F 1 68 ? 38.065 14.525 36.198 1.00 36.06 928 ASP F N 1
ATOM 3441 C CA . ASP F 1 68 ? 38.482 13.519 35.186 1.00 36.29 928 ASP F CA 1
ATOM 3442 C C . ASP F 1 68 ? 39.032 12.298 35.915 1.00 34.62 928 ASP F C 1
ATOM 3443 O O . ASP F 1 68 ? 38.907 11.177 35.419 1.00 34.06 928 ASP F O 1
ATOM 3448 N N . GLU F 1 69 ? 39.592 12.528 37.117 1.00 32.99 929 GLU F N 1
ATOM 3449 C CA . GLU F 1 69 ? 40.140 11.427 37.926 1.00 33.53 929 GLU F CA 1
ATOM 3450 C C . GLU F 1 69 ? 38.957 10.661 38.494 1.00 28.31 929 GLU F C 1
ATOM 3451 O O . GLU F 1 69 ? 38.893 9.460 38.377 1.00 29.83 929 GLU F O 1
ATOM 3457 N N . ALA F 1 70 ? 38.042 11.369 39.126 1.00 26.10 930 ALA F N 1
ATOM 3458 C CA . ALA F 1 70 ? 36.862 10.691 39.694 1.00 24.89 930 ALA F CA 1
ATOM 3459 C C . ALA F 1 70 ? 36.178 9.853 38.569 1.00 22.89 930 ALA F C 1
ATOM 3460 O O . ALA F 1 70 ? 35.926 8.629 38.676 1.00 19.92 930 ALA F O 1
ATOM 3462 N N . THR F 1 71 ? 35.987 10.518 37.452 1.00 21.81 931 THR F N 1
ATOM 3463 C CA . THR F 1 71 ? 35.349 9.912 36.317 1.00 23.34 931 THR F CA 1
ATOM 3464 C C . THR F 1 71 ? 35.964 8.664 35.898 1.00 22.33 931 THR F C 1
ATOM 3465 O O . THR F 1 71 ? 35.258 7.689 35.688 1.00 21.81 931 THR F O 1
ATOM 3469 N N . ALA F 1 72 ? 37.300 8.689 35.722 1.00 22.88 932 ALA F N 1
ATOM 3470 C CA . ALA F 1 72 ? 38.018 7.497 35.281 1.00 21.58 932 ALA F CA 1
ATOM 3471 C C . ALA F 1 72 ? 37.979 6.333 36.229 1.00 21.67 932 ALA F C 1
ATOM 3472 O O . ALA F 1 72 ? 37.920 5.187 35.823 1.00 23.10 932 ALA F O 1
ATOM 3474 N N . ALA F 1 73 ? 38.104 6.598 37.505 1.00 21.71 933 ALA F N 1
ATOM 3475 C CA . ALA F 1 73 ? 38.089 5.503 38.472 1.00 19.57 933 ALA F CA 1
ATOM 3476 C C . ALA F 1 73 ? 36.741 4.762 38.391 1.00 18.43 933 ALA F C 1
ATOM 3477 O O . ALA F 1 73 ? 36.682 3.531 38.475 1.00 19.66 933 ALA F O 1
ATOM 3479 N N . VAL F 1 74 ? 35.659 5.518 38.267 1.00 19.89 934 VAL F N 1
ATOM 3480 C CA . VAL F 1 74 ? 34.339 4.911 38.242 1.00 21.58 934 VAL F CA 1
ATOM 3481 C C . VAL F 1 74 ? 34.171 3.996 37.014 1.00 22.87 934 VAL F C 1
ATOM 3482 O O . VAL F 1 74 ? 33.688 2.875 37.072 1.00 21.55 934 VAL F O 1
ATOM 3486 N N . ILE F 1 75 ? 34.560 4.504 35.869 1.00 21.92 935 ILE F N 1
ATOM 3487 C CA . ILE F 1 75 ? 34.459 3.706 34.677 1.00 22.95 935 ILE F CA 1
ATOM 3488 C C . ILE F 1 75 ? 35.419 2.503 34.701 1.00 23.07 935 ILE F C 1
ATOM 3489 O O . ILE F 1 75 ? 35.057 1.411 34.287 1.00 22.49 935 ILE F O 1
ATOM 3494 N N . ASP F 1 76 ? 36.672 2.699 35.142 1.00 23.44 936 ASP F N 1
ATOM 3495 C CA . ASP F 1 76 ? 37.603 1.574 35.116 1.00 25.60 936 ASP F CA 1
ATOM 3496 C C . ASP F 1 76 ? 37.371 0.501 36.212 1.00 26.80 936 ASP F C 1
ATOM 3497 O O . ASP F 1 76 ? 37.434 -0.713 35.976 1.00 28.74 936 ASP F O 1
ATOM 3502 N N . LEU F 1 77 ? 37.125 0.947 37.435 1.00 25.87 937 LEU F N 1
ATOM 3503 C CA . LEU F 1 77 ? 37.004 -0.011 38.513 1.00 24.59 937 LEU F CA 1
ATOM 3504 C C . LEU F 1 77 ? 35.611 -0.510 38.880 1.00 24.78 937 LEU F C 1
ATOM 3505 O O . LEU F 1 77 ? 35.505 -1.360 39.708 1.00 22.64 937 LEU F O 1
ATOM 3510 N N . ASN F 1 78 ? 34.544 0.047 38.311 1.00 25.21 938 ASN F N 1
ATOM 3511 C CA . ASN F 1 78 ? 33.214 -0.440 38.648 1.00 25.88 938 ASN F CA 1
ATOM 3512 C C . ASN F 1 78 ? 33.114 -1.973 38.485 1.00 26.69 938 ASN F C 1
ATOM 3513 O O . ASN F 1 78 ? 33.653 -2.599 37.538 1.00 24.17 938 ASN F O 1
ATOM 3518 N N . ASP F 1 79 ? 32.503 -2.585 39.484 1.00 25.79 939 ASP F N 1
ATOM 3519 C CA . ASP F 1 79 ? 32.313 -4.008 39.544 1.00 28.62 939 ASP F CA 1
ATOM 3520 C C . ASP F 1 79 ? 33.522 -4.893 39.813 1.00 29.58 939 ASP F C 1
ATOM 3521 O O . ASP F 1 79 ? 33.380 -6.106 39.785 1.00 30.71 939 ASP F O 1
ATOM 3526 N N . ARG F 1 80 ? 34.709 -4.333 40.048 1.00 27.93 940 ARG F N 1
ATOM 3527 C CA . ARG F 1 80 ? 35.852 -5.176 40.455 1.00 30.05 940 ARG F CA 1
ATOM 3528 C C . ARG F 1 80 ? 35.668 -5.497 41.988 1.00 29.49 940 ARG F C 1
ATOM 3529 O O . ARG F 1 80 ? 34.787 -4.913 42.656 1.00 28.12 940 ARG F O 1
ATOM 3537 N N . PRO F 1 81 ? 36.515 -6.363 42.546 1.00 28.38 941 PRO F N 1
ATOM 3538 C CA . PRO F 1 81 ? 36.275 -6.650 43.958 1.00 28.62 941 PRO F CA 1
ATOM 3539 C C . PRO F 1 81 ? 37.088 -6.016 45.082 1.00 27.46 941 PRO F C 1
ATOM 3540 O O . PRO F 1 81 ? 38.181 -5.485 44.879 1.00 26.51 941 PRO F O 1
ATOM 3544 N N . ILE F 1 82 ? 36.509 -6.124 46.299 1.00 27.41 942 ILE F N 1
ATOM 3545 C CA . ILE F 1 82 ? 37.177 -5.711 47.577 1.00 24.58 942 ILE F CA 1
ATOM 3546 C C . ILE F 1 82 ? 36.782 -6.925 48.383 1.00 25.16 942 ILE F C 1
ATOM 3547 O O . ILE F 1 82 ? 35.577 -7.216 48.492 1.00 24.15 942 ILE F O 1
ATOM 3552 N N . GLY F 1 83 ? 37.753 -7.723 48.807 1.00 25.04 943 GLY F N 1
ATOM 3553 C CA . GLY F 1 83 ? 37.403 -8.930 49.563 1.00 29.87 943 GLY F CA 1
ATOM 3554 C C . GLY F 1 83 ? 36.719 -9.925 48.615 1.00 31.92 943 GLY F C 1
ATOM 3555 O O . GLY F 1 83 ? 37.192 -10.196 47.506 1.00 33.40 943 GLY F O 1
ATOM 3556 N N . SER F 1 84 ? 35.578 -10.444 49.030 1.00 33.49 944 SER F N 1
ATOM 3557 C CA . SER F 1 84 ? 34.824 -11.400 48.266 1.00 33.81 944 SER F CA 1
ATOM 3558 C C . SER F 1 84 ? 33.687 -10.736 47.470 1.00 34.28 944 SER F C 1
ATOM 3559 O O . SER F 1 84 ? 32.838 -11.420 46.833 1.00 35.22 944 SER F O 1
ATOM 3562 N N . ARG F 1 85 ? 33.623 -9.417 47.482 1.00 32.01 945 ARG F N 1
ATOM 3563 C CA . ARG F 1 85 ? 32.500 -8.813 46.790 1.00 29.78 945 ARG F CA 1
ATOM 3564 C C . ARG F 1 85 ? 32.823 -7.832 45.659 1.00 28.97 945 ARG F C 1
ATOM 3565 O O . ARG F 1 85 ? 33.771 -7.048 45.748 1.00 29.16 945 ARG F O 1
ATOM 3573 N N . LYS F 1 86 ? 31.994 -7.852 44.618 1.00 27.04 946 LYS F N 1
ATOM 3574 C CA . LYS F 1 86 ? 32.176 -6.947 43.499 1.00 26.44 946 LYS F CA 1
ATOM 3575 C C . LYS F 1 86 ? 31.522 -5.675 43.962 1.00 26.39 946 LYS F C 1
ATOM 3576 O O . LYS F 1 86 ? 30.305 -5.666 44.308 1.00 25.57 946 LYS F O 1
ATOM 3582 N N . VAL F 1 87 ? 32.273 -4.592 43.976 1.00 23.66 947 VAL F N 1
ATOM 3583 C CA . VAL F 1 87 ? 31.715 -3.341 44.389 1.00 23.47 947 VAL F CA 1
ATOM 3584 C C . VAL F 1 87 ? 31.187 -2.443 43.288 1.00 25.33 947 VAL F C 1
ATOM 3585 O O . VAL F 1 87 ? 31.721 -2.390 42.161 1.00 25.49 947 VAL F O 1
ATOM 3589 N N . LYS F 1 88 ? 30.118 -1.718 43.574 1.00 24.23 948 LYS F N 1
ATOM 3590 C CA . LYS F 1 88 ? 29.591 -0.820 42.603 1.00 26.15 948 LYS F CA 1
ATOM 3591 C C . LYS F 1 88 ? 30.037 0.604 42.915 1.00 26.48 948 LYS F C 1
ATOM 3592 O O . LYS F 1 88 ? 29.907 1.108 44.053 1.00 26.47 948 LYS F O 1
ATOM 3598 N N . LEU F 1 89 ? 30.501 1.275 41.881 1.00 22.61 949 LEU F N 1
ATOM 3599 C CA . LEU F 1 89 ? 30.941 2.592 42.014 1.00 23.18 949 LEU F CA 1
ATOM 3600 C C . LEU F 1 89 ? 30.049 3.540 41.220 1.00 24.49 949 LEU F C 1
ATOM 3601 O O . LEU F 1 89 ? 29.601 3.197 40.115 1.00 24.37 949 LEU F O 1
ATOM 3606 N N . SER F 1 90 ? 29.827 4.739 41.728 1.00 25.60 950 SER F N 1
ATOM 3607 C CA . SER F 1 90 ? 29.046 5.691 40.956 1.00 31.41 950 SER F CA 1
ATOM 3608 C C . SER F 1 90 ? 29.589 7.103 41.107 1.00 35.49 950 SER F C 1
ATOM 3609 O O . SER F 1 90 ? 30.004 7.543 42.219 1.00 33.34 950 SER F O 1
ATOM 3612 N N . GLY F 1 91 ? 29.603 7.749 39.936 1.00 38.71 951 GLY F N 1
ATOM 3613 C CA . GLY F 1 91 ? 30.144 9.067 39.705 1.00 43.77 951 GLY F CA 1
ATOM 3614 C C . GLY F 1 91 ? 29.457 10.197 40.422 1.00 47.64 951 GLY F C 1
ATOM 3615 O O . GLY F 1 91 ? 28.350 10.028 40.998 1.00 48.09 951 GLY F O 1
ATOM 3616 N N . PRO F 1 92 ? 30.080 11.387 40.369 1.00 49.60 952 PRO F N 1
ATOM 3617 C CA . PRO F 1 92 ? 29.510 12.560 41.035 1.00 51.07 952 PRO F CA 1
ATOM 3618 C C . PRO F 1 92 ? 28.144 12.747 40.410 1.00 52.03 952 PRO F C 1
ATOM 3619 O O . PRO F 1 92 ? 27.993 12.474 39.224 1.00 52.49 952 PRO F O 1
ATOM 3623 N N . SER F 1 93 ? 27.168 13.146 41.227 1.00 54.00 953 SER F N 1
ATOM 3624 C CA . SER F 1 93 ? 25.754 13.342 40.836 1.00 55.81 953 SER F CA 1
ATOM 3625 C C . SER F 1 93 ? 24.862 12.352 41.593 1.00 56.19 953 SER F C 1
ATOM 3626 O O . SER F 1 93 ? 25.333 11.738 42.568 1.00 56.58 953 SER F O 1
ATOM 3629 N N . THR G 1 16 ? 4.604 29.641 50.382 1.00 47.37 876 THR G N 1
ATOM 3630 C CA . THR G 1 16 ? 3.434 30.049 51.238 1.00 47.41 876 THR G CA 1
ATOM 3631 C C . THR G 1 16 ? 3.549 31.470 51.840 1.00 45.57 876 THR G C 1
ATOM 3632 O O . THR G 1 16 ? 3.368 31.620 53.052 1.00 45.16 876 THR G O 1
ATOM 3636 N N . VAL G 1 17 ? 3.786 32.499 51.023 1.00 43.00 877 VAL G N 1
ATOM 3637 C CA . VAL G 1 17 ? 3.934 33.859 51.560 1.00 41.58 877 VAL G CA 1
ATOM 3638 C C . VAL G 1 17 ? 2.920 34.913 51.150 1.00 41.30 877 VAL G C 1
ATOM 3639 O O . VAL G 1 17 ? 2.670 35.114 49.947 1.00 40.73 877 VAL G O 1
ATOM 3643 N N . ILE G 1 18 ? 2.345 35.605 52.134 1.00 38.94 878 ILE G N 1
ATOM 3644 C CA . ILE G 1 18 ? 1.371 36.663 51.814 1.00 37.69 878 ILE G CA 1
ATOM 3645 C C . ILE G 1 18 ? 1.954 38.006 52.178 1.00 36.50 878 ILE G C 1
ATOM 3646 O O . ILE G 1 18 ? 2.922 38.098 52.944 1.00 35.28 878 ILE G O 1
ATOM 3651 N N . LYS G 1 19 ? 1.356 39.043 51.626 1.00 34.30 879 LYS G N 1
ATOM 3652 C CA . LYS G 1 19 ? 1.825 40.376 51.820 1.00 34.44 879 LYS G CA 1
ATOM 3653 C C . LYS G 1 19 ? 0.839 41.144 52.620 1.00 33.75 879 LYS G C 1
ATOM 3654 O O . LYS G 1 19 ? -0.35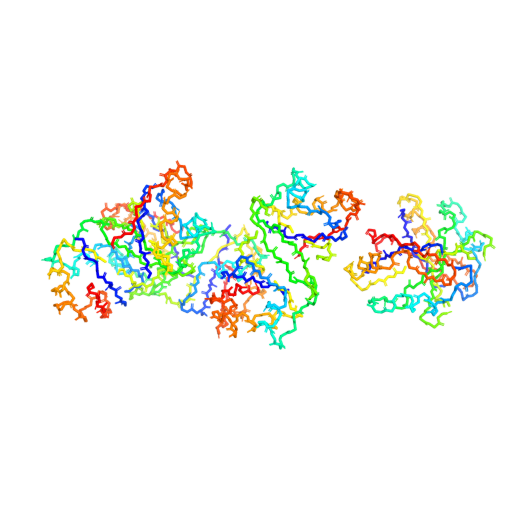2 41.136 52.293 1.00 35.57 879 LYS G O 1
ATOM 3660 N N . VAL G 1 20 ? 1.335 41.840 53.632 1.00 30.85 880 VAL G N 1
ATOM 3661 C CA . VAL G 1 20 ? 0.482 42.626 54.452 1.00 30.38 880 VAL G CA 1
ATOM 3662 C C . VAL G 1 20 ? 0.792 44.106 54.259 1.00 31.67 880 VAL G C 1
ATOM 3663 O O . VAL G 1 20 ? 1.946 44.533 54.399 1.00 28.71 880 VAL G O 1
ATOM 3667 N N . GLN G 1 21 ? -0.265 44.879 53.960 1.00 31.06 881 GLN G N 1
ATOM 3668 C CA . GLN G 1 21 ? -0.188 46.314 53.773 1.00 33.10 881 GLN G CA 1
ATOM 3669 C C . GLN G 1 21 ? -1.109 47.167 54.632 1.00 32.45 881 GLN G C 1
ATOM 3670 O O . GLN G 1 21 ? -2.057 46.690 55.316 1.00 34.47 881 GLN G O 1
ATOM 3676 N N . ASN G 1 22 ? -0.776 48.439 54.580 1.00 32.55 882 ASN G N 1
ATOM 3677 C CA . ASN G 1 22 ? -1.440 49.559 55.271 1.00 31.89 882 ASN G CA 1
ATOM 3678 C C . ASN G 1 22 ? -1.372 49.496 56.802 1.00 31.76 882 ASN G C 1
ATOM 3679 O O . ASN G 1 22 ? -2.235 50.068 57.472 1.00 31.39 882 ASN G O 1
ATOM 3692 N N . PRO G 1 24 ? 0.414 50.181 60.637 1.00 22.10 884 PRO G N 1
ATOM 3693 C CA . PRO G 1 24 ? 1.076 51.395 61.149 1.00 23.17 884 PRO G CA 1
ATOM 3694 C C . PRO G 1 24 ? 2.577 51.326 60.799 1.00 22.33 884 PRO G C 1
ATOM 3695 O O . PRO G 1 24 ? 3.095 50.253 60.615 1.00 25.27 884 PRO G O 1
ATOM 3699 N N . PHE G 1 25 ? 3.288 52.441 60.703 1.00 25.20 885 PHE G N 1
ATOM 3700 C CA . PHE G 1 25 ? 4.735 52.390 60.389 1.00 24.46 885 PHE G CA 1
ATOM 3701 C C . PHE G 1 25 ? 5.517 51.825 61.621 1.00 24.47 885 PHE G C 1
ATOM 3702 O O . PHE G 1 25 ? 6.608 51.321 61.460 1.00 23.04 885 PHE G O 1
ATOM 3710 N N . THR G 1 26 ? 4.956 51.929 62.836 1.00 22.41 886 THR G N 1
ATOM 3711 C CA . THR G 1 26 ? 5.632 51.333 64.003 1.00 22.09 886 THR G CA 1
ATOM 3712 C C . THR G 1 26 ? 4.774 50.137 64.382 1.00 21.22 886 THR G C 1
ATOM 3713 O O . THR G 1 26 ? 3.642 50.290 64.811 1.00 21.50 886 THR G O 1
ATOM 3717 N N . VAL G 1 27 ? 5.322 48.931 64.258 1.00 20.08 887 VAL G N 1
ATOM 3718 C CA . VAL G 1 27 ? 4.560 47.719 64.563 1.00 18.98 887 VAL G CA 1
ATOM 3719 C C . VAL G 1 27 ? 5.503 46.641 65.094 1.00 19.95 887 VAL G C 1
ATOM 3720 O O . VAL G 1 27 ? 6.646 46.465 64.593 1.00 16.09 887 VAL G O 1
ATOM 3724 N N . SER G 1 28 ? 5.013 45.863 66.047 1.00 18.05 888 SER G N 1
ATOM 3725 C CA . SER G 1 28 ? 5.808 44.807 66.592 1.00 21.36 888 SER G CA 1
ATOM 3726 C C . SER G 1 28 ? 5.448 43.487 66.014 1.00 22.39 888 SER G C 1
ATOM 3727 O O . SER G 1 28 ? 4.307 43.291 65.543 1.00 23.84 888 SER G O 1
ATOM 3730 N N . ILE G 1 29 ? 6.378 42.546 66.084 1.00 22.00 889 ILE G N 1
ATOM 3731 C CA . ILE G 1 29 ? 6.084 41.232 65.591 1.00 22.08 889 ILE G CA 1
ATOM 3732 C C . ILE G 1 29 ? 4.906 40.663 66.416 1.00 23.98 889 ILE G C 1
ATOM 3733 O O . ILE G 1 29 ? 4.124 39.899 65.885 1.00 21.70 889 ILE G O 1
ATOM 3738 N N . ASP G 1 30 ? 4.824 41.022 67.698 1.00 24.01 890 ASP G N 1
ATOM 3739 C CA . ASP G 1 30 ? 3.759 40.524 68.506 1.00 26.31 890 ASP G CA 1
ATOM 3740 C C . ASP G 1 30 ? 2.396 40.921 68.004 1.00 26.75 890 ASP G C 1
ATOM 3741 O O . ASP G 1 30 ? 1.456 40.116 68.125 1.00 27.13 890 ASP G O 1
ATOM 3746 N N . GLU G 1 31 ? 2.262 42.134 67.470 1.00 27.11 891 GLU G N 1
ATOM 3747 C CA . GLU G 1 31 ? 0.966 42.573 66.928 1.00 28.77 891 GLU G CA 1
ATOM 3748 C C . GLU G 1 31 ? 0.625 41.815 65.656 1.00 30.11 891 GLU G C 1
ATOM 3749 O O . GLU G 1 31 ? -0.543 41.449 65.399 1.00 28.98 891 GLU G O 1
ATOM 3755 N N . ILE G 1 32 ? 1.626 41.530 64.828 1.00 31.93 892 ILE G N 1
ATOM 3756 C CA . ILE G 1 32 ? 1.342 40.805 63.603 1.00 31.18 892 ILE G CA 1
ATOM 3757 C C . ILE G 1 32 ? 0.940 39.329 63.906 1.00 33.75 892 ILE G C 1
ATOM 3758 O O . ILE G 1 32 ? -0.083 38.834 63.409 1.00 34.73 892 ILE G O 1
ATOM 3763 N N . LEU G 1 33 ? 1.699 38.623 64.743 1.00 34.29 893 LEU G N 1
ATOM 3764 C CA . LEU G 1 33 ? 1.353 37.230 65.081 1.00 34.26 893 LEU G CA 1
ATOM 3765 C C . LEU G 1 33 ? -0.051 37.214 65.750 1.00 35.62 893 LEU G C 1
ATOM 3766 O O . LEU G 1 33 ? -0.949 36.454 65.369 1.00 34.29 893 LEU G O 1
ATOM 3771 N N . ASP G 1 34 ? -0.235 38.052 66.755 1.00 37.60 894 ASP G N 1
ATOM 3772 C CA . ASP G 1 34 ? -1.532 38.170 67.408 1.00 40.01 894 ASP G CA 1
ATOM 3773 C C . ASP G 1 34 ? -2.646 38.392 66.382 1.00 39.68 894 ASP G C 1
ATOM 3774 O O . ASP G 1 34 ? -3.756 37.872 66.536 1.00 40.67 894 ASP G O 1
ATOM 3779 N N . PHE G 1 35 ? -2.360 39.144 65.333 1.00 37.95 895 PHE G N 1
ATOM 3780 C CA . PHE G 1 35 ? -3.373 39.393 64.317 1.00 37.12 895 PHE G CA 1
ATOM 3781 C C . PHE G 1 35 ? -3.656 38.099 63.625 1.00 37.26 895 PHE G C 1
ATOM 3782 O O . PHE G 1 35 ? -4.753 37.883 63.113 1.00 33.67 895 PHE G O 1
ATOM 3790 N N . PHE G 1 36 ? -2.644 37.242 63.564 1.00 38.35 896 PHE G N 1
ATOM 3791 C CA . PHE G 1 36 ? -2.866 35.952 62.873 1.00 40.24 896 PHE G CA 1
ATOM 3792 C C . PHE G 1 36 ? -3.194 34.823 63.818 1.00 41.97 896 PHE G C 1
ATOM 3793 O O . PHE G 1 36 ? -3.152 33.671 63.431 1.00 41.55 896 PHE G O 1
ATOM 3801 N N . TYR G 1 37 ? -3.496 35.178 65.062 1.00 44.31 897 TYR G N 1
ATOM 3802 C CA . TYR G 1 37 ? -3.808 34.217 66.107 1.00 48.25 897 TYR G CA 1
ATOM 3803 C C . TYR G 1 37 ? -4.617 33.079 65.511 1.00 48.45 897 TYR G C 1
ATOM 3804 O O . TYR G 1 37 ? -5.675 33.317 64.936 1.00 46.80 897 TYR G O 1
ATOM 3813 N N . GLY G 1 38 ? -4.074 31.868 65.627 1.00 50.67 898 GLY G N 1
ATOM 3814 C CA . GLY G 1 38 ? -4.722 30.669 65.127 1.00 53.69 898 GLY G CA 1
ATOM 3815 C C . GLY G 1 38 ? -4.154 30.016 63.868 1.00 55.77 898 GLY G C 1
ATOM 3816 O O . GLY G 1 38 ? -4.228 28.771 63.717 1.00 56.58 898 GLY G O 1
ATOM 3817 N N . TYR G 1 39 ? -3.624 30.830 62.952 1.00 55.90 899 TYR G N 1
ATOM 3818 C CA . TYR G 1 39 ? -3.041 30.312 61.729 1.00 55.66 899 TYR G CA 1
ATOM 3819 C C . TYR G 1 39 ? -1.601 29.956 61.941 1.00 56.12 899 TYR G C 1
ATOM 3820 O O . TYR G 1 39 ? -0.883 30.600 62.707 1.00 55.43 899 TYR G O 1
ATOM 3829 N N . GLN G 1 40 ? -1.172 28.919 61.248 1.00 56.16 900 GLN G N 1
ATOM 3830 C CA . GLN G 1 40 ? 0.186 28.511 61.404 1.00 56.40 900 GLN G CA 1
ATOM 3831 C C . GLN G 1 40 ? 1.106 29.406 60.552 1.00 55.39 900 GLN G C 1
ATOM 3832 O O . GLN G 1 40 ? 1.328 29.179 59.342 1.00 55.99 900 GLN G O 1
ATOM 3838 N N . VAL G 1 41 ? 1.602 30.465 61.189 1.00 52.06 901 VAL G N 1
ATOM 3839 C CA . VAL G 1 41 ? 2.517 31.332 60.486 1.00 48.78 901 VAL G CA 1
ATOM 3840 C C . VAL G 1 41 ? 3.879 30.824 60.935 1.00 46.40 901 VAL G C 1
ATOM 3841 O O . VAL G 1 41 ? 4.144 30.719 62.134 1.00 47.03 901 VAL G O 1
ATOM 3845 N N . ILE G 1 42 ? 4.720 30.465 59.974 1.00 43.22 902 ILE G N 1
ATOM 3846 C CA . ILE G 1 42 ? 6.076 29.993 60.248 1.00 40.34 902 ILE G CA 1
ATOM 3847 C C . ILE G 1 42 ? 6.866 30.984 61.113 1.00 39.13 902 ILE G C 1
ATOM 3848 O O . ILE G 1 42 ? 7.059 32.138 60.763 1.00 38.94 902 ILE G O 1
ATOM 3853 N N . PRO G 1 43 ? 7.317 30.539 62.286 1.00 38.29 903 PRO G N 1
ATOM 3854 C CA . PRO G 1 43 ? 8.068 31.432 63.146 1.00 36.67 903 PRO G CA 1
ATOM 3855 C C . PRO G 1 43 ? 9.318 31.880 62.425 1.00 35.44 903 PRO G C 1
ATOM 3856 O O . PRO G 1 43 ? 9.894 31.127 61.615 1.00 33.29 903 PRO G O 1
ATOM 3860 N N . GLY G 1 44 ? 9.729 33.100 62.744 1.00 33.89 904 GLY G N 1
ATOM 3861 C CA . GLY G 1 44 ? 10.926 33.647 62.133 1.00 29.68 904 GLY G CA 1
ATOM 3862 C C . GLY G 1 44 ? 10.611 34.185 60.756 1.00 28.30 904 GLY G C 1
ATOM 3863 O O . GLY G 1 44 ? 11.452 34.910 60.196 1.00 28.71 904 GLY G O 1
ATOM 3864 N N . SER G 1 45 ? 9.446 33.869 60.179 1.00 26.83 905 SER G N 1
ATOM 3865 C CA . SER G 1 45 ? 9.224 34.387 58.822 1.00 25.51 905 SER G CA 1
ATOM 3866 C C . SER G 1 45 ? 8.624 35.799 58.674 1.00 24.42 905 SER G C 1
ATOM 3867 O O . SER G 1 45 ? 8.585 36.307 57.586 1.00 24.73 905 SER G O 1
ATOM 3870 N N . VAL G 1 46 ? 8.188 36.449 59.726 1.00 23.48 906 VAL G N 1
ATOM 3871 C CA . VAL G 1 46 ? 7.642 37.818 59.531 1.00 23.89 906 VAL G CA 1
ATOM 3872 C C . VAL G 1 46 ? 8.819 38.759 59.137 1.00 23.78 906 VAL G C 1
ATOM 3873 O O . VAL G 1 46 ? 9.726 39.007 59.955 1.00 23.27 906 VAL G O 1
ATOM 3877 N N . CYS G 1 47 ? 8.845 39.284 57.915 1.00 26.75 907 CYS G N 1
ATOM 3878 C CA . CYS G 1 47 ? 9.923 40.227 57.565 1.00 29.60 907 CYS G CA 1
ATOM 3879 C C . CYS G 1 47 ? 9.273 41.550 57.088 1.00 29.69 907 CYS G C 1
ATOM 3880 O O . CYS G 1 47 ? 8.343 41.602 56.226 1.00 30.51 907 CYS G O 1
ATOM 3883 N N . LEU G 1 48 ? 9.690 42.583 57.805 1.00 25.70 908 LEU G N 1
ATOM 3884 C CA . LEU G 1 48 ? 9.199 43.929 57.625 1.00 24.56 908 LEU G CA 1
ATOM 3885 C C . LEU G 1 48 ? 9.816 44.528 56.373 1.00 23.38 908 LEU G C 1
ATOM 3886 O O . LEU G 1 48 ? 11.018 44.438 56.154 1.00 21.12 908 LEU G O 1
ATOM 3891 N N . LYS G 1 49 ? 9.004 45.129 55.531 1.00 23.00 909 LYS G N 1
ATOM 3892 C CA . LYS G 1 49 ? 9.622 45.733 54.371 1.00 23.89 909 LYS G CA 1
ATOM 3893 C C . LYS G 1 49 ? 10.058 47.161 54.715 1.00 25.68 909 LYS G C 1
ATOM 3894 O O . LYS G 1 49 ? 9.337 47.924 55.422 1.00 26.31 909 LYS G O 1
ATOM 3900 N N . TYR G 1 50 ? 11.142 47.542 54.077 1.00 25.57 910 TYR G N 1
ATOM 3901 C CA . TYR G 1 50 ? 11.759 48.842 54.185 1.00 26.09 910 TYR G CA 1
ATOM 3902 C 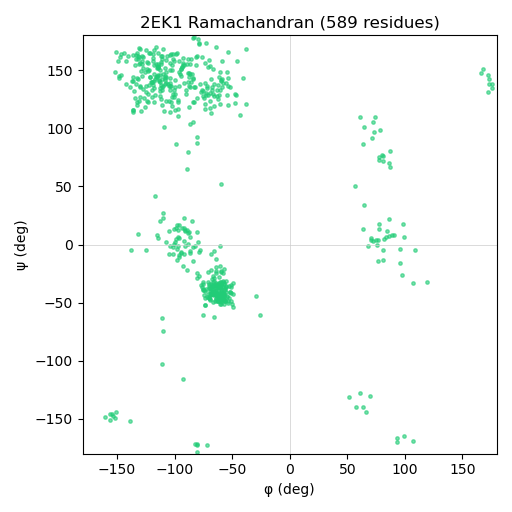C . TYR G 1 50 ? 11.672 49.522 52.812 1.00 27.45 910 TYR G C 1
ATOM 3903 O O . TYR G 1 50 ? 11.781 48.817 51.759 1.00 27.51 910 TYR G O 1
ATOM 3912 N N . ASN G 1 51 ? 11.480 50.851 52.786 1.00 28.66 911 ASN G N 1
ATOM 3913 C CA . ASN G 1 51 ? 11.478 51.544 51.491 1.00 30.91 911 ASN G CA 1
ATOM 3914 C C . ASN G 1 51 ? 12.922 51.748 51.083 1.00 33.27 911 ASN G C 1
ATOM 3915 O O . ASN G 1 51 ? 13.839 51.274 51.733 1.00 32.00 911 ASN G O 1
ATOM 3920 N N . GLU G 1 52 ? 13.084 52.503 50.007 1.00 36.47 912 GLU G N 1
ATOM 3921 C CA . GLU G 1 52 ? 14.397 52.775 49.425 1.00 40.09 912 GLU G CA 1
ATOM 3922 C C . GLU G 1 52 ? 15.338 53.575 50.344 1.00 40.89 912 GLU G C 1
ATOM 3923 O O . GLU G 1 52 ? 16.576 53.402 50.333 1.00 42.10 912 GLU G O 1
ATOM 3929 N N . LYS G 1 53 ? 14.749 54.455 51.139 1.00 41.33 913 LYS G N 1
ATOM 3930 C CA . LYS G 1 53 ? 15.544 55.268 52.065 1.00 41.26 913 LYS G CA 1
ATOM 3931 C C . LYS G 1 53 ? 15.953 54.473 53.319 1.00 39.56 913 LYS G C 1
ATOM 3932 O O . LYS G 1 53 ? 16.709 54.982 54.191 1.00 40.85 913 LYS G O 1
ATOM 3938 N N . GLY G 1 54 ? 15.431 53.248 53.436 1.00 36.63 914 GLY G N 1
ATOM 3939 C CA . GLY G 1 54 ? 15.785 52.369 54.547 1.00 32.88 914 GLY G CA 1
ATOM 3940 C C . GLY G 1 54 ? 14.938 52.549 55.796 1.00 31.22 914 GLY G C 1
ATOM 3941 O O . GLY G 1 54 ? 15.309 52.227 56.893 1.00 28.79 914 GLY G O 1
ATOM 3950 N N . PRO G 1 56 ? 10.873 52.130 57.589 1.00 28.24 916 PRO G N 1
ATOM 3951 C CA . PRO G 1 56 ? 9.647 51.300 57.615 1.00 27.51 916 PRO G CA 1
ATOM 3952 C C . PRO G 1 56 ? 8.517 51.762 56.657 1.00 27.51 916 PRO G C 1
ATOM 3953 O O . PRO G 1 56 ? 8.382 52.952 56.382 1.00 27.12 916 PRO G O 1
ATOM 3957 N N . THR G 1 57 ? 7.694 50.853 56.172 1.00 26.94 917 THR G N 1
ATOM 3958 C CA . THR G 1 57 ? 6.640 51.220 55.199 1.00 27.71 917 THR G CA 1
ATOM 3959 C C . THR G 1 57 ? 5.205 50.840 55.582 1.00 30.23 917 THR G C 1
ATOM 3960 O O . THR G 1 57 ? 4.227 51.110 54.831 1.00 30.74 917 THR G O 1
ATOM 3964 N N . GLY G 1 58 ? 5.054 50.142 56.679 1.00 27.94 918 GLY G N 1
ATOM 3965 C CA . GLY G 1 58 ? 3.710 49.763 56.974 1.00 32.09 918 GLY G CA 1
ATOM 3966 C C . GLY G 1 58 ? 3.368 48.481 56.230 1.00 31.47 918 GLY G C 1
ATOM 3967 O O . GLY G 1 58 ? 2.200 48.084 56.164 1.00 31.64 918 GLY G O 1
ATOM 3968 N N . GLU G 1 59 ? 4.387 47.843 55.677 1.00 30.45 919 GLU G N 1
ATOM 3969 C CA . GLU G 1 59 ? 4.201 46.567 55.005 1.00 31.09 919 GLU G CA 1
ATOM 3970 C C . GLU G 1 59 ? 5.162 45.444 55.483 1.00 30.22 919 GLU G C 1
ATOM 3971 O O . GLU G 1 59 ? 6.289 45.717 55.969 1.00 29.28 919 GLU G O 1
ATOM 3977 N N . ALA G 1 60 ? 4.747 44.211 55.244 1.00 28.92 920 ALA G N 1
ATOM 3978 C CA . ALA G 1 60 ? 5.512 43.012 55.623 1.00 30.94 920 ALA G CA 1
ATOM 3979 C C . ALA G 1 60 ? 5.081 41.746 54.840 1.00 32.79 920 ALA G C 1
ATOM 3980 O O . ALA G 1 60 ? 3.935 41.673 54.388 1.00 32.95 920 ALA G O 1
ATOM 3990 N N . VAL G 1 62 ? 4.751 37.557 55.277 1.00 32.47 922 VAL G N 1
ATOM 3991 C CA . VAL G 1 62 ? 4.477 36.582 56.360 1.00 33.66 922 VAL G CA 1
ATOM 3992 C C . VAL G 1 62 ? 4.311 35.149 55.751 1.00 35.09 922 VAL G C 1
ATOM 3993 O O . VAL G 1 62 ? 3.556 34.972 54.801 1.00 34.49 922 VAL G O 1
ATOM 3997 N N . ALA G 1 63 ? 4.976 34.142 56.296 1.00 35.28 923 ALA G N 1
ATOM 3998 C CA . ALA G 1 63 ? 4.887 32.784 55.749 1.00 39.52 923 ALA G CA 1
ATOM 3999 C C . ALA G 1 63 ? 4.104 31.769 56.580 1.00 41.72 923 ALA G C 1
ATOM 4000 O O . ALA G 1 63 ? 4.246 31.704 57.817 1.00 41.96 923 ALA G O 1
ATOM 4002 N N . PHE G 1 64 ? 3.295 30.960 55.891 1.00 45.35 924 PHE G N 1
ATOM 4003 C CA . PHE G 1 64 ? 2.492 29.890 56.545 1.00 49.40 924 PHE G CA 1
ATOM 4004 C C . PHE G 1 64 ? 2.904 28.481 56.125 1.00 50.78 924 PHE G C 1
ATOM 4005 O O . PHE G 1 64 ? 3.601 28.299 55.162 1.00 51.56 924 PHE G O 1
ATOM 4013 N N . GLU G 1 65 ? 2.465 27.487 56.871 1.00 53.94 925 GLU G N 1
ATOM 4014 C CA . GLU G 1 65 ? 2.804 26.118 56.567 1.00 56.13 925 GLU G CA 1
ATOM 4015 C C . GLU G 1 65 ? 2.383 25.704 55.170 1.00 57.11 925 GLU G C 1
ATOM 4016 O O . GLU G 1 65 ? 3.183 25.139 54.432 1.00 57.49 925 GLU G O 1
ATOM 4022 N N . SER G 1 66 ? 1.147 26.001 54.779 1.00 58.57 926 SER G N 1
ATOM 4023 C CA . SER G 1 66 ? 0.697 25.616 53.435 1.00 59.75 926 SER G CA 1
ATOM 4024 C C . SER G 1 66 ? 0.017 26.748 52.711 1.00 60.80 926 SER G C 1
ATOM 4025 O O . SER G 1 66 ? -0.473 27.687 53.333 1.00 61.29 926 SER G O 1
ATOM 4028 N N . ARG G 1 67 ? -0.041 26.645 51.393 1.00 62.07 927 ARG G N 1
ATOM 4029 C CA . ARG G 1 67 ? -0.707 27.664 50.582 1.00 63.14 927 ARG G CA 1
ATOM 4030 C C . ARG G 1 67 ? -2.211 27.691 50.911 1.00 63.10 927 ARG G C 1
ATOM 4031 O O . ARG G 1 67 ? -2.944 28.608 50.522 1.00 63.00 927 ARG G O 1
ATOM 4039 N N . ASP G 1 68 ? -2.661 26.664 51.622 1.00 63.23 928 ASP G N 1
ATOM 4040 C CA . ASP G 1 68 ? -4.067 26.538 52.022 1.00 63.38 928 ASP G CA 1
ATOM 4041 C C . ASP G 1 68 ? -4.227 27.533 53.142 1.00 62.76 928 ASP G C 1
ATOM 4042 O O . ASP G 1 68 ? -5.044 28.464 53.046 1.00 62.68 928 ASP G O 1
ATOM 4047 N N . GLU G 1 69 ? -3.432 27.274 54.197 1.00 62.30 929 GLU G N 1
ATOM 4048 C CA . GLU G 1 69 ? -3.332 28.048 55.436 1.00 61.29 929 GLU G CA 1
ATOM 4049 C C . GLU G 1 69 ? -3.155 29.514 55.060 1.00 59.94 929 GLU G C 1
ATOM 4050 O O . GLU G 1 69 ? -3.784 30.405 55.653 1.00 59.91 929 GLU G O 1
ATOM 4056 N N . ALA G 1 70 ? -2.311 29.736 54.054 1.00 57.70 930 ALA G N 1
ATOM 4057 C CA . ALA G 1 70 ? -2.014 31.064 53.547 1.00 56.64 930 ALA G CA 1
ATOM 4058 C C . ALA G 1 70 ? -3.216 31.720 52.906 1.00 55.31 930 ALA G C 1
ATOM 4059 O O . ALA G 1 70 ? -3.682 32.753 53.357 1.00 55.36 930 ALA G O 1
ATOM 4061 N N . THR G 1 71 ? -3.730 31.132 51.844 1.00 54.57 931 THR G N 1
ATOM 4062 C CA . THR G 1 71 ? -4.866 31.732 51.181 1.00 54.29 931 THR G CA 1
ATOM 4063 C C . THR G 1 71 ? -6.079 31.877 52.116 1.00 53.53 931 THR G C 1
ATOM 4064 O O . THR G 1 71 ? -6.917 32.746 51.913 1.00 52.02 931 THR G O 1
ATOM 4068 N N . ALA G 1 72 ? -6.131 31.065 53.170 1.00 52.69 932 ALA G N 1
ATOM 4069 C CA . ALA G 1 72 ? -7.247 31.119 54.144 1.00 53.79 932 ALA G CA 1
ATOM 4070 C C . ALA G 1 72 ? -7.232 32.417 54.974 1.00 53.46 932 ALA G C 1
ATOM 4071 O O . ALA G 1 72 ? -8.263 33.056 55.243 1.00 53.66 932 ALA G O 1
ATOM 4073 N N . ALA G 1 73 ? -6.023 32.769 55.391 1.00 53.04 933 ALA G N 1
ATOM 4074 C CA . ALA G 1 73 ? -5.772 33.942 56.183 1.00 51.29 933 ALA G CA 1
ATOM 4075 C C . ALA G 1 73 ? -6.014 35.231 55.395 1.00 50.45 933 ALA G C 1
ATOM 4076 O O . ALA G 1 73 ? -6.548 36.188 55.946 1.00 50.20 933 ALA G O 1
ATOM 4078 N N . VAL G 1 74 ? -5.647 35.266 54.118 1.00 49.85 934 VAL G N 1
ATOM 4079 C CA . VAL G 1 74 ? -5.874 36.470 53.297 1.00 49.37 934 VAL G CA 1
ATOM 4080 C C . VAL G 1 74 ? -7.365 36.768 53.227 1.00 50.24 934 VAL G C 1
ATOM 4081 O O . VAL G 1 74 ? -7.823 37.901 53.434 1.00 50.77 934 VAL G O 1
ATOM 4085 N N . ILE G 1 75 ? -8.134 35.737 52.923 1.00 50.07 935 ILE G N 1
ATOM 4086 C CA . ILE G 1 75 ? -9.549 35.941 52.765 1.00 51.15 935 ILE G CA 1
ATOM 4087 C C . ILE G 1 75 ? -10.264 36.154 54.122 1.00 50.88 935 ILE G C 1
ATOM 4088 O O . ILE G 1 75 ? -10.979 37.143 54.318 1.00 50.47 935 ILE G O 1
ATOM 4093 N N . ASP G 1 76 ? -10.043 35.256 55.070 1.00 50.62 936 ASP G N 1
ATOM 4094 C CA . ASP G 1 76 ? -10.677 35.414 56.373 1.00 50.80 936 ASP G CA 1
ATOM 4095 C C . ASP G 1 76 ? -10.368 36.769 57.061 1.00 50.07 936 ASP G C 1
ATOM 4096 O O . ASP G 1 76 ? -11.278 37.478 57.516 1.00 49.64 936 ASP G O 1
ATOM 4101 N N . LEU G 1 77 ? -9.082 37.130 57.093 1.00 48.85 937 LEU G N 1
ATOM 4102 C CA . LEU G 1 77 ? -8.613 38.315 57.782 1.00 47.27 937 LEU G CA 1
ATOM 4103 C C . LEU G 1 77 ? -8.539 39.629 57.093 1.00 47.64 937 LEU G C 1
ATOM 4104 O O . LEU G 1 77 ? -8.537 40.649 57.771 1.00 47.04 937 LEU G O 1
ATOM 4109 N N . ASN G 1 78 ? -8.469 39.638 55.765 1.00 48.15 938 ASN G N 1
ATOM 4110 C CA . ASN G 1 78 ? -8.365 40.887 55.001 1.00 48.47 938 ASN G CA 1
ATOM 4111 C C . ASN G 1 78 ? -9.275 42.005 55.569 1.00 48.57 938 ASN G C 1
ATOM 4112 O O . ASN G 1 78 ? -10.375 41.739 56.035 1.00 49.33 938 ASN G O 1
ATOM 4117 N N . ASP G 1 79 ? -8.818 43.250 55.542 1.00 47.69 939 ASP G N 1
ATOM 4118 C CA . ASP G 1 79 ? -9.605 44.365 56.073 1.00 48.03 939 ASP G CA 1
ATOM 4119 C C . ASP G 1 79 ? -9.800 44.355 57.619 1.00 47.15 939 ASP G C 1
ATOM 4120 O O . ASP G 1 79 ? -10.453 45.239 58.173 1.00 46.19 939 ASP G O 1
ATOM 4125 N N . ARG G 1 80 ? -9.269 43.351 58.312 1.00 46.24 940 ARG G N 1
ATOM 4126 C CA . ARG G 1 80 ? -9.338 43.386 59.764 1.00 45.55 940 ARG G CA 1
ATOM 4127 C C . ARG G 1 80 ? -8.272 44.407 60.185 1.00 45.28 940 ARG G C 1
ATOM 4128 O O . ARG G 1 80 ? -7.344 44.740 59.432 1.00 42.89 940 ARG G O 1
ATOM 4136 N N . PRO G 1 81 ? -8.377 44.913 61.412 1.00 45.37 941 PRO G N 1
ATOM 4137 C CA . PRO G 1 81 ? -7.357 45.902 61.773 1.00 44.44 941 PRO G CA 1
ATOM 4138 C C . PRO G 1 81 ? -6.072 45.469 62.478 1.00 43.78 941 PRO G C 1
ATOM 4139 O O . PRO G 1 81 ? -6.012 44.449 63.176 1.00 42.36 941 PRO G O 1
ATOM 4143 N N . ILE G 1 82 ? -5.035 46.284 62.292 1.00 45.02 942 ILE G N 1
ATOM 4144 C CA . ILE G 1 82 ? -3.795 46.065 63.016 1.00 45.79 942 ILE G CA 1
ATOM 4145 C C . ILE G 1 82 ? -3.737 47.207 63.991 1.00 45.39 942 ILE G C 1
ATOM 4146 O O . ILE G 1 82 ? -3.994 47.006 65.181 1.00 45.36 942 ILE G O 1
ATOM 4151 N N . GLY G 1 83 ? -3.438 48.408 63.534 1.00 44.21 943 GLY G N 1
ATOM 4152 C CA . GLY G 1 83 ? -3.450 49.459 64.536 1.00 46.69 943 GLY G CA 1
ATOM 4153 C C . GLY G 1 83 ? -4.853 50.030 64.482 1.00 47.66 943 GLY G C 1
ATOM 4154 O O . GLY G 1 83 ? -5.878 49.342 64.746 1.00 46.94 943 GLY G O 1
ATOM 4155 N N . SER G 1 84 ? -4.882 51.298 64.090 1.00 47.32 944 SER G N 1
ATOM 4156 C CA . SER G 1 84 ? -6.131 52.016 63.898 1.00 47.22 944 SER G CA 1
ATOM 4157 C C . SER G 1 84 ? -6.404 51.758 62.414 1.00 47.01 944 SER G C 1
ATOM 4158 O O . SER G 1 84 ? -7.264 52.406 61.775 1.00 45.38 944 SER G O 1
ATOM 4161 N N . ARG G 1 85 ? -5.671 50.783 61.866 1.00 45.91 945 ARG G N 1
ATOM 4162 C CA . ARG G 1 85 ? -5.831 50.528 60.449 1.00 45.08 945 ARG G CA 1
ATOM 4163 C C . ARG G 1 85 ? -6.308 49.172 60.007 1.00 43.52 945 ARG G C 1
ATOM 4164 O O . ARG G 1 85 ? -5.910 48.120 60.546 1.00 43.08 945 ARG G O 1
ATOM 4172 N N . LYS G 1 86 ? -7.175 49.229 59.007 1.00 42.23 946 LYS G N 1
ATOM 4173 C CA . LYS G 1 86 ? -7.692 48.053 58.357 1.00 43.12 946 LYS G CA 1
ATOM 4174 C C . LYS G 1 86 ? -6.508 47.651 57.468 1.00 42.30 946 LYS G C 1
ATOM 4175 O O . LYS G 1 86 ? -5.928 48.485 56.763 1.00 40.69 946 LYS G O 1
ATOM 4181 N N . VAL G 1 87 ? -6.180 46.376 57.546 1.00 41.41 947 VAL G N 1
ATOM 4182 C CA . VAL G 1 87 ? -5.077 45.807 56.835 1.00 43.06 947 VAL G CA 1
ATOM 4183 C C . VAL G 1 87 ? -5.492 45.192 55.529 1.00 43.52 947 VAL G C 1
ATOM 4184 O O . VAL G 1 87 ? -6.588 44.652 55.419 1.00 41.96 947 VAL G O 1
ATOM 4188 N N . LYS G 1 88 ? -4.611 45.269 54.534 1.00 45.28 948 LYS G N 1
ATOM 4189 C CA . LYS G 1 88 ? -4.894 44.671 53.221 1.00 46.95 948 LYS G CA 1
ATOM 4190 C C . LYS G 1 88 ? -4.020 43.424 53.074 1.00 47.09 948 LYS G C 1
ATOM 4191 O O . LYS G 1 88 ? -2.808 43.505 53.206 1.00 46.85 948 LYS G O 1
ATOM 4197 N N . LEU G 1 89 ? -4.597 42.260 52.824 1.00 47.57 949 LEU G N 1
ATOM 4198 C CA . LEU G 1 89 ? -3.769 41.074 52.718 1.00 49.25 949 LEU G CA 1
ATOM 4199 C C . LEU G 1 89 ? -3.655 40.536 51.295 1.00 51.94 949 LEU G C 1
ATOM 4200 O O . LEU G 1 89 ? -4.557 39.848 50.786 1.00 53.16 949 LEU G O 1
ATOM 4205 N N . SER G 1 90 ? -2.531 40.853 50.666 1.00 53.78 950 SER G N 1
ATOM 4206 C CA . SER G 1 90 ? -2.247 40.410 49.306 1.00 56.18 950 SER G CA 1
ATOM 4207 C C . SER G 1 90 ? -2.100 38.877 49.316 1.00 57.69 950 SER G C 1
ATOM 4208 O O . SER G 1 90 ? -1.215 38.303 50.001 1.00 56.75 950 SER G O 1
ATOM 4211 N N . GLY G 1 91 ? -2.984 38.242 48.549 1.00 59.36 951 GLY G N 1
ATOM 4212 C CA . GLY G 1 91 ? -3.063 36.796 48.445 1.00 62.69 951 GLY G CA 1
ATOM 4213 C C . GLY G 1 91 ? -1.761 36.048 48.259 1.00 64.67 951 GLY G C 1
ATOM 4214 O O . GLY G 1 91 ? -0.794 36.647 47.780 1.00 64.90 951 GLY G O 1
ATOM 4215 N N . PRO G 1 92 ? -1.710 34.730 48.612 1.00 65.93 952 PRO G N 1
ATOM 4216 C CA . PRO G 1 92 ? -0.477 33.934 48.465 1.00 66.31 952 PRO G CA 1
ATOM 4217 C C . PRO G 1 92 ? -0.051 33.764 47.013 1.00 66.62 952 PRO G C 1
ATOM 4218 O O . PRO G 1 92 ? 0.348 34.767 46.372 1.00 66.76 952 PRO G O 1
ATOM 4222 N N . PRO H 1 15 ? 12.188 39.093 38.504 1.00 52.43 875 PRO H N 1
ATOM 4223 C CA . PRO H 1 15 ? 11.714 39.805 39.769 1.00 51.28 875 PRO H CA 1
ATOM 4224 C C . PRO H 1 15 ? 11.790 38.802 40.921 1.00 49.33 875 PRO H C 1
ATOM 4225 O O . PRO H 1 15 ? 10.947 38.797 41.854 1.00 50.98 875 PRO H O 1
ATOM 4229 N N . THR H 1 16 ? 12.836 37.982 40.871 1.00 45.89 876 THR H N 1
ATOM 4230 C CA . THR H 1 16 ? 12.963 36.856 41.774 1.00 41.31 876 THR H CA 1
ATOM 4231 C C . THR H 1 16 ? 13.678 37.069 43.104 1.00 38.80 876 THR H C 1
ATOM 4232 O O . THR H 1 16 ? 14.783 37.625 43.211 1.00 35.37 876 THR H O 1
ATOM 4236 N N . VAL H 1 17 ? 12.947 36.611 44.103 1.00 35.93 877 VAL H N 1
ATOM 4237 C CA . VAL H 1 17 ? 13.276 36.700 45.513 1.00 34.87 877 VAL H CA 1
ATOM 4238 C C . VAL H 1 17 ? 14.309 35.695 45.971 1.00 32.86 877 VAL H C 1
ATOM 4239 O O . VAL H 1 17 ? 14.286 34.514 45.629 1.00 33.51 877 VAL H O 1
ATOM 4243 N N . ILE H 1 18 ? 15.180 36.194 46.788 1.00 30.97 878 ILE H N 1
ATOM 4244 C CA . ILE H 1 18 ? 16.233 35.416 47.358 1.00 30.06 878 ILE H CA 1
ATOM 4245 C C . ILE H 1 18 ? 16.231 35.563 48.889 1.00 28.55 878 ILE H C 1
ATOM 4246 O O . ILE H 1 18 ? 15.763 36.599 49.443 1.00 28.66 878 ILE H O 1
ATOM 4251 N N . LYS H 1 19 ? 16.708 34.523 49.560 1.00 25.26 879 LYS H N 1
ATOM 4252 C CA . LYS H 1 19 ? 16.819 34.522 51.003 1.00 24.62 879 LYS H CA 1
ATOM 4253 C C . LYS H 1 19 ? 18.265 34.728 51.422 1.00 22.94 879 LYS H C 1
ATOM 4254 O O . LYS H 1 19 ? 19.146 34.118 50.812 1.00 22.62 879 LYS H O 1
ATOM 4260 N N . VAL H 1 20 ? 18.509 35.539 52.465 1.00 20.73 880 VAL H N 1
ATOM 4261 C CA . VAL H 1 20 ? 19.832 35.790 52.994 1.00 19.54 880 VAL H CA 1
ATOM 4262 C C . VAL H 1 20 ? 19.795 35.372 54.471 1.00 21.22 880 VAL H C 1
ATOM 4263 O O . VAL H 1 20 ? 18.867 35.743 55.160 1.00 20.01 880 VAL H O 1
ATOM 4267 N N . GLN H 1 21 ? 20.828 34.691 54.947 1.00 19.91 881 GLN H N 1
ATOM 4268 C CA . GLN H 1 21 ? 20.875 34.241 56.345 1.00 22.11 881 GLN H CA 1
ATOM 4269 C C . GLN H 1 21 ? 22.239 34.516 56.994 1.00 22.10 881 GLN H C 1
ATOM 4270 O O . GLN H 1 21 ? 23.304 34.671 56.322 1.00 22.66 881 GLN H O 1
ATOM 4276 N N . ASN H 1 22 ? 22.216 34.641 58.305 1.00 20.57 882 ASN H N 1
ATOM 4277 C CA . ASN H 1 22 ? 23.388 34.898 59.068 1.00 21.79 882 ASN H CA 1
ATOM 4278 C C . ASN H 1 22 ? 23.899 36.334 58.940 1.00 20.92 882 ASN H C 1
ATOM 4279 O O . ASN H 1 22 ? 25.070 36.564 59.094 1.00 23.41 882 ASN H O 1
ATOM 4292 N N . PRO H 1 24 ? 24.758 40.172 60.042 1.00 30.57 884 PRO H N 1
ATOM 4293 C CA . PRO H 1 24 ? 25.150 40.765 61.342 1.00 31.42 884 PRO H CA 1
ATOM 4294 C C . PRO H 1 24 ? 24.040 41.675 61.896 1.00 33.13 884 PRO H C 1
ATOM 4295 O O . PRO H 1 24 ? 23.191 42.277 61.153 1.00 32.51 884 PRO H O 1
ATOM 4299 N N . PHE H 1 25 ? 24.101 41.841 63.206 1.00 31.78 885 PHE H N 1
ATOM 4300 C CA . PHE H 1 25 ? 23.136 42.680 63.908 1.00 30.29 885 PHE H CA 1
ATOM 4301 C C . PHE H 1 25 ? 23.196 44.152 63.520 1.00 27.73 885 PHE H C 1
ATOM 4302 O O . PHE H 1 25 ? 22.240 44.866 63.642 1.00 29.94 885 PHE H O 1
ATOM 4310 N N . THR H 1 26 ? 24.304 44.635 63.040 1.00 26.44 886 THR H N 1
ATOM 4311 C CA . THR H 1 26 ? 24.411 46.052 62.720 1.00 27.56 886 THR H CA 1
ATOM 4312 C C . THR H 1 26 ? 24.021 46.333 61.263 1.00 27.73 886 THR H C 1
ATOM 4313 O O . THR H 1 26 ? 24.290 47.397 60.743 1.00 30.38 886 THR H O 1
ATOM 4317 N N . VAL H 1 27 ? 23.414 45.383 60.575 1.00 27.88 887 VAL H N 1
ATOM 4318 C CA . VAL H 1 27 ? 23.160 45.588 59.153 1.00 24.43 887 VAL H CA 1
ATOM 4319 C C . VAL H 1 27 ? 22.133 46.643 58.884 1.00 25.86 887 VAL H C 1
ATOM 4320 O O . VAL H 1 27 ? 21.228 46.897 59.710 1.00 28.91 887 VAL H O 1
ATOM 4324 N N . SER H 1 28 ? 22.250 47.247 57.714 1.00 24.36 888 SER H N 1
ATOM 4325 C CA . SER H 1 28 ? 21.344 48.278 57.325 1.00 24.36 888 SER H CA 1
ATOM 4326 C C . SER H 1 28 ? 20.897 47.986 55.864 1.00 24.17 888 SER H C 1
ATOM 4327 O O . SER H 1 28 ? 21.631 47.311 55.034 1.00 23.67 888 SER H O 1
ATOM 4330 N N . ILE H 1 29 ? 19.771 48.600 55.538 1.00 22.92 889 ILE H N 1
ATOM 4331 C CA . ILE H 1 29 ? 19.157 48.485 54.245 1.00 24.23 889 ILE H CA 1
ATOM 4332 C C . ILE H 1 29 ? 20.133 48.852 53.149 1.00 25.48 889 ILE H C 1
ATOM 4333 O O . ILE H 1 29 ? 20.308 48.105 52.177 1.00 24.22 889 ILE H O 1
ATOM 4338 N N . ASP H 1 30 ? 20.859 49.939 53.336 1.00 28.06 890 ASP H N 1
ATOM 4339 C CA . ASP H 1 30 ? 21.874 50.345 52.317 1.00 29.73 890 ASP H CA 1
ATOM 4340 C C . ASP H 1 30 ? 23.003 49.274 52.109 1.00 29.61 890 ASP H C 1
ATOM 4341 O O . ASP H 1 30 ? 23.373 48.937 50.966 1.00 27.00 890 ASP H O 1
ATOM 4346 N N . GLU H 1 31 ? 23.524 48.709 53.219 1.00 28.91 891 GLU H N 1
ATOM 4347 C CA . GLU H 1 31 ? 24.586 47.705 53.143 1.00 26.72 891 GLU H CA 1
ATOM 4348 C C . GLU H 1 31 ? 24.099 46.472 52.313 1.00 26.82 891 GLU H C 1
ATOM 4349 O O . GLU H 1 31 ? 24.832 45.815 51.595 1.00 25.20 891 GLU H O 1
ATOM 4355 N N . ILE H 1 32 ? 22.819 46.159 52.434 1.00 27.13 892 ILE H N 1
ATOM 4356 C CA . ILE H 1 32 ? 22.329 45.020 51.711 1.00 25.34 892 ILE H CA 1
ATOM 4357 C C . ILE H 1 32 ? 22.234 45.456 50.255 1.00 26.02 892 ILE H C 1
ATOM 4358 O O . ILE H 1 32 ? 22.604 44.696 49.347 1.00 25.30 892 ILE H O 1
ATOM 4363 N N . LEU H 1 33 ? 21.795 46.696 50.007 1.00 27.28 893 LEU H N 1
ATOM 4364 C CA . LEU H 1 33 ? 21.643 47.077 48.622 1.00 28.16 893 LEU H CA 1
ATOM 4365 C C . LEU H 1 33 ? 23.062 47.113 47.988 1.00 29.65 893 LEU H C 1
ATOM 4366 O O . LEU H 1 33 ? 23.286 46.555 46.893 1.00 27.84 893 LEU H O 1
ATOM 4371 N N . ASP H 1 34 ? 24.055 47.595 48.749 1.00 30.66 894 ASP H N 1
ATOM 4372 C CA . ASP H 1 34 ? 25.423 47.651 48.192 1.00 32.41 894 ASP H CA 1
ATOM 4373 C C . ASP H 1 34 ? 26.030 46.272 47.957 1.00 31.03 894 ASP H C 1
ATOM 4374 O O . ASP H 1 34 ? 26.676 46.017 46.917 1.00 32.87 894 ASP H O 1
ATOM 4379 N N . PHE H 1 35 ? 25.839 45.385 48.916 1.00 28.56 895 PHE H N 1
ATOM 4380 C CA . PHE H 1 35 ? 26.379 43.978 48.816 1.00 25.02 895 PHE H CA 1
ATOM 4381 C C . PHE H 1 35 ? 25.964 43.307 47.502 1.00 24.90 895 PHE H C 1
ATOM 4382 O O . PHE H 1 35 ? 26.707 42.511 46.988 1.00 21.11 895 PHE H O 1
ATOM 4390 N N . PHE H 1 36 ? 24.749 43.590 47.001 1.00 22.67 896 PHE H N 1
ATOM 4391 C CA . PHE H 1 36 ? 24.210 43.039 45.763 1.00 22.82 896 PHE H CA 1
ATOM 4392 C C . PHE H 1 36 ? 24.337 43.995 44.555 1.00 21.95 896 PHE H C 1
ATOM 4393 O O . PHE H 1 36 ? 23.764 43.738 43.507 1.00 21.75 896 PHE H O 1
ATOM 4401 N N . TYR H 1 37 ? 24.985 45.144 44.717 1.00 23.98 897 TYR H N 1
ATOM 4402 C CA . TYR H 1 37 ? 25.110 46.002 43.567 1.00 24.35 897 TYR H CA 1
ATOM 4403 C C . TYR H 1 37 ? 25.738 45.282 42.308 1.00 24.04 897 TYR H C 1
ATOM 4404 O O . TYR H 1 37 ? 26.684 44.420 42.381 1.00 22.30 897 TYR H O 1
ATOM 4413 N N . GLY H 1 38 ? 25.202 45.671 41.151 1.00 25.35 898 GLY H N 1
ATOM 4414 C CA . GLY H 1 38 ? 25.625 45.114 39.846 1.00 24.04 898 GLY H CA 1
ATOM 4415 C C . GLY H 1 38 ? 24.610 44.020 39.485 1.00 24.71 898 GLY H C 1
ATOM 4416 O O . GLY H 1 38 ? 24.374 43.671 38.309 1.00 24.09 898 GLY H O 1
ATOM 4417 N N . TYR H 1 39 ? 23.984 43.433 40.513 1.00 24.61 899 TYR H N 1
ATOM 4418 C CA . TYR H 1 39 ? 23.010 42.397 40.203 1.00 24.67 899 TYR H CA 1
ATOM 4419 C C . TYR H 1 39 ? 21.576 42.886 39.959 1.00 24.89 899 TYR H C 1
ATOM 4420 O O . TYR H 1 39 ? 20.633 42.097 39.776 1.00 24.23 899 TYR H O 1
ATOM 4429 N N . GLN H 1 40 ? 21.404 44.184 39.856 1.00 24.35 900 GLN H N 1
ATOM 4430 C CA . GLN H 1 40 ? 20.051 44.727 39.690 1.00 25.75 900 GLN H CA 1
ATOM 4431 C C . GLN H 1 40 ? 19.037 44.330 40.798 1.00 28.26 900 GLN H C 1
ATOM 4432 O O . GLN H 1 40 ? 17.891 43.848 40.547 1.00 24.66 900 GLN H O 1
ATOM 4438 N N . VAL H 1 41 ? 19.523 44.563 42.014 1.00 28.26 901 VAL H N 1
ATOM 4439 C CA . VAL H 1 41 ? 18.776 44.431 43.292 1.00 32.19 901 VAL H CA 1
ATOM 4440 C C . VAL H 1 41 ? 17.601 45.469 43.278 1.00 32.42 901 VAL H C 1
ATOM 4441 O O . VAL H 1 41 ? 17.806 46.578 42.898 1.00 32.36 901 VAL H O 1
ATOM 4445 N N . ILE H 1 42 ? 16.368 45.094 43.633 1.00 33.16 902 ILE H N 1
ATOM 4446 C CA . ILE H 1 42 ? 15.219 46.036 43.567 1.00 35.17 902 ILE H CA 1
ATOM 4447 C C . ILE H 1 42 ? 15.170 46.804 44.875 1.00 36.53 902 ILE H C 1
ATOM 4448 O O . ILE H 1 42 ? 14.743 46.264 45.922 1.00 35.55 902 ILE H O 1
ATOM 4453 N N . PRO H 1 43 ? 15.618 48.078 44.825 1.00 38.37 903 PRO H N 1
ATOM 4454 C CA . PRO H 1 43 ? 15.745 49.063 45.910 1.00 36.78 903 PRO H CA 1
ATOM 4455 C C . PRO H 1 43 ? 14.821 49.010 47.088 1.00 36.05 903 PRO H C 1
ATOM 4456 O O . PRO H 1 43 ? 15.323 49.187 48.172 1.00 35.52 903 PRO H O 1
ATOM 4460 N N . GLY H 1 44 ? 13.506 48.814 46.871 1.00 34.42 904 GLY H N 1
ATOM 4461 C CA . GLY H 1 44 ? 12.536 48.769 47.965 1.00 32.75 904 GLY H CA 1
ATOM 4462 C C . GLY H 1 44 ? 11.958 47.352 48.178 1.00 33.12 904 GLY H C 1
ATOM 4463 O O . GLY H 1 44 ? 10.860 47.218 48.723 1.00 31.88 904 GLY H O 1
ATOM 4464 N N . SER H 1 45 ? 12.692 46.307 47.738 1.00 30.91 905 SER H N 1
ATOM 4465 C CA . SER H 1 45 ? 12.268 44.892 47.821 1.00 30.80 905 SER H CA 1
ATOM 4466 C C . SER H 1 45 ? 12.770 44.191 49.100 1.00 30.56 905 SER H C 1
ATOM 4467 O O . SER H 1 45 ? 12.296 43.094 49.451 1.00 27.61 905 SER H O 1
ATOM 4470 N N . VAL H 1 46 ? 13.785 44.800 49.726 1.00 30.08 906 VAL H N 1
ATOM 4471 C CA . VAL H 1 46 ? 14.405 44.260 50.954 1.00 28.19 906 VAL H CA 1
ATOM 4472 C C . VAL H 1 46 ? 13.514 44.217 52.191 1.00 27.77 906 VAL H C 1
ATOM 4473 O O . VAL H 1 46 ? 12.902 45.248 52.581 1.00 26.29 906 VAL H O 1
ATOM 4477 N N . CYS H 1 47 ? 13.434 43.049 52.833 1.00 26.70 907 CYS H N 1
ATOM 4478 C CA . CYS H 1 47 ? 12.644 42.975 54.023 1.00 24.27 907 CYS H CA 1
ATOM 4479 C C . CYS H 1 47 ? 13.478 42.235 55.050 1.00 23.16 907 CYS H C 1
ATOM 4480 O O . CYS H 1 47 ? 14.171 41.271 54.738 1.00 23.86 907 CYS H O 1
ATOM 4483 N N . LEU H 1 48 ? 13.459 42.709 56.288 1.00 21.23 908 LEU H N 1
ATOM 4484 C CA . LEU H 1 48 ? 14.268 42.062 57.341 1.00 20.29 908 LEU H CA 1
ATOM 4485 C C . LEU H 1 48 ? 13.344 41.271 58.255 1.00 19.40 908 LEU H C 1
ATOM 4486 O O . LEU H 1 48 ? 12.303 41.772 58.685 1.00 20.38 908 LEU H O 1
ATOM 4491 N N . LYS H 1 49 ? 13.776 40.080 58.617 1.00 20.17 909 LYS H N 1
ATOM 4492 C CA . LYS H 1 49 ? 12.997 39.193 59.491 1.00 19.13 909 LYS H CA 1
ATOM 4493 C C . LYS H 1 49 ? 13.271 39.446 60.981 1.00 19.07 909 LYS H C 1
ATOM 4494 O O . LYS H 1 49 ? 14.387 39.775 61.422 1.00 15.92 909 LYS H O 1
ATOM 4500 N N . TYR H 1 50 ? 12.236 39.307 61.775 1.00 19.62 910 TYR H N 1
ATOM 4501 C CA . TYR H 1 50 ? 12.412 39.460 63.228 1.00 19.55 910 TYR H CA 1
ATOM 4502 C C . TYR H 1 50 ? 11.636 38.331 63.919 1.00 20.54 910 TYR H C 1
ATOM 4503 O O . TYR H 1 50 ? 10.654 37.889 63.371 1.00 22.75 910 TYR H O 1
ATOM 4512 N N . ASN H 1 51 ? 12.153 37.809 65.019 1.00 21.75 911 ASN H N 1
ATOM 4513 C CA . ASN H 1 51 ? 11.453 36.754 65.784 1.00 24.55 911 ASN H CA 1
ATOM 4514 C C . ASN H 1 51 ? 10.308 37.311 66.679 1.00 25.20 911 ASN H C 1
ATOM 4515 O O . ASN H 1 51 ? 10.102 38.569 66.806 1.00 24.10 911 ASN H O 1
ATOM 4520 N N . GLU H 1 52 ? 9.529 36.392 67.289 1.00 27.52 912 GLU H N 1
ATOM 4521 C CA . GLU H 1 52 ? 8.384 36.811 68.102 1.00 28.91 912 GLU H CA 1
ATOM 4522 C C . GLU H 1 52 ? 8.852 37.734 69.193 1.00 27.80 912 GLU H C 1
ATOM 4523 O O . GLU H 1 52 ? 8.061 38.456 69.719 1.00 30.41 912 GLU H O 1
ATOM 4529 N N . LYS H 1 53 ? 10.129 37.700 69.546 1.00 26.73 913 LYS H N 1
ATOM 4530 C CA . LYS H 1 53 ? 10.619 38.555 70.591 1.00 27.34 913 LYS H CA 1
ATOM 4531 C C . LYS H 1 53 ? 10.912 39.944 70.066 1.00 24.70 913 LYS H C 1
ATOM 4532 O O . LYS H 1 53 ? 11.371 40.774 70.838 1.00 23.18 913 LYS H O 1
ATOM 4538 N N . GLY H 1 54 ? 10.715 40.166 68.769 1.00 20.61 914 GLY H N 1
ATOM 4539 C CA . GLY H 1 54 ? 10.915 41.511 68.281 1.00 19.76 914 GLY H CA 1
ATOM 4540 C C . GLY H 1 54 ? 12.395 41.815 68.040 1.00 21.41 914 GLY H C 1
ATOM 4541 O O . GLY H 1 54 ? 12.750 42.955 67.939 1.00 22.42 914 GLY H O 1
ATOM 4550 N N . PRO H 1 56 ? 15.963 41.164 65.629 1.00 22.35 916 PRO H N 1
ATOM 4551 C CA . PRO H 1 56 ? 16.244 40.634 64.274 1.00 21.29 916 PRO H CA 1
ATOM 4552 C C . PRO H 1 56 ? 16.903 39.273 64.350 1.00 22.63 916 PRO H C 1
ATOM 4553 O O . PRO H 1 56 ? 17.748 39.045 65.201 1.00 23.56 916 PRO H O 1
ATOM 4557 N N . THR H 1 57 ? 16.552 38.394 63.424 1.00 20.14 917 THR H N 1
ATOM 4558 C CA . THR H 1 57 ? 17.088 37.050 63.392 1.00 23.36 917 THR H CA 1
ATOM 4559 C C . THR H 1 57 ? 18.350 36.879 62.451 1.00 24.80 917 THR H C 1
ATOM 4560 O O . THR H 1 57 ? 18.971 35.810 62.399 1.00 24.19 917 THR H O 1
ATOM 4564 N N . GLY H 1 58 ? 18.690 37.929 61.711 1.00 22.76 918 GLY H N 1
ATOM 4565 C CA . GLY H 1 58 ? 19.824 37.843 60.804 1.00 24.74 918 GLY H CA 1
ATOM 4566 C C . GLY H 1 58 ? 19.437 37.371 59.395 1.00 23.04 918 GLY H C 1
ATOM 4567 O O . GLY H 1 58 ? 20.284 37.140 58.570 1.00 23.17 918 GLY H O 1
ATOM 4568 N N . GLU H 1 59 ? 18.158 37.256 59.117 1.00 24.35 919 GLU H N 1
ATOM 4569 C CA . GLU H 1 59 ? 17.726 36.796 57.794 1.00 23.18 919 GLU H CA 1
ATOM 4570 C C . GLU H 1 59 ? 16.939 37.944 57.091 1.00 22.11 919 GLU H C 1
ATOM 4571 O O . GLU H 1 59 ? 16.353 38.807 57.769 1.00 18.98 919 GLU H O 1
ATOM 4577 N N . ALA H 1 60 ? 16.903 37.928 55.745 1.00 21.32 920 ALA H N 1
ATOM 4578 C CA . ALA H 1 60 ? 16.227 38.961 54.986 1.00 23.04 920 ALA H CA 1
ATOM 4579 C C . ALA H 1 60 ? 15.819 38.306 53.665 1.00 25.46 920 ALA H C 1
ATOM 4580 O O . ALA H 1 60 ? 16.224 37.172 53.411 1.00 27.13 920 ALA H O 1
ATOM 4590 N N . VAL H 1 62 ? 15.307 39.551 49.460 1.00 28.76 922 VAL H N 1
ATOM 4591 C CA . VAL H 1 62 ? 15.758 40.621 48.561 1.00 30.02 922 VAL H CA 1
ATOM 4592 C C . VAL H 1 62 ? 15.249 40.223 47.171 1.00 28.49 922 VAL H C 1
ATOM 4593 O O . VAL H 1 62 ? 15.277 39.009 46.870 1.00 28.38 922 VAL H O 1
ATOM 4597 N N . ALA H 1 63 ? 14.801 41.170 46.346 1.00 26.13 923 ALA H N 1
ATOM 4598 C CA . ALA H 1 63 ? 14.329 40.791 45.035 1.00 27.19 923 ALA H CA 1
ATOM 4599 C C . ALA H 1 63 ? 15.236 41.390 43.961 1.00 27.92 923 ALA H C 1
ATOM 4600 O O . ALA H 1 63 ? 15.779 42.429 44.185 1.00 27.42 923 ALA H O 1
ATOM 4602 N N . PHE H 1 64 ? 15.336 40.732 42.788 1.00 28.43 924 PHE H N 1
ATOM 4603 C CA . PHE H 1 64 ? 16.180 41.186 41.661 1.00 28.22 924 PHE H CA 1
ATOM 4604 C C . PHE H 1 64 ? 15.398 41.370 40.409 1.00 28.42 924 PHE H C 1
ATOM 4605 O O . PHE H 1 64 ? 14.348 40.734 40.210 1.00 28.52 924 PHE H O 1
ATOM 4613 N N . GLU H 1 65 ? 15.917 42.205 39.513 1.00 28.78 925 GLU H N 1
ATOM 4614 C CA . GLU H 1 65 ? 15.191 42.435 38.241 1.00 29.24 925 GLU H CA 1
ATOM 4615 C C . GLU H 1 65 ? 14.945 41.145 37.440 1.00 28.27 925 GLU H C 1
ATOM 4616 O O . GLU H 1 65 ? 13.907 41.016 36.784 1.00 28.43 925 GLU H O 1
ATOM 4622 N N . SER H 1 66 ? 15.839 40.181 37.537 1.00 27.98 926 SER H N 1
ATOM 4623 C CA . SER H 1 66 ? 15.647 38.937 36.783 1.00 29.52 926 SER H CA 1
ATOM 4624 C C . SER H 1 66 ? 16.076 37.675 37.549 1.00 30.72 926 SER H C 1
ATOM 4625 O O . SER H 1 66 ? 16.888 37.743 38.468 1.00 29.68 926 SER H O 1
ATOM 4628 N N . ARG H 1 67 ? 15.533 36.520 37.156 1.00 30.96 927 ARG H N 1
ATOM 4629 C CA . ARG H 1 67 ? 15.900 35.253 37.770 1.00 31.80 927 ARG H CA 1
ATOM 4630 C C . ARG H 1 67 ? 17.367 34.941 37.498 1.00 31.84 927 ARG H C 1
ATOM 4631 O O . ARG H 1 67 ? 18.150 34.521 38.367 1.00 31.53 927 ARG H O 1
ATOM 4639 N N . ASP H 1 68 ? 17.816 35.159 36.267 1.00 32.92 928 ASP H N 1
ATOM 4640 C CA . ASP H 1 68 ? 19.222 34.861 36.008 1.00 32.00 928 ASP H CA 1
ATOM 4641 C C . ASP H 1 68 ? 20.120 35.699 36.899 1.00 30.27 928 ASP H C 1
ATOM 4642 O O . ASP H 1 68 ? 21.159 35.239 37.305 1.00 30.72 928 ASP H O 1
ATOM 4647 N N . GLU H 1 69 ? 19.766 36.949 37.205 1.00 30.09 929 GLU H N 1
ATOM 4648 C CA . GLU H 1 69 ? 20.714 37.743 38.042 1.00 27.11 929 GLU H CA 1
ATOM 4649 C C . GLU H 1 69 ? 20.639 37.265 39.522 1.00 25.63 929 GLU H C 1
ATOM 4650 O O . GLU H 1 69 ? 21.617 37.323 40.232 1.00 23.88 929 GLU H O 1
ATOM 4656 N N . ALA H 1 70 ? 19.458 36.821 39.962 1.00 26.17 930 ALA H N 1
ATOM 4657 C CA . ALA H 1 70 ? 19.309 36.405 41.361 1.00 26.97 930 ALA H CA 1
ATOM 4658 C C . ALA H 1 70 ? 20.092 35.134 41.544 1.00 27.23 930 ALA H C 1
ATOM 4659 O O . ALA H 1 70 ? 20.838 34.957 42.527 1.00 28.37 930 ALA H O 1
ATOM 4661 N N . THR H 1 71 ? 19.952 34.265 40.551 1.00 27.04 931 THR H N 1
ATOM 4662 C CA . THR H 1 71 ? 20.676 33.004 40.511 1.00 27.13 931 THR H CA 1
ATOM 4663 C C . THR H 1 71 ? 22.179 33.255 40.571 1.00 25.45 931 THR H C 1
ATOM 4664 O O . THR H 1 71 ? 22.888 32.598 41.310 1.00 23.13 931 THR H O 1
ATOM 4668 N N . ALA H 1 72 ? 22.656 34.236 39.807 1.00 24.72 932 ALA H N 1
ATOM 4669 C CA . ALA H 1 72 ? 24.139 34.517 39.807 1.00 24.36 932 ALA H CA 1
ATOM 4670 C C . ALA H 1 72 ? 24.661 35.136 41.124 1.00 25.36 932 ALA H C 1
ATOM 4671 O O . ALA H 1 72 ? 25.797 34.951 41.528 1.00 26.10 932 ALA H O 1
ATOM 4673 N N . ALA H 1 73 ? 23.835 35.961 41.769 1.00 26.94 933 ALA H N 1
ATOM 4674 C CA . ALA H 1 73 ? 24.222 36.594 43.057 1.00 27.07 933 ALA H CA 1
ATOM 4675 C C . ALA H 1 73 ? 24.488 35.498 44.114 1.00 25.26 933 ALA H C 1
ATOM 4676 O O . ALA H 1 73 ? 25.434 35.558 44.908 1.00 26.82 933 ALA H O 1
ATOM 4678 N N . VAL H 1 74 ? 23.575 34.545 44.134 1.00 27.76 934 VAL H N 1
ATOM 4679 C CA . VAL H 1 74 ? 23.582 33.430 45.103 1.00 27.57 934 VAL H CA 1
ATOM 4680 C C . VAL H 1 74 ? 24.867 32.635 44.862 1.00 27.55 934 VAL H C 1
ATOM 4681 O O . VAL H 1 74 ? 25.631 32.372 45.787 1.00 27.76 934 VAL H O 1
ATOM 4685 N N . ILE H 1 75 ? 25.177 32.289 43.617 1.00 27.50 935 ILE H N 1
ATOM 4686 C CA . ILE H 1 75 ? 26.450 31.543 43.398 1.00 26.54 935 ILE H CA 1
ATOM 4687 C C . ILE H 1 75 ? 27.664 32.387 43.776 1.00 26.27 935 ILE H C 1
ATOM 4688 O O . ILE H 1 75 ? 28.612 31.984 44.483 1.00 25.05 935 ILE H O 1
ATOM 4693 N N . ASP H 1 76 ? 27.652 33.624 43.318 1.00 28.53 936 ASP H N 1
ATOM 4694 C CA . ASP H 1 76 ? 28.798 34.497 43.565 1.00 28.30 936 ASP H CA 1
ATOM 4695 C C . ASP H 1 76 ? 28.931 35.078 44.988 1.00 30.13 936 ASP H C 1
ATOM 4696 O O . ASP H 1 76 ? 30.050 35.241 45.548 1.00 30.23 936 ASP H O 1
ATOM 4701 N N . LEU H 1 77 ? 27.795 35.394 45.597 1.00 28.73 937 LEU H N 1
ATOM 4702 C CA . LEU H 1 77 ? 27.899 36.010 46.921 1.00 27.31 937 LEU H CA 1
ATOM 4703 C C . LEU H 1 77 ? 27.772 35.075 48.149 1.00 28.19 937 LEU H C 1
ATOM 4704 O O . LEU H 1 77 ? 28.054 35.494 49.287 1.00 30.13 937 LEU H O 1
ATOM 4709 N N . ASN H 1 78 ? 27.368 33.814 47.948 1.00 26.79 938 ASN H N 1
ATOM 4710 C CA . ASN H 1 78 ? 27.236 32.884 49.087 1.00 27.41 938 ASN H CA 1
ATOM 4711 C C . ASN H 1 78 ? 28.479 32.821 49.870 1.00 29.04 938 ASN H C 1
ATOM 4712 O O . ASN H 1 78 ? 29.537 32.701 49.300 1.00 31.27 938 ASN H O 1
ATOM 4717 N N . ASP H 1 79 ? 28.344 32.850 51.192 1.00 29.14 939 ASP H N 1
ATOM 4718 C CA . ASP H 1 79 ? 29.470 32.835 52.113 1.00 31.66 939 ASP H CA 1
ATOM 4719 C C . ASP H 1 79 ? 30.389 34.064 52.020 1.00 31.41 939 ASP H C 1
ATOM 4720 O O . ASP H 1 79 ? 31.486 33.996 52.492 1.00 30.70 939 ASP H O 1
ATOM 4725 N N . ARG H 1 80 ? 29.966 35.138 51.347 1.00 34.52 940 ARG H N 1
ATOM 4726 C CA . ARG H 1 80 ? 30.728 36.396 51.309 1.00 36.67 940 ARG H CA 1
ATOM 4727 C C . ARG H 1 80 ? 30.138 37.215 52.457 1.00 39.51 940 ARG H C 1
ATOM 4728 O O . ARG H 1 80 ? 28.949 37.029 52.831 1.00 40.63 940 ARG H O 1
ATOM 4736 N N . PRO H 1 81 ? 30.931 38.116 53.040 1.00 40.57 941 PRO H N 1
ATOM 4737 C CA . PRO H 1 81 ? 30.427 38.924 54.153 1.00 42.10 941 PRO H CA 1
ATOM 4738 C C . PRO H 1 81 ? 29.773 40.282 54.013 1.00 42.19 941 PRO H C 1
ATOM 4739 O O . PRO H 1 81 ? 29.966 41.032 53.035 1.00 41.19 941 PRO H O 1
ATOM 4743 N N . ILE H 1 82 ? 28.946 40.535 55.035 1.00 42.66 942 ILE H N 1
ATOM 4744 C CA . ILE H 1 82 ? 28.252 41.781 55.237 1.00 42.52 942 ILE H CA 1
ATOM 4745 C C . ILE H 1 82 ? 28.707 42.090 56.650 1.00 44.33 942 ILE H C 1
ATOM 4746 O O . ILE H 1 82 ? 28.451 41.295 57.569 1.00 45.96 942 ILE H O 1
ATOM 4751 N N . GLY H 1 83 ? 29.401 43.215 56.818 1.00 44.72 943 GLY H N 1
ATOM 4752 C CA . GLY H 1 83 ? 29.911 43.580 58.122 1.00 45.36 943 GLY H CA 1
ATOM 4753 C C . GLY H 1 83 ? 30.711 42.462 58.785 1.00 45.91 943 GLY H C 1
ATOM 4754 O O . GLY H 1 83 ? 31.580 41.818 58.174 1.00 45.09 943 GLY H O 1
ATOM 4755 N N . SER H 1 84 ? 30.388 42.199 60.043 1.00 45.69 944 SER H N 1
ATOM 4756 C CA . SER H 1 84 ? 31.089 41.159 60.797 1.00 46.39 944 SER H CA 1
ATOM 4757 C C . SER H 1 84 ? 30.828 39.736 60.334 1.00 45.75 944 SER H C 1
ATOM 4758 O O . SER H 1 84 ? 31.501 38.816 60.820 1.00 47.25 944 SER H O 1
ATOM 4761 N N . ARG H 1 85 ? 29.885 39.517 59.411 1.00 43.88 945 ARG H N 1
ATOM 4762 C CA . ARG H 1 85 ? 29.651 38.127 59.006 1.00 42.71 945 ARG H CA 1
ATOM 4763 C C . ARG H 1 85 ? 29.569 37.709 57.563 1.00 40.60 945 ARG H C 1
ATOM 4764 O O . ARG H 1 85 ? 29.353 38.539 56.630 1.00 39.70 945 ARG H O 1
ATOM 4772 N N . LYS H 1 86 ? 29.730 36.385 57.436 1.00 37.02 946 LYS H N 1
ATOM 4773 C CA . LYS H 1 86 ? 29.699 35.662 56.170 1.00 35.31 946 LYS H CA 1
ATOM 4774 C C . LYS H 1 86 ? 28.280 35.093 56.015 1.00 32.66 946 LYS H C 1
ATOM 4775 O O . LYS H 1 86 ? 27.795 34.279 56.794 1.00 34.97 946 LYS H O 1
ATOM 4781 N N . VAL H 1 87 ? 27.625 35.559 54.992 1.00 31.23 947 VAL H N 1
ATOM 4782 C CA . VAL H 1 87 ? 26.266 35.240 54.738 1.00 29.27 947 VAL H CA 1
ATOM 4783 C C . VAL H 1 87 ? 25.994 33.969 53.964 1.00 26.64 947 VAL H C 1
ATOM 4784 O O . VAL H 1 87 ? 26.884 33.448 53.348 1.00 25.02 947 VAL H O 1
ATOM 4788 N N . LYS H 1 88 ? 24.779 33.441 54.069 1.00 24.82 948 LYS H N 1
ATOM 4789 C CA . LYS H 1 88 ? 24.393 32.243 53.333 1.00 23.64 948 LYS H CA 1
ATOM 4790 C C . LYS H 1 88 ? 23.259 32.652 52.423 1.00 24.65 948 LYS H C 1
ATOM 4791 O O . LYS H 1 88 ? 22.238 33.187 52.932 1.00 26.04 948 LYS H O 1
ATOM 4797 N N . LEU H 1 89 ? 23.395 32.452 51.108 1.00 21.86 949 LEU H N 1
ATOM 4798 C CA . LEU H 1 89 ? 22.306 32.783 50.249 1.00 22.60 949 LEU H CA 1
ATOM 4799 C C . LEU H 1 89 ? 21.617 31.563 49.712 1.00 24.05 949 LEU H C 1
ATOM 4800 O O . LEU H 1 89 ? 22.266 30.517 49.430 1.00 23.84 949 LEU H O 1
ATOM 4805 N N . SER H 1 90 ? 20.323 31.696 49.477 1.00 25.03 950 SER H N 1
ATOM 4806 C CA . SER H 1 90 ? 19.557 30.600 48.914 1.00 29.31 950 SER H CA 1
ATOM 4807 C C . SER H 1 90 ? 18.790 31.100 47.755 1.00 32.17 950 SER H C 1
ATOM 4808 O O . SER H 1 90 ? 17.902 31.920 47.939 1.00 30.02 950 SER H O 1
ATOM 4811 N N . GLY H 1 91 ? 19.193 30.529 46.607 1.00 35.42 951 GLY H N 1
ATOM 4812 C CA . GLY H 1 91 ? 18.742 30.752 45.233 1.00 39.57 951 GLY H CA 1
ATOM 4813 C C . GLY H 1 91 ? 17.285 30.956 45.229 1.00 42.03 951 GLY H C 1
ATOM 4814 O O . GLY H 1 91 ? 16.677 30.660 46.259 1.00 43.54 951 GLY H O 1
ATOM 4815 N N . PRO H 1 92 ? 16.697 31.416 44.109 1.00 43.10 952 PRO H N 1
ATOM 4816 C CA . PRO H 1 92 ? 15.265 31.670 43.988 1.00 44.74 952 PRO H CA 1
ATOM 4817 C C . PRO H 1 92 ? 14.308 30.503 43.966 1.00 46.52 952 PRO H C 1
ATOM 4818 O O . PRO H 1 92 ? 14.677 29.370 43.661 1.00 47.29 952 PRO H O 1
ATOM 4822 N N . SER H 1 93 ? 13.062 30.838 44.298 1.00 49.15 953 SER H N 1
ATOM 4823 C CA . SER H 1 93 ? 11.902 29.945 44.385 1.00 51.39 953 SER H CA 1
ATOM 4824 C C . SER H 1 93 ? 11.575 29.137 43.117 1.00 52.21 953 SER H C 1
ATOM 4825 O O . SER H 1 93 ? 10.364 29.089 42.729 1.00 52.82 953 SER H O 1
#

Radius of gyration: 32.41 Å; Cα contacts (8 Å, |Δi|>4): 1360; chains: 8; bounding box: 81×86×71 Å

B-factor: mean 30.27, std 10.19, range [9.64, 75.78]